Protein AF-0000000067001074 (afdb_homodimer)

pLDDT: mean 96.92, std 6.53, range [32.62, 99.0]

InterPro domains:
  IPR002328 Alcohol dehydrogenase, zinc-type, conserved site [PS00059] (65-79)
  IPR011032 GroES-like superfamily [SSF50129] (3-204)
  IPR013149 Alcohol dehydrogenase-like, C-terminal [PF00107] (209-328)
  IPR013154 Alcohol dehydrogenase-like, N-terminal [PF08240] (32-166)
  IPR020843 Enoylreductase domain [SM00829] (15-375)
  IPR036291 NAD(P)-binding domain superfamily [SSF51735] (172-342)

Radius of gyration: 30.46 Å; Cα contacts (8 Å, |Δi|>4): 2077; chains: 2; bounding box: 50×98×77 Å

Nearest PDB structures (foldseek):
  5tnx-assembly1_A  TM=9.698E-01  e=2.960E-50  Burkholderia ambifaria MC40-6
  1f8f-assembly1_A  TM=9.761E-01  e=1.238E-45  Acinetobacter calcoaceticus
  1e3i-assembly1_B  TM=9.180E-01  e=1.073E-34  Mus musculus
  1e3l-assembly1_B  TM=9.184E-01  e=9.460E-35  Mus musculus
  4oh1-assembly1_A  TM=8.362E-01  e=3.650E-26  [Clostridium] scindens ATCC 35704

Foldseek 3Di:
DPPQQFKFWFFWLADAPDGTDTDMKTFDGAAQQKWKWQWFKFWDDVVVVCPSNCLDDDDPRAQATFLTWGFTCDHHNNADPDGGGFTWTFAADFPCPDPCNVVLQRLVHPCRCCQQGVLDDPVPRHHRIWHADPDPVRIDGHSDCHSQWSSSISMTIGGNLGIATDDNVDPRQLQSNVRFQLLQLLLLCCPVQVDAAQFEEEEEDQFNSRLSVLLNCVVRHHNAYEYEEQDVVSQVLSVVRHHPYYDYNPDPQRLVVLCVRVVQAGQEYEYQACDQVVVQSNQSRHHQLHEYEYEHDGRPVDDHDDDPVVCVVSNYYYYYGGRSSHDSNPSSVVQVVCCVVVSGVSVSQEDEDESVCVVVQVVCCVVVVHRMYMYGDD/DPPFQFKFWFFWLADAPDGTDTDMKTFDGAAQQKWKWQWFKFWDDVVVVCPSNCLDDDDPRAQATFLTWGFTCQHHNNADPDGGGFTWTFAADFPCPDPCNVVLQRLVHPCRCCQQGVLDDPVPRHHRIWHADPDPVRIDGHSDSHSQWSSSISMTIGGNLGIATDDNPDPRQLQSNVRFQLLQLLLLCCPVQVDAAQFEEEEEDQFNSRLSVLLNCVVRHHNAYEYEEQDVVSQVLSVVRHHPYYDYNPDPQRLVVLCVRVVQAGQEYEYQACDQVVVQSNQSRHHQLHEYEYEHDGRPPDDHDDDPVVCVVSNYYYYYGGRSSHDSNPSSVVQVVCCVVVSGVSVSQEDEDESVVVVVQVVCCVVVVHRMYMYGDD

Organism: NCBI:txid86049

Solvent-accessible surface area (backbone atoms only — not comparable to full-atom values): 36445 Å² total; per-residue (Å²): 123,80,77,75,73,45,62,43,47,28,39,34,30,65,41,76,70,48,74,69,40,83,42,70,32,35,43,48,82,83,47,46,55,21,30,36,29,39,32,40,14,22,20,63,50,70,68,51,52,34,36,42,63,54,53,40,81,75,64,65,35,22,29,44,34,46,10,20,8,28,32,30,68,42,66,19,84,69,48,77,90,66,51,66,70,38,28,31,41,27,24,59,27,48,78,70,68,44,73,37,28,69,70,58,30,39,50,54,19,90,53,26,58,50,30,29,60,56,24,20,41,80,89,78,62,51,44,49,31,27,33,76,39,96,49,95,81,38,55,43,75,20,29,11,23,22,23,21,29,18,29,37,22,44,49,26,64,20,40,50,66,17,60,37,77,50,63,84,82,58,61,42,68,76,52,6,40,45,27,40,50,38,39,18,16,27,17,37,34,63,52,69,62,47,63,52,70,57,36,31,37,36,33,36,29,47,49,45,33,23,41,26,26,38,30,34,37,46,74,43,43,38,65,37,30,35,37,27,30,79,48,69,67,44,46,53,52,33,45,76,54,44,25,72,42,68,45,57,60,76,47,94,48,54,52,62,57,52,27,75,78,26,75,69,30,25,45,29,35,37,34,48,57,42,44,44,70,57,49,44,46,53,61,69,32,40,14,73,58,6,41,33,36,40,55,28,66,49,43,75,85,44,52,32,65,41,50,48,35,61,34,15,58,31,32,24,33,47,29,24,32,30,58,7,49,38,47,64,90,56,49,47,60,49,50,54,50,33,32,75,71,65,69,40,67,61,73,80,46,54,42,82,33,50,49,90,44,41,69,58,43,54,50,30,45,73,73,55,76,31,56,29,31,26,34,30,60,119,123,80,77,75,73,45,62,44,48,29,40,35,29,67,41,76,69,48,74,69,40,82,41,71,30,37,42,48,81,83,46,47,57,22,29,35,30,42,32,41,14,20,22,63,50,68,68,51,52,34,36,43,62,53,53,41,81,73,65,63,34,22,29,42,34,47,10,20,8,29,32,30,67,40,65,18,84,69,47,75,89,64,51,65,68,40,28,30,42,26,25,59,28,46,78,70,68,44,74,36,27,69,70,59,29,40,51,55,20,90,53,27,60,51,29,29,60,55,24,20,40,81,88,78,62,50,44,47,30,29,34,77,38,94,48,94,82,39,56,44,74,20,28,11,23,22,24,22,28,17,28,38,22,42,50,25,63,22,40,50,65,17,59,38,78,48,62,83,82,57,62,43,67,78,51,6,40,45,27,41,51,38,41,19,17,27,17,36,35,63,53,70,61,47,62,51,71,57,35,32,36,35,32,35,28,47,48,46,33,23,40,26,26,37,30,32,36,47,73,44,43,37,65,36,29,36,39,28,30,78,49,68,67,44,45,53,52,33,46,75,53,46,24,72,42,71,44,56,58,75,46,95,49,53,53,62,56,54,28,74,79,26,74,69,28,24,47,29,34,37,33,46,57,42,45,45,71,56,49,44,48,53,62,69,32,38,13,74,59,8,40,33,35,38,53,27,66,50,42,74,85,43,50,32,65,40,49,49,35,58,35,15,59,32,31,25,32,47,28,23,31,28,59,8,48,37,47,64,89,55,48,48,58,50,50,53,50,33,32,75,71,63,68,38,68,59,75,81,46,53,42,83,32,50,50,91,44,42,69,58,43,54,51,29,44,74,73,53,76,32,56,29,34,25,35,29,58,121

Secondary structure (DSSP, 8-state):
------EEEEEEB-STTSPPEEEEEEEPPPPTTEEEEEEEEEE--HHHHHHHTTSS---SSB-----EEEEEEEE-TT--S--TT-EEEE-----S-SHHHHTT-GGG-TTHHHHHHSSS-TTTS--SEEEE-SSTTSEEE-B--GGGT--SBSEEEEEGGGEEEE-TT--HHHHGGGGTHHHHHHHIIIIIS-PPTT-EEEEE--SHHHHHHHHHHHHTT-SEEEEEES-HHHHHHHHHHT-SEEEETT-TTHHHHHHHHSTT-EEEEEE-S--HHHHHHHHHHEEEEEEEEE-----TT-EEEEEHHHHHHTT-EEEE-SGGG--HHHHHHHHHHHHHTTSS-GGGTEEEEEGGGHHHHHHHHHHTS-SEEEEE--/------EEEEEEB-STTSPPEEEEEEEPPPPTTEEEEEEEEEE--HHHHHHHTTSS---SSB-----EEEEEEEE-TT--S--TT-EEEE-----S-SHHHHTT-GGG-TTHHHHHHSSS-TTTS--SEEEE-SSTTSEEE-B--GGGT--SBSEEEEEGGGEEEE-TT--HHHHGGGGTHHHHHHHIIIIIS-PPTT-EEEEE--SHHHHHHHHHHHHTT-SEEEEEES-HHHHHHHHHHT-SEEEETT-TTHHHHHHHHSTT-EEEEEE-S--HHHHHHHHHHEEEEEEEEE-----TT-EEEEEHHHHHHTT-EEEE-SGGG--HHHHHHHHHHHHHTTSS-GGGTEEEEEGGGHHHHHHHHHHTS-SEEEEE--

Structure (mmCIF, N/CA/C/O backbone):
data_AF-0000000067001074-model_v1
#
loop_
_entity.id
_entity.type
_entity.pdbx_description
1 polymer 'Aryl-alcohol dehydrogenase'
#
loop_
_atom_site.group_PDB
_atom_site.id
_atom_site.type_symbol
_atom_site.label_atom_id
_atom_site.label_alt_id
_atom_site.label_comp_id
_atom_site.label_asym_id
_atom_site.label_entity_id
_atom_site.label_seq_id
_atom_site.pdbx_PDB_ins_code
_atom_site.Cartn_x
_atom_site.Cartn_y
_atom_site.Cartn_z
_atom_site.occupancy
_atom_site.B_iso_or_equiv
_atom_site.auth_seq_id
_atom_site.auth_comp_id
_atom_site.auth_asym_id
_atom_site.auth_atom_id
_atom_site.pdbx_PDB_model_num
ATOM 1 N N . MET A 1 1 ? 17.703 -50.906 -16.422 1 32.62 1 MET A N 1
ATOM 2 C CA . MET A 1 1 ? 17.719 -49.531 -16.922 1 32.62 1 MET A CA 1
ATOM 3 C C . MET A 1 1 ? 16.297 -49.031 -17.125 1 32.62 1 MET A C 1
ATOM 5 O O . MET A 1 1 ? 15.523 -49.625 -17.891 1 32.62 1 MET A O 1
ATOM 9 N N . ALA A 1 2 ? 15.617 -48.688 -16.094 1 43.44 2 ALA A N 1
ATOM 10 C CA . ALA A 1 2 ? 14.18 -48.438 -16.188 1 43.44 2 ALA A CA 1
ATOM 11 C C . ALA A 1 2 ? 13.82 -47.75 -17.484 1 43.44 2 ALA A C 1
ATOM 13 O O . ALA A 1 2 ? 14.477 -46.781 -17.875 1 43.44 2 ALA A O 1
ATOM 14 N N . GLY A 1 3 ? 13.422 -48.281 -18.469 1 46.53 3 GLY A N 1
ATOM 15 C CA . GLY A 1 3 ? 13.102 -47.781 -19.781 1 46.53 3 GLY A CA 1
ATOM 16 C C . GLY A 1 3 ? 12.633 -46.344 -19.781 1 46.53 3 GLY A C 1
ATOM 17 O O . GLY A 1 3 ? 11.75 -45.969 -19 1 46.53 3 GLY A O 1
ATOM 18 N N . THR A 1 4 ? 13.617 -45.312 -20.125 1 62.75 4 THR A N 1
ATOM 19 C CA . THR A 1 4 ? 13.484 -43.844 -20.062 1 62.75 4 THR A CA 1
ATOM 20 C C . THR A 1 4 ? 12.234 -43.406 -20.797 1 62.75 4 THR A C 1
ATOM 22 O O . THR A 1 4 ? 12.062 -43.688 -21.984 1 62.75 4 THR A O 1
ATOM 25 N N . LEU A 1 5 ? 11.078 -43.312 -20.047 1 74.38 5 LEU A N 1
ATOM 26 C CA . LEU A 1 5 ? 9.859 -42.75 -20.641 1 74.38 5 LEU A CA 1
ATOM 27 C C . LEU A 1 5 ? 10.195 -41.594 -21.578 1 74.38 5 LEU A C 1
ATOM 29 O O . LEU A 1 5 ? 10.719 -40.594 -21.141 1 74.38 5 LEU A O 1
ATOM 33 N N . THR A 1 6 ? 10.008 -41.906 -22.922 1 86.19 6 THR A N 1
ATOM 34 C CA . THR A 1 6 ? 10.438 -40.906 -23.906 1 86.19 6 THR A CA 1
ATOM 35 C C . THR A 1 6 ? 9.227 -40.219 -24.531 1 86.19 6 THR A C 1
ATOM 37 O O . THR A 1 6 ? 9.359 -39.156 -25.156 1 86.19 6 THR A O 1
ATOM 40 N N . THR A 1 7 ? 8.125 -40.969 -24.391 1 94.88 7 THR A N 1
ATOM 41 C CA . THR A 1 7 ? 6.926 -40.344 -24.938 1 94.88 7 THR A CA 1
ATOM 42 C C . THR A 1 7 ? 5.773 -40.406 -23.938 1 94.88 7 THR A C 1
ATOM 44 O O . THR A 1 7 ? 5.789 -41.219 -23.016 1 94.88 7 THR A O 1
ATOM 47 N N . THR A 1 8 ? 4.848 -39.531 -24.078 1 96.62 8 THR A N 1
ATOM 48 C CA . THR A 1 8 ? 3.648 -39.5 -23.25 1 96.62 8 THR A CA 1
ATOM 49 C C . THR A 1 8 ? 2.537 -38.719 -23.953 1 96.62 8 THR A C 1
ATOM 51 O O . THR A 1 8 ? 2.688 -38.344 -25.109 1 96.62 8 THR A O 1
ATOM 54 N N . GLU A 1 9 ? 1.392 -38.656 -23.297 1 97.25 9 GLU A N 1
ATOM 55 C CA . GLU A 1 9 ? 0.279 -37.844 -23.781 1 97.25 9 GLU A CA 1
ATOM 56 C C . GLU A 1 9 ? 0.194 -36.5 -23.047 1 97.25 9 GLU A C 1
ATOM 58 O O . GLU A 1 9 ? 0.407 -36.469 -21.828 1 97.25 9 GLU A O 1
ATOM 63 N N . ALA A 1 10 ? -0.099 -35.438 -23.812 1 98.44 10 ALA A N 1
ATOM 64 C CA . ALA A 1 10 ? -0.236 -34.125 -23.219 1 98.44 10 ALA A CA 1
ATOM 65 C C . ALA A 1 10 ? -1.273 -33.281 -23.969 1 98.44 10 ALA A C 1
ATOM 67 O O . ALA A 1 10 ? -1.662 -33.625 -25.078 1 98.44 10 ALA A O 1
ATOM 68 N N . LEU A 1 11 ? -1.824 -32.344 -23.328 1 98.75 11 LEU A N 1
ATOM 69 C CA . LEU A 1 11 ? -2.646 -31.297 -23.953 1 98.75 11 LEU A CA 1
ATOM 70 C C . LEU A 1 11 ? -1.776 -30.203 -24.547 1 98.75 11 LEU A C 1
ATOM 72 O O . LEU A 1 11 ? -1.138 -29.438 -23.812 1 98.75 11 LEU A O 1
ATOM 76 N N . VAL A 1 12 ? -1.796 -30.047 -25.875 1 98.56 12 VAL A N 1
ATOM 77 C CA . VAL A 1 12 ? -0.893 -29.141 -26.562 1 98.56 12 VAL A CA 1
ATOM 78 C C . VAL A 1 12 ? -1.684 -27.969 -27.141 1 98.56 12 VAL A C 1
ATOM 80 O O . VAL A 1 12 ? -2.719 -28.156 -27.781 1 98.56 12 VAL A O 1
ATOM 83 N N . LEU A 1 13 ? -1.249 -26.734 -26.828 1 98.69 13 LEU A N 1
ATOM 84 C CA . LEU A 1 13 ? -1.723 -25.531 -27.484 1 98.69 13 LEU A CA 1
ATOM 85 C C . LEU A 1 13 ? -0.905 -25.234 -28.734 1 98.69 13 LEU A C 1
ATOM 87 O O . LEU A 1 13 ? 0.218 -24.734 -28.656 1 98.69 13 LEU A O 1
ATOM 91 N N . LEU A 1 14 ? -1.479 -25.453 -29.844 1 97.38 14 LEU A N 1
ATOM 92 C CA . LEU A 1 14 ? -0.727 -25.328 -31.094 1 97.38 14 LEU A CA 1
ATOM 93 C C . LEU A 1 14 ? -0.642 -23.875 -31.547 1 97.38 14 LEU A C 1
ATOM 95 O O . LEU A 1 14 ? 0.319 -23.484 -32.219 1 97.38 14 LEU A O 1
ATOM 99 N N . ALA A 1 15 ? -1.681 -23.109 -31.25 1 97.56 15 ALA A N 1
ATOM 100 C CA . ALA A 1 15 ? -1.75 -21.672 -31.516 1 97.56 15 ALA A CA 1
ATOM 101 C C . ALA A 1 15 ? -2.566 -20.953 -30.453 1 97.56 15 ALA A C 1
ATOM 103 O O . ALA A 1 15 ? -3.477 -21.531 -29.859 1 97.56 15 ALA A O 1
ATOM 104 N N . LEU A 1 16 ? -2.201 -19.703 -30.25 1 97.44 16 LEU A N 1
ATOM 105 C CA . LEU A 1 16 ? -2.977 -18.922 -29.281 1 97.44 16 LEU A CA 1
ATOM 106 C C . LEU A 1 16 ? -4.457 -18.922 -29.656 1 97.44 16 LEU A C 1
ATOM 108 O O . LEU A 1 16 ? -4.812 -18.875 -30.828 1 97.44 16 LEU A O 1
ATOM 112 N N . LYS A 1 17 ? -5.305 -19.031 -28.719 1 96.56 17 LYS A N 1
ATOM 113 C CA . LYS A 1 17 ? -6.758 -18.969 -28.844 1 96.56 17 LYS A CA 1
ATOM 114 C C . LYS A 1 17 ? -7.312 -20.234 -29.5 1 96.56 17 LYS A C 1
ATOM 116 O O . LYS A 1 17 ? -8.523 -20.375 -29.656 1 96.56 17 LYS A O 1
ATOM 121 N N . ALA A 1 18 ? -6.453 -21.203 -29.844 1 96.38 18 ALA A N 1
ATOM 122 C CA . ALA A 1 18 ? -6.906 -22.484 -30.375 1 96.38 18 ALA A CA 1
ATOM 123 C C . ALA A 1 18 ? -7.254 -23.453 -29.266 1 96.38 18 ALA A C 1
ATOM 125 O O . ALA A 1 18 ? -6.801 -23.297 -28.125 1 96.38 18 ALA A O 1
ATOM 126 N N . PRO A 1 19 ? -8.14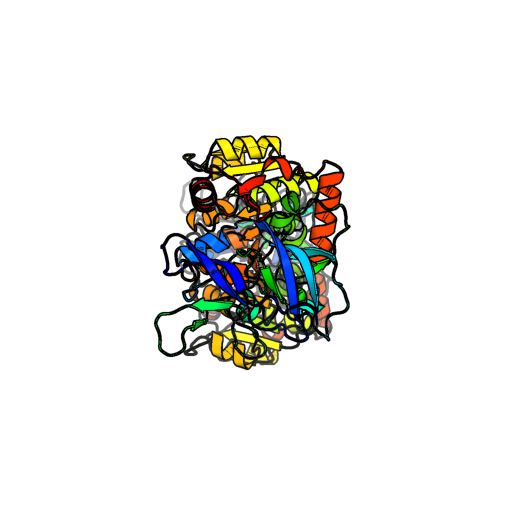8 -24.391 -29.547 1 95.44 19 PRO A N 1
ATOM 127 C CA . PRO A 1 19 ? -8.391 -25.422 -28.531 1 95.44 19 PRO A CA 1
ATOM 128 C C . PRO A 1 19 ? -7.156 -26.281 -28.266 1 95.44 19 PRO A C 1
ATOM 130 O O . PRO A 1 19 ? -6.312 -26.453 -29.156 1 95.44 19 PRO A O 1
ATOM 133 N N . LEU A 1 20 ? -7.109 -26.812 -27.109 1 98.12 20 LEU A N 1
ATOM 134 C CA . LEU A 1 20 ? -6.055 -27.781 -26.781 1 98.12 20 LEU A CA 1
ATOM 135 C C . LEU A 1 20 ? -6.27 -29.094 -27.516 1 98.12 20 LEU A C 1
ATOM 137 O O . LEU A 1 20 ? -7.41 -29.516 -27.719 1 98.12 20 LEU A O 1
ATOM 141 N N . GLN A 1 21 ? -5.18 -29.688 -27.844 1 97.56 21 GLN A N 1
ATOM 142 C CA . GLN A 1 21 ? -5.23 -31 -28.469 1 97.56 21 GLN A CA 1
ATOM 143 C C . GLN A 1 21 ? -4.508 -32.031 -27.609 1 97.56 21 GLN A C 1
ATOM 145 O O . GLN A 1 21 ? -3.354 -31.844 -27.219 1 97.56 21 GLN A O 1
ATOM 150 N N . LEU A 1 22 ? -5.246 -33.094 -27.297 1 97.75 22 LEU A N 1
ATOM 151 C CA . LEU A 1 22 ? -4.602 -34.25 -26.672 1 97.75 22 LEU A CA 1
ATOM 152 C C . LEU A 1 22 ? -3.789 -35.062 -27.672 1 97.75 22 LEU A C 1
ATOM 154 O O . LEU A 1 22 ? -4.352 -35.625 -28.609 1 97.75 22 LEU A O 1
ATOM 158 N N . GLN A 1 23 ? -2.43 -35.062 -27.516 1 95.81 23 GLN A N 1
ATOM 159 C CA . GLN A 1 23 ? -1.608 -35.781 -28.484 1 95.81 23 GLN A CA 1
ATOM 160 C C . GLN A 1 23 ? -0.343 -36.312 -27.844 1 95.81 23 GLN A C 1
ATOM 162 O O . GLN A 1 23 ? -0.047 -36.031 -26.688 1 95.81 23 GLN A O 1
ATOM 167 N N . ARG A 1 24 ? 0.269 -37.156 -28.594 1 96.81 24 ARG A N 1
ATOM 168 C CA . ARG A 1 24 ? 1.539 -37.719 -28.156 1 96.81 24 ARG A CA 1
ATOM 169 C C . ARG A 1 24 ? 2.666 -36.719 -28.266 1 96.81 24 ARG A C 1
ATOM 171 O O . ARG A 1 24 ? 2.76 -35.969 -29.25 1 96.81 24 ARG A O 1
ATOM 178 N N . ILE A 1 25 ? 3.488 -36.656 -27.234 1 97.44 25 ILE A N 1
ATOM 179 C CA . ILE A 1 25 ? 4.637 -35.75 -27.219 1 97.44 25 ILE A CA 1
ATOM 180 C C . ILE A 1 25 ? 5.879 -36.5 -26.766 1 97.44 25 ILE A C 1
ATOM 182 O O . ILE A 1 25 ? 5.781 -37.625 -26.266 1 97.44 25 ILE A O 1
ATOM 186 N N . HIS A 1 26 ? 7.016 -35.875 -27 1 96.62 26 HIS A N 1
ATOM 187 C CA . HIS A 1 26 ? 8.289 -36.406 -26.531 1 96.62 26 HIS A CA 1
ATOM 188 C C . HIS A 1 26 ? 8.75 -35.719 -25.266 1 96.62 26 HIS A C 1
ATOM 190 O O . HIS A 1 26 ? 8.617 -34.5 -25.141 1 96.62 26 HIS A O 1
ATOM 196 N N . LEU A 1 27 ? 9.273 -36.5 -24.328 1 97.56 27 LEU A N 1
ATOM 197 C CA . LEU A 1 27 ? 9.883 -35.938 -23.125 1 97.56 27 LEU A CA 1
ATOM 198 C C . LEU A 1 27 ? 11.406 -35.906 -23.266 1 97.56 27 LEU A C 1
ATOM 200 O O . LEU A 1 27 ? 12.008 -36.844 -23.781 1 97.56 27 LEU A O 1
ATOM 204 N N . SER A 1 28 ? 11.977 -34.844 -22.859 1 96.44 28 SER A N 1
ATOM 205 C CA . SER A 1 28 ? 13.43 -34.781 -22.797 1 96.44 28 SER A CA 1
ATOM 206 C C . SER A 1 28 ? 13.977 -35.625 -21.656 1 96.44 28 SER A C 1
ATOM 208 O O . SER A 1 28 ? 13.281 -35.875 -20.672 1 96.44 28 SER A O 1
ATOM 210 N N . PRO A 1 29 ? 15.234 -36 -21.812 1 95.81 29 PRO A N 1
ATOM 211 C CA . PRO A 1 29 ? 15.859 -36.75 -20.719 1 95.81 29 PRO A CA 1
ATOM 212 C C . PRO A 1 29 ? 15.914 -35.906 -19.422 1 95.81 29 PRO A C 1
ATOM 214 O O . PRO A 1 29 ? 16.109 -34.688 -19.469 1 95.81 29 PRO A O 1
ATOM 217 N N . LEU A 1 30 ? 15.852 -36.625 -18.391 1 96.88 30 LEU A N 1
ATOM 218 C CA . LEU A 1 30 ? 15.875 -36.062 -17.047 1 96.88 30 LEU A CA 1
ATOM 219 C C . LEU A 1 30 ? 17.234 -35.438 -16.75 1 96.88 30 LEU A C 1
ATOM 221 O O . LEU A 1 30 ? 18.266 -36.094 -16.969 1 96.88 30 LEU A O 1
ATOM 225 N N . GLN A 1 31 ? 17.25 -34.188 -16.25 1 97.56 31 GLN A N 1
ATOM 226 C CA . GLN A 1 31 ? 18.484 -33.562 -15.773 1 97.56 31 GLN A CA 1
ATOM 227 C C . GLN A 1 31 ? 18.688 -33.844 -14.289 1 97.56 31 GLN A C 1
ATOM 229 O O . GLN A 1 31 ? 17.828 -34.406 -13.625 1 97.56 31 GLN A O 1
ATOM 234 N N . GLU A 1 32 ? 19.875 -33.438 -13.742 1 98 32 GLU A N 1
ATOM 235 C CA . GLU A 1 32 ? 20.328 -33.812 -12.398 1 98 32 GLU A CA 1
ATOM 236 C C . GLU A 1 32 ? 19.422 -33.219 -11.328 1 98 32 GLU A C 1
ATOM 238 O O . GLU A 1 32 ? 19.266 -33.781 -10.242 1 98 32 GLU A O 1
ATOM 243 N N . ASP A 1 33 ? 18.734 -32.094 -11.602 1 98.19 33 ASP A N 1
ATOM 244 C CA . ASP A 1 33 ? 17.922 -31.422 -10.594 1 98.19 33 ASP A CA 1
ATOM 245 C C . ASP A 1 33 ? 16.438 -31.531 -10.922 1 98.19 33 ASP A C 1
ATOM 247 O O . ASP A 1 33 ? 15.641 -30.672 -10.531 1 98.19 33 ASP A O 1
ATOM 251 N N . GLU A 1 34 ? 16.062 -32.531 -11.625 1 98.56 34 GLU A N 1
ATOM 252 C CA . GLU A 1 34 ? 14.68 -32.688 -12.078 1 98.56 34 GLU A CA 1
ATOM 253 C C . GLU A 1 34 ? 14.086 -34 -11.578 1 98.56 34 GLU A C 1
ATOM 255 O O . GLU A 1 34 ? 14.812 -34.875 -11.125 1 98.56 34 GLU A O 1
ATOM 260 N N . VAL A 1 35 ? 12.773 -34.094 -11.648 1 98.75 35 VAL A N 1
ATOM 261 C CA . VAL A 1 35 ? 11.977 -35.219 -11.219 1 98.75 35 VAL A CA 1
ATOM 262 C C . VAL A 1 35 ? 10.977 -35.594 -12.312 1 98.75 35 VAL A C 1
ATOM 264 O O . VAL A 1 35 ? 10.312 -34.719 -12.875 1 98.75 35 VAL A O 1
ATOM 267 N N . LEU A 1 36 ? 10.969 -36.875 -12.672 1 98.56 36 LEU A N 1
ATOM 268 C CA . LEU A 1 36 ? 9.906 -37.344 -13.547 1 98.56 36 LEU A CA 1
ATOM 269 C C . LEU A 1 36 ? 8.68 -37.781 -12.734 1 98.56 36 LEU A C 1
ATOM 271 O O . LEU A 1 36 ? 8.781 -38.625 -11.844 1 98.56 36 LEU A O 1
ATOM 275 N N . VAL A 1 37 ? 7.59 -37.188 -13.023 1 98.69 37 VAL A N 1
ATOM 276 C CA . VAL A 1 37 ? 6.379 -37.406 -12.242 1 98.69 37 VAL A CA 1
ATOM 277 C C . VAL A 1 37 ? 5.289 -38 -13.148 1 98.69 37 VAL A C 1
ATOM 279 O O . VAL A 1 37 ? 5.059 -37.469 -14.25 1 98.69 37 VAL A O 1
ATOM 282 N N . GLU A 1 38 ? 4.707 -39.062 -12.742 1 98.62 38 GLU A N 1
ATOM 283 C CA . GLU A 1 38 ? 3.445 -39.5 -13.328 1 98.62 38 GLU A CA 1
ATOM 284 C C . GLU A 1 38 ? 2.273 -38.688 -12.789 1 98.62 38 GLU A C 1
ATOM 286 O O . GLU A 1 38 ? 1.89 -38.844 -11.625 1 98.62 38 GLU A O 1
ATOM 291 N N . ILE A 1 39 ? 1.721 -37.875 -13.641 1 98.81 39 ILE A N 1
ATOM 292 C CA . ILE A 1 39 ? 0.677 -36.969 -13.203 1 98.81 39 ILE A CA 1
ATOM 293 C C . ILE A 1 39 ? -0.648 -37.719 -13.07 1 98.81 39 ILE A C 1
ATOM 295 O O . ILE A 1 39 ? -1.089 -38.375 -14.008 1 98.81 39 ILE A O 1
ATOM 299 N N . HIS A 1 40 ? -1.234 -37.594 -11.922 1 98.75 40 HIS A N 1
ATOM 300 C CA . HIS A 1 40 ? -2.549 -38.188 -11.688 1 98.75 40 HIS A CA 1
ATOM 301 C C . HIS A 1 40 ? -3.652 -37.156 -11.852 1 98.75 40 HIS A C 1
ATOM 303 O O . HIS A 1 40 ? -4.75 -37.469 -12.312 1 98.75 40 HIS A O 1
ATOM 309 N N . ALA A 1 41 ? -3.369 -35.969 -11.469 1 98.81 41 ALA A N 1
ATOM 310 C CA . ALA A 1 41 ? -4.355 -34.875 -11.562 1 98.81 41 ALA A CA 1
ATOM 311 C C . ALA A 1 41 ? -3.674 -33.531 -11.711 1 98.81 41 ALA A C 1
ATOM 313 O O . ALA A 1 41 ? -2.537 -33.344 -11.266 1 98.81 41 ALA A O 1
ATOM 314 N N . THR A 1 42 ? -4.297 -32.562 -12.391 1 98.81 42 THR A N 1
ATOM 315 C CA . THR A 1 42 ? -3.834 -31.203 -12.539 1 98.81 42 THR A CA 1
ATOM 316 C C . THR A 1 42 ? -5.004 -30.219 -12.477 1 98.81 42 THR A C 1
ATOM 318 O O . THR A 1 42 ? -5.977 -30.359 -13.227 1 98.81 42 THR A O 1
ATOM 321 N N . GLY A 1 43 ? -4.914 -29.234 -11.562 1 98.81 43 GLY A N 1
ATOM 322 C CA . GLY A 1 43 ? -5.91 -28.172 -11.555 1 98.81 43 GLY A CA 1
ATOM 323 C C . GLY A 1 43 ? -5.781 -27.234 -12.734 1 98.81 43 GLY A C 1
ATOM 324 O O . GLY A 1 43 ? -4.676 -26.969 -13.211 1 98.81 43 GLY A O 1
ATOM 325 N N . ILE A 1 44 ? -6.914 -26.734 -13.219 1 98.62 44 ILE A N 1
ATOM 326 C CA . ILE A 1 44 ? -6.934 -25.688 -14.219 1 98.62 44 ILE A CA 1
ATOM 327 C C . ILE A 1 44 ? -6.984 -24.328 -13.531 1 98.62 44 ILE A C 1
ATOM 329 O O . ILE A 1 44 ? -7.828 -24.094 -12.664 1 98.62 44 ILE A O 1
ATOM 333 N N . CYS A 1 45 ? -6.105 -23.484 -13.852 1 97.88 45 CYS A N 1
ATOM 334 C CA . CYS A 1 45 ? -6.012 -22.141 -13.266 1 97.88 45 CYS A CA 1
ATOM 335 C C . CYS A 1 45 ? -6.273 -21.062 -14.312 1 97.88 45 CYS A C 1
ATOM 337 O O . CYS A 1 45 ? -5.992 -21.266 -15.492 1 97.88 45 CYS A O 1
ATOM 339 N N . HIS A 1 46 ? -6.762 -19.969 -13.883 1 95.75 46 HIS A N 1
ATOM 340 C CA . HIS A 1 46 ? -7.02 -18.859 -14.805 1 95.75 46 HIS A CA 1
ATOM 341 C C . HIS A 1 46 ? -5.734 -18.375 -15.469 1 95.75 46 HIS A C 1
ATOM 343 O O . HIS A 1 46 ? -5.762 -17.859 -16.578 1 95.75 46 HIS A O 1
ATOM 349 N N . THR A 1 47 ? -4.625 -18.547 -14.836 1 97 47 THR A N 1
ATOM 350 C CA . THR A 1 47 ? -3.34 -18.234 -15.453 1 97 47 THR A CA 1
ATOM 351 C C . THR A 1 47 ? -3.137 -19.062 -16.719 1 97 47 THR A C 1
ATOM 353 O O . THR A 1 47 ? -2.613 -18.547 -17.719 1 97 47 THR A O 1
ATOM 356 N N . ASP A 1 48 ? -3.516 -20.297 -16.734 1 97.94 48 ASP A N 1
ATOM 357 C CA . ASP A 1 48 ? -3.465 -21.109 -17.938 1 97.94 48 ASP A CA 1
ATOM 358 C C . ASP A 1 48 ? -4.305 -20.5 -19.062 1 97.94 48 ASP A C 1
ATOM 360 O O . ASP A 1 48 ? -3.838 -20.359 -20.188 1 97.94 48 ASP A O 1
ATOM 364 N N . LEU A 1 49 ? -5.516 -20.125 -18.672 1 97.31 49 LEU A N 1
ATOM 365 C CA . LEU A 1 49 ? -6.449 -19.562 -19.641 1 97.31 49 LEU A CA 1
ATOM 366 C C . LEU A 1 49 ? -5.926 -18.234 -20.188 1 97.31 49 LEU A C 1
ATOM 368 O O . LEU A 1 49 ? -6.031 -17.969 -21.391 1 97.31 49 LEU A O 1
ATOM 372 N N . SER A 1 50 ? -5.363 -17.406 -19.312 1 96.88 50 SER A N 1
ATOM 373 C CA . SER A 1 50 ? -4.824 -16.109 -19.719 1 96.88 50 SER A CA 1
ATOM 374 C C . SER A 1 50 ? -3.691 -16.281 -20.734 1 96.88 50 SER A C 1
ATOM 376 O O . SER A 1 50 ? -3.564 -15.484 -21.672 1 96.88 50 SER A O 1
ATOM 378 N N . CYS A 1 51 ? -2.898 -17.297 -20.531 1 97.5 51 CYS A N 1
ATOM 379 C CA . CYS A 1 51 ? -1.83 -17.594 -21.484 1 97.5 51 CYS A CA 1
ATOM 380 C C . CYS A 1 51 ? -2.398 -18.125 -22.797 1 97.5 51 CYS A C 1
ATOM 382 O O . CYS A 1 51 ? -2.004 -17.672 -23.875 1 97.5 51 CYS A O 1
ATOM 384 N N . MET A 1 52 ? -3.348 -18.969 -22.688 1 98.06 52 MET A N 1
ATOM 385 C CA . MET A 1 52 ? -3.955 -19.578 -23.875 1 98.06 52 MET A CA 1
ATOM 386 C C . MET A 1 52 ? -4.605 -18.5 -24.75 1 98.06 52 MET A C 1
ATOM 388 O O . MET A 1 52 ? -4.578 -18.609 -25.969 1 98.06 52 MET A O 1
ATOM 392 N N . ASP A 1 53 ? -5.109 -17.469 -24.062 1 96.81 53 ASP A N 1
ATOM 393 C CA . ASP A 1 53 ? -5.867 -16.438 -24.75 1 96.81 53 ASP A CA 1
ATOM 394 C C . ASP A 1 53 ? -4.953 -15.297 -25.203 1 96.81 53 ASP A C 1
ATOM 396 O O . ASP A 1 53 ? -5.398 -14.375 -25.891 1 96.81 53 ASP A O 1
ATOM 400 N N . GLY A 1 54 ? -3.709 -15.32 -24.812 1 95.94 54 GLY A N 1
ATOM 401 C CA . GLY A 1 54 ? -2.742 -14.328 -25.266 1 95.94 54 GLY A CA 1
ATOM 402 C C . GLY A 1 54 ? -2.668 -13.117 -24.344 1 95.94 54 GLY A C 1
ATOM 403 O O . GLY A 1 54 ? -1.964 -12.148 -24.641 1 95.94 54 GLY A O 1
ATOM 404 N N . MET A 1 55 ? -3.408 -13.117 -23.281 1 94.5 55 MET A N 1
ATOM 405 C CA . MET A 1 55 ? -3.32 -12.008 -22.328 1 94.5 55 MET A CA 1
ATOM 406 C C . MET A 1 55 ? -1.943 -11.961 -21.672 1 94.5 55 MET A C 1
ATOM 408 O O . MET A 1 55 ? -1.368 -10.883 -21.516 1 94.5 55 MET A O 1
ATOM 412 N N . LEU A 1 56 ? -1.422 -13.109 -21.25 1 94.81 56 LEU A N 1
ATOM 413 C CA . LEU A 1 56 ? -0.039 -13.273 -20.812 1 94.81 56 LEU A CA 1
ATOM 414 C C . LEU A 1 56 ? 0.808 -13.906 -21.906 1 94.81 56 LEU A C 1
ATOM 416 O O . LEU A 1 56 ? 0.397 -14.898 -22.516 1 94.81 56 LEU A O 1
ATOM 420 N N . PRO A 1 57 ? 1.911 -13.391 -22.156 1 93.44 57 PRO A N 1
ATOM 421 C CA . PRO A 1 57 ? 2.678 -13.812 -23.344 1 93.44 57 PRO A CA 1
ATOM 422 C C . PRO A 1 57 ? 3.32 -15.188 -23.156 1 93.44 57 PRO A C 1
ATOM 424 O O . PRO A 1 57 ? 3.992 -15.43 -22.156 1 93.44 57 PRO A O 1
ATOM 427 N N . ILE A 1 58 ? 3.127 -16.031 -24.156 1 96.94 58 ILE A N 1
ATOM 428 C CA . ILE A 1 58 ? 3.809 -17.312 -24.281 1 96.94 58 ILE A CA 1
ATOM 429 C C . ILE A 1 58 ? 4.062 -17.625 -25.75 1 96.94 58 ILE A C 1
ATOM 431 O O . ILE A 1 58 ? 3.518 -16.953 -26.641 1 96.94 58 ILE A O 1
ATOM 435 N N . SER A 1 59 ? 4.957 -18.578 -25.984 1 97.44 59 SER A N 1
ATOM 436 C CA . SER A 1 59 ? 5.145 -19.094 -27.344 1 97.44 59 SER A CA 1
ATOM 437 C C . SER A 1 59 ? 4.387 -20.391 -27.547 1 97.44 59 SER A C 1
ATOM 439 O O . SER A 1 59 ? 4.023 -21.078 -26.594 1 97.44 59 SER A O 1
ATOM 441 N N . THR A 1 60 ? 4.051 -20.734 -28.75 1 97.62 60 THR A N 1
ATOM 442 C CA . THR A 1 60 ? 3.42 -21.984 -29.156 1 97.62 60 THR A CA 1
ATOM 443 C C . THR A 1 60 ? 4.27 -22.719 -30.188 1 97.62 60 THR A C 1
ATOM 445 O O . THR A 1 60 ? 5.051 -22.094 -30.906 1 97.62 60 THR A O 1
ATOM 448 N N . PRO A 1 61 ? 4.18 -24.062 -30.297 1 97.88 61 PRO A N 1
ATOM 449 C CA . PRO A 1 61 ? 3.318 -24.938 -29.484 1 97.88 61 PRO A CA 1
ATOM 450 C C . PRO A 1 61 ? 3.715 -24.953 -28 1 97.88 61 PRO A C 1
ATOM 452 O O . PRO A 1 61 ? 4.898 -24.812 -27.688 1 97.88 61 PRO A O 1
ATOM 455 N N . ALA A 1 62 ? 2.686 -25.094 -27.156 1 98.75 62 ALA A N 1
ATOM 456 C CA . ALA A 1 62 ? 2.934 -25.016 -25.719 1 98.75 62 ALA A CA 1
ATOM 457 C C . ALA A 1 62 ? 2.199 -26.125 -24.969 1 98.75 62 ALA A C 1
ATOM 459 O O . ALA A 1 62 ? 1.121 -26.547 -25.391 1 98.75 62 ALA A O 1
ATOM 460 N N . VAL A 1 63 ? 2.773 -26.625 -23.906 1 98.75 63 VAL A N 1
ATOM 461 C CA . VAL A 1 63 ? 2.102 -27.422 -22.891 1 98.75 63 VAL A CA 1
ATOM 462 C C . VAL A 1 63 ? 2.082 -26.656 -21.562 1 98.75 63 VAL A C 1
ATOM 464 O O . VAL A 1 63 ? 3.137 -26.328 -21.016 1 98.75 63 VAL A O 1
ATOM 467 N N . LEU A 1 64 ? 0.887 -26.344 -21.094 1 98.75 64 LEU A N 1
ATOM 468 C CA . LEU A 1 64 ? 0.723 -25.547 -19.875 1 98.75 64 LEU A CA 1
ATOM 469 C C . LEU A 1 64 ? 0.376 -26.438 -18.688 1 98.75 64 LEU A C 1
ATOM 471 O O . LEU A 1 64 ? 0.909 -27.547 -18.547 1 98.75 64 LEU A O 1
ATOM 475 N N . GLY A 1 65 ? -0.304 -25.953 -17.766 1 98.69 65 GLY A N 1
ATOM 476 C CA . GLY A 1 65 ? -0.603 -26.641 -16.516 1 98.69 65 GLY A CA 1
ATOM 477 C C . GLY A 1 65 ? 0.45 -26.422 -15.445 1 98.69 65 GLY A C 1
ATOM 478 O O . GLY A 1 65 ? 1.647 -26.547 -15.703 1 98.69 65 GLY A O 1
ATOM 479 N N . HIS A 1 66 ? -0.031 -26.062 -14.219 1 98.75 66 HIS A N 1
ATOM 480 C CA . HIS A 1 66 ? 0.965 -25.766 -13.195 1 98.75 66 HIS A CA 1
ATOM 481 C C . HIS A 1 66 ? 0.435 -26.094 -11.797 1 98.75 66 HIS A C 1
ATOM 483 O O . HIS A 1 66 ? 0.948 -25.578 -10.805 1 98.75 66 HIS A O 1
ATOM 489 N N . GLU A 1 67 ? -0.619 -26.875 -11.727 1 98.75 67 GLU A N 1
ATOM 490 C CA . GLU A 1 67 ? -1.163 -27.391 -10.477 1 98.75 67 GLU A CA 1
ATOM 491 C C . GLU A 1 67 ? -1.189 -28.922 -10.477 1 98.75 67 GLU A C 1
ATOM 493 O O . GLU A 1 67 ? -2.234 -29.531 -10.234 1 98.75 67 GLU A O 1
ATOM 498 N N . GLY A 1 68 ? -0.062 -29.531 -10.594 1 98.81 68 GLY A N 1
ATOM 499 C CA . GLY A 1 68 ? 0.023 -30.969 -10.758 1 98.81 68 GLY A CA 1
ATOM 500 C C . GLY A 1 68 ? 0.153 -31.719 -9.445 1 98.81 68 GLY A C 1
ATOM 501 O O . GLY A 1 68 ? 0.625 -31.156 -8.453 1 98.81 68 GLY A O 1
ATOM 502 N N . ALA A 1 69 ? -0.285 -32.938 -9.453 1 98.94 69 ALA A N 1
ATOM 503 C CA . ALA A 1 69 ? -0.108 -33.938 -8.391 1 98.94 69 ALA A CA 1
ATOM 504 C C . ALA A 1 69 ? 0.094 -35.344 -8.961 1 98.94 69 ALA A C 1
ATOM 506 O O . ALA A 1 69 ? -0.554 -35.688 -9.945 1 98.94 69 ALA A O 1
ATOM 507 N N . GLY A 1 70 ? 0.986 -36.062 -8.359 1 98.75 70 GLY A N 1
ATOM 508 C CA . GLY A 1 70 ? 1.243 -37.375 -8.922 1 98.75 70 GLY A CA 1
ATOM 509 C C . GLY A 1 70 ? 2.234 -38.188 -8.109 1 98.75 70 GLY A C 1
ATOM 510 O O . GLY A 1 70 ? 2.326 -38.031 -6.895 1 98.75 70 GLY A O 1
ATOM 511 N N . VAL A 1 71 ? 2.832 -39.125 -8.867 1 98.75 71 VAL A N 1
ATOM 512 C CA . VAL A 1 71 ? 3.771 -40.031 -8.242 1 98.75 71 VAL A CA 1
ATOM 513 C C . VAL A 1 71 ? 5.129 -39.938 -8.938 1 98.75 71 VAL A C 1
ATOM 515 O O . VAL A 1 71 ? 5.207 -39.906 -10.164 1 98.75 71 VAL A O 1
ATOM 518 N N . VAL A 1 72 ? 6.172 -39.938 -8.125 1 98.75 72 VAL A N 1
ATOM 519 C CA . VAL A 1 72 ? 7.531 -39.844 -8.648 1 98.75 72 VAL A CA 1
ATOM 520 C C . VAL A 1 72 ? 7.902 -41.156 -9.336 1 98.75 72 VAL A C 1
ATOM 522 O O . VAL A 1 72 ? 7.75 -42.25 -8.758 1 98.75 72 VAL A O 1
ATOM 525 N N . LEU A 1 73 ? 8.406 -41.062 -10.523 1 98.44 73 LEU A N 1
ATOM 526 C CA . LEU A 1 73 ? 8.859 -42.219 -11.258 1 98.44 73 LEU A CA 1
ATOM 527 C C . LEU A 1 73 ? 10.383 -42.312 -11.258 1 98.44 73 LEU A C 1
ATOM 529 O O . LEU A 1 73 ? 10.938 -43.406 -11.273 1 98.44 73 LEU A O 1
ATOM 533 N N . ALA A 1 74 ? 11.055 -41.219 -11.312 1 98.25 74 ALA A N 1
ATOM 534 C CA . ALA A 1 74 ? 12.508 -41.125 -11.328 1 98.25 74 ALA A CA 1
ATOM 535 C C . ALA A 1 74 ? 12.984 -39.75 -10.836 1 98.25 74 ALA A C 1
ATOM 537 O O . ALA A 1 74 ? 12.234 -38.781 -10.875 1 98.25 74 ALA A O 1
ATOM 538 N N . VAL A 1 75 ? 14.211 -39.781 -10.32 1 98.38 75 VAL A N 1
ATOM 539 C CA . VAL A 1 75 ? 14.781 -38.531 -9.828 1 98.38 75 VAL A CA 1
ATOM 540 C C . VAL A 1 75 ? 16.188 -38.344 -10.406 1 98.38 75 VAL A C 1
ATOM 542 O O . VAL A 1 75 ? 16.906 -39.312 -10.625 1 98.38 75 VAL A O 1
ATOM 545 N N . GLY A 1 76 ? 16.484 -37.062 -10.695 1 98.06 76 GLY A N 1
ATOM 546 C CA . GLY A 1 76 ? 17.859 -36.75 -11.055 1 98.06 76 GLY A CA 1
ATOM 547 C C . GLY A 1 76 ? 18.844 -36.969 -9.914 1 98.06 76 GLY A C 1
ATOM 548 O O . GLY A 1 76 ? 18.438 -37.125 -8.758 1 98.06 76 GLY A O 1
ATOM 549 N N . THR A 1 77 ? 20.156 -36.875 -10.242 1 97.94 77 THR A N 1
ATOM 550 C CA . THR A 1 77 ? 21.219 -37.25 -9.312 1 97.94 77 THR A CA 1
ATOM 551 C C . THR A 1 77 ? 21.312 -36.25 -8.172 1 97.94 77 THR A C 1
ATOM 553 O O . THR A 1 77 ? 21.812 -36.594 -7.086 1 97.94 77 THR A O 1
ATOM 556 N N . ASP A 1 78 ? 20.828 -35.062 -8.344 1 97.94 78 ASP A N 1
ATOM 557 C CA . ASP A 1 78 ? 20.984 -34 -7.332 1 97.94 78 ASP A CA 1
ATOM 558 C C . ASP A 1 78 ? 19.734 -33.875 -6.477 1 97.94 78 ASP A C 1
ATOM 560 O O . ASP A 1 78 ? 19.656 -33.031 -5.59 1 97.94 78 ASP A O 1
ATOM 564 N N . VAL A 1 79 ? 18.75 -34.719 -6.75 1 98.44 79 VAL A N 1
ATOM 565 C CA . VAL A 1 79 ? 17.484 -34.656 -6.012 1 98.44 79 VAL A CA 1
ATOM 566 C C . VAL A 1 79 ? 17.531 -35.656 -4.84 1 98.44 79 VAL A C 1
ATOM 568 O O . VAL A 1 79 ? 17.812 -36.844 -5.023 1 98.44 79 VAL A O 1
ATOM 571 N N . SER A 1 80 ? 17.281 -35.125 -3.598 1 98.12 80 SER A N 1
ATOM 572 C CA . SER A 1 80 ? 17.406 -36 -2.441 1 98.12 80 SER A CA 1
ATOM 573 C C . SER A 1 80 ? 16.156 -36 -1.582 1 98.12 80 SER A C 1
ATOM 575 O O . SER A 1 80 ? 15.969 -36.844 -0.721 1 98.12 80 SER A O 1
ATOM 577 N N . HIS A 1 81 ? 15.25 -35.031 -1.775 1 98.19 81 HIS A N 1
ATOM 578 C CA . HIS A 1 81 ? 14.148 -34.844 -0.838 1 98.19 81 HIS A CA 1
ATOM 579 C C . HIS A 1 81 ? 12.945 -35.688 -1.223 1 98.19 81 HIS A C 1
ATOM 581 O O . HIS A 1 81 ? 11.984 -35.781 -0.462 1 98.19 81 HIS A O 1
ATOM 587 N N . VAL A 1 82 ? 12.969 -36.375 -2.434 1 98.69 82 VAL A N 1
ATOM 588 C CA . VAL A 1 82 ? 11.938 -37.312 -2.854 1 98.69 82 VAL A CA 1
ATOM 589 C C . VAL A 1 82 ? 12.586 -38.531 -3.521 1 98.69 82 VAL A C 1
ATOM 591 O O . VAL A 1 82 ? 13.742 -38.469 -3.932 1 98.69 82 VAL A O 1
ATOM 594 N N . SER A 1 83 ? 11.766 -39.625 -3.662 1 98.38 83 SER A N 1
ATOM 595 C CA . SER A 1 83 ? 12.195 -40.844 -4.301 1 98.38 83 SER A CA 1
ATOM 596 C C . SER A 1 83 ? 11.055 -41.5 -5.094 1 98.38 83 SER A C 1
ATOM 598 O O . SER A 1 83 ? 9.898 -41.094 -4.938 1 98.38 83 SER A O 1
ATOM 600 N N . LYS A 1 84 ? 11.5 -42.469 -5.906 1 98.31 84 LYS A N 1
ATOM 601 C CA . LYS A 1 84 ? 10.516 -43.219 -6.684 1 98.31 84 LYS A CA 1
ATOM 602 C C . LYS A 1 84 ? 9.398 -43.75 -5.789 1 98.31 84 LYS A C 1
ATOM 604 O O . LYS A 1 84 ? 9.664 -44.312 -4.73 1 98.31 84 LYS A O 1
ATOM 609 N N . GLY A 1 85 ? 8.164 -43.469 -6.207 1 98.5 85 GLY A N 1
ATOM 610 C CA . GLY A 1 85 ? 7.02 -43.969 -5.473 1 98.5 85 GLY A CA 1
ATOM 611 C C . GLY A 1 85 ? 6.383 -42.938 -4.566 1 98.5 85 GLY A C 1
ATOM 612 O O . GLY A 1 85 ? 5.238 -43.094 -4.133 1 98.5 85 GLY A O 1
ATOM 613 N N . ASP A 1 86 ? 7.105 -41.906 -4.262 1 98.81 86 ASP A N 1
ATOM 614 C CA . ASP A 1 86 ? 6.559 -40.844 -3.414 1 98.81 86 ASP A CA 1
ATOM 615 C C . ASP A 1 86 ? 5.406 -40.125 -4.109 1 98.81 86 ASP A C 1
ATOM 617 O O . ASP A 1 86 ? 5.477 -39.844 -5.305 1 98.81 86 ASP A O 1
ATOM 621 N N . LYS A 1 87 ? 4.273 -39.812 -3.373 1 98.88 87 LYS A N 1
ATOM 622 C CA . LYS A 1 87 ? 3.246 -38.906 -3.844 1 98.88 87 LYS A CA 1
ATOM 623 C C . LYS A 1 87 ? 3.684 -37.438 -3.645 1 98.88 87 LYS A C 1
ATOM 625 O O . LYS A 1 87 ? 4.301 -37.125 -2.631 1 98.88 87 LYS A O 1
ATOM 630 N N . VAL A 1 88 ? 3.379 -36.625 -4.625 1 98.94 88 VAL A N 1
ATOM 631 C CA . VAL A 1 88 ? 3.852 -35.25 -4.566 1 98.94 88 VAL A CA 1
ATOM 632 C C . VAL A 1 88 ? 2.76 -34.312 -5.07 1 98.94 88 VAL A C 1
ATOM 634 O O . VAL A 1 88 ? 1.931 -34.688 -5.898 1 98.94 88 VAL A O 1
ATOM 637 N N . LEU A 1 89 ? 2.646 -33.156 -4.488 1 98.94 89 LEU A N 1
ATOM 638 C CA . LEU A 1 89 ? 1.986 -31.984 -5.055 1 98.94 89 LEU A CA 1
ATOM 639 C C . LEU A 1 89 ? 3.006 -31.031 -5.672 1 98.94 89 LEU A C 1
ATOM 641 O O . LEU A 1 89 ? 4.105 -30.875 -5.141 1 98.94 89 LEU A O 1
ATOM 645 N N . LEU A 1 90 ? 2.674 -30.453 -6.809 1 98.88 90 LEU A N 1
ATOM 646 C CA . LEU A 1 90 ? 3.578 -29.562 -7.516 1 98.88 90 LEU A CA 1
ATOM 647 C C . LEU A 1 90 ? 3.131 -28.109 -7.355 1 98.88 90 LEU A C 1
ATOM 649 O O . LEU A 1 90 ? 1.932 -27.812 -7.352 1 98.88 90 LEU A O 1
ATOM 653 N N . SER A 1 91 ? 4.078 -27.219 -7.164 1 98.62 91 SER A N 1
ATOM 654 C CA . SER A 1 91 ? 3.812 -25.781 -7.004 1 98.62 91 SER A CA 1
ATOM 655 C C . SER A 1 91 ? 4.812 -24.938 -7.789 1 98.62 91 SER A C 1
ATOM 657 O O . SER A 1 91 ? 5.273 -25.359 -8.852 1 98.62 91 SER A O 1
ATOM 659 N N . ILE A 1 92 ? 5.117 -23.75 -7.43 1 98.5 92 ILE A N 1
ATOM 660 C CA . ILE A 1 92 ? 5.863 -22.766 -8.219 1 98.5 92 ILE A CA 1
ATOM 661 C C . ILE A 1 92 ? 7.336 -23.172 -8.266 1 98.5 92 ILE A C 1
ATOM 663 O O . ILE A 1 92 ? 7.816 -23.906 -7.41 1 98.5 92 ILE A O 1
ATOM 667 N N . ASN A 1 93 ? 7.984 -22.688 -9.312 1 98.62 93 ASN A N 1
ATOM 668 C CA . ASN A 1 93 ? 9.406 -22.891 -9.531 1 98.62 93 ASN A CA 1
ATOM 669 C C . ASN A 1 93 ? 10.234 -21.734 -8.984 1 98.62 93 ASN A C 1
ATOM 671 O O . ASN A 1 93 ? 10.031 -20.578 -9.359 1 98.62 93 ASN A O 1
ATOM 675 N N . VAL A 1 94 ? 11.172 -22.031 -8.055 1 98.44 94 VAL A N 1
ATOM 676 C CA . VAL A 1 94 ? 11.945 -20.984 -7.398 1 98.44 94 VAL A CA 1
ATOM 677 C C . VAL A 1 94 ? 13.414 -21.375 -7.348 1 98.44 94 VAL A C 1
ATOM 679 O O . VAL A 1 94 ? 13.742 -22.562 -7.395 1 98.44 94 VAL A O 1
ATOM 682 N N . CYS A 1 95 ? 14.352 -20.469 -7.195 1 97.88 95 CYS A N 1
ATOM 683 C CA . CYS A 1 95 ? 15.781 -20.75 -7.234 1 97.88 95 CYS A CA 1
ATOM 684 C C . CYS A 1 95 ? 16.281 -21.234 -5.879 1 97.88 95 CYS A C 1
ATOM 686 O O . CYS A 1 95 ? 17.328 -21.875 -5.789 1 97.88 95 CYS A O 1
ATOM 688 N N . GLN A 1 96 ? 15.617 -20.812 -4.777 1 96.94 96 GLN A N 1
ATOM 689 C CA . GLN A 1 96 ? 15.859 -21.219 -3.398 1 96.94 96 GLN A CA 1
ATOM 690 C C . GLN A 1 96 ? 17.156 -20.625 -2.869 1 96.94 96 GLN A C 1
ATOM 692 O O . GLN A 1 96 ? 17.594 -20.953 -1.77 1 96.94 96 GLN A O 1
ATOM 697 N N . LYS A 1 97 ? 17.766 -19.719 -3.611 1 97.44 97 LYS A N 1
ATOM 698 C CA . LYS A 1 97 ? 19.062 -19.219 -3.174 1 97.44 97 LYS A CA 1
ATOM 699 C C . LYS A 1 97 ? 19.109 -17.703 -3.176 1 97.44 97 LYS A C 1
ATOM 701 O O . LYS A 1 97 ? 20.016 -17.094 -2.602 1 97.44 97 LYS A O 1
ATOM 706 N N . CYS A 1 98 ? 18.234 -17.062 -3.881 1 97.5 98 CYS A N 1
ATOM 707 C CA . CYS A 1 98 ? 18.25 -15.594 -3.922 1 97.5 98 CYS A CA 1
ATOM 708 C C . CYS A 1 98 ? 17.797 -15.008 -2.59 1 97.5 98 CYS A C 1
ATOM 710 O O . CYS A 1 98 ? 17.25 -15.727 -1.747 1 97.5 98 CYS A O 1
ATOM 712 N N . PRO A 1 99 ? 17.953 -13.672 -2.381 1 96.25 99 PRO A N 1
ATOM 713 C CA . PRO A 1 99 ? 17.594 -13.055 -1.105 1 96.25 99 PRO A CA 1
ATOM 714 C C . PRO A 1 99 ? 16.109 -13.219 -0.771 1 96.25 99 PRO A C 1
ATOM 716 O O . PRO A 1 99 ? 15.758 -13.453 0.387 1 96.25 99 PRO A O 1
ATOM 719 N N . ASN A 1 100 ? 15.242 -13.188 -1.7 1 97.81 100 ASN A N 1
ATOM 720 C CA . ASN A 1 100 ? 13.812 -13.336 -1.452 1 97.81 100 ASN A CA 1
ATOM 721 C C . ASN A 1 100 ? 13.461 -14.758 -1.032 1 97.81 100 ASN A C 1
ATOM 723 O O . ASN A 1 100 ? 12.695 -14.961 -0.089 1 97.81 100 ASN A O 1
ATOM 727 N N . CYS A 1 101 ? 13.992 -15.758 -1.744 1 98.06 101 CYS A N 1
ATOM 728 C CA . CYS A 1 101 ? 13.758 -17.141 -1.37 1 98.06 101 CYS A CA 1
ATOM 729 C C . CYS A 1 101 ? 14.258 -17.422 0.045 1 98.06 101 CYS A C 1
ATOM 731 O O . CYS A 1 101 ? 13.547 -18.031 0.846 1 98.06 101 CYS A O 1
ATOM 733 N N . LEU A 1 102 ? 15.406 -16.891 0.338 1 97.62 102 LEU A N 1
ATOM 734 C CA . LEU A 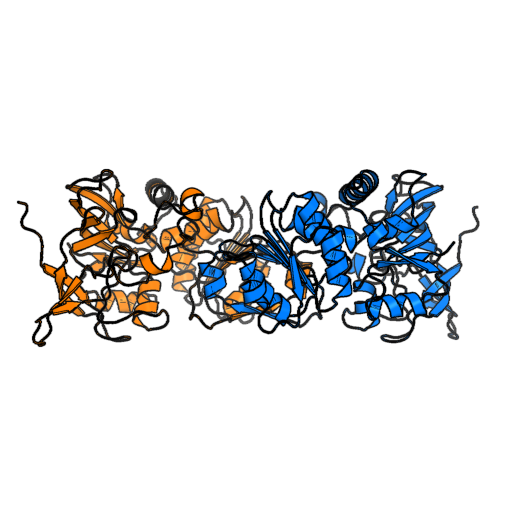1 102 ? 16.031 -17.156 1.633 1 97.62 102 LEU A CA 1
ATOM 735 C C . LEU A 1 102 ? 15.281 -16.438 2.748 1 97.62 102 LEU A C 1
ATOM 737 O O . LEU A 1 102 ? 15.289 -16.875 3.898 1 97.62 102 LEU A O 1
ATOM 741 N N . ALA A 1 103 ? 14.594 -15.312 2.369 1 96.62 103 ALA A N 1
ATOM 742 C CA . ALA A 1 103 ? 13.867 -14.523 3.355 1 96.62 103 ALA A CA 1
ATOM 743 C C . ALA A 1 103 ? 12.438 -15.031 3.512 1 96.62 103 ALA A C 1
ATOM 745 O O . ALA A 1 103 ? 11.625 -14.422 4.215 1 96.62 103 ALA A O 1
ATOM 746 N N . GLY A 1 104 ? 12.062 -16.109 2.84 1 97.94 104 GLY A N 1
ATOM 747 C CA . GLY A 1 104 ? 10.75 -16.703 2.996 1 97.94 104 GLY A CA 1
ATOM 748 C C . GLY A 1 104 ? 9.711 -16.109 2.068 1 97.94 104 GLY A C 1
ATOM 749 O O . GLY A 1 104 ? 8.516 -16.125 2.371 1 97.94 104 GLY A O 1
ATOM 750 N N . HIS A 1 105 ? 10.164 -15.484 0.978 1 98.56 105 HIS A N 1
ATOM 751 C CA . HIS A 1 105 ? 9.266 -14.914 -0.018 1 98.56 105 HIS A CA 1
ATOM 752 C C . HIS A 1 105 ? 9.539 -15.492 -1.404 1 98.56 105 HIS A C 1
ATOM 754 O O . HIS A 1 105 ? 9.836 -14.742 -2.34 1 98.56 105 HIS A O 1
ATOM 760 N N . PRO A 1 106 ? 9.328 -16.781 -1.584 1 98.44 106 PRO A N 1
ATOM 761 C CA . PRO A 1 106 ? 9.719 -17.438 -2.836 1 98.44 106 PRO A CA 1
ATOM 762 C C . PRO A 1 106 ? 8.883 -16.969 -4.027 1 98.44 106 PRO A C 1
ATOM 764 O O . PRO A 1 106 ? 9.32 -17.078 -5.176 1 98.44 106 PRO A O 1
ATOM 767 N N . ASN A 1 107 ? 7.664 -16.469 -3.801 1 98.56 107 ASN A N 1
ATOM 768 C CA . ASN A 1 107 ? 6.832 -15.977 -4.895 1 98.56 107 ASN A CA 1
ATOM 769 C C . ASN A 1 107 ? 7.426 -14.727 -5.539 1 98.56 107 ASN A C 1
ATOM 771 O O . ASN A 1 107 ? 6.996 -14.312 -6.613 1 98.56 107 ASN A O 1
ATOM 775 N N . TYR A 1 108 ? 8.453 -14.188 -4.887 1 98.62 108 TYR A N 1
ATOM 776 C CA . TYR A 1 108 ? 9.156 -13.016 -5.402 1 98.62 108 TYR A CA 1
ATOM 777 C C . TYR A 1 108 ? 10.602 -13.359 -5.754 1 98.62 108 TYR A C 1
ATOM 779 O O . TYR A 1 108 ? 11.484 -12.5 -5.684 1 98.62 108 TYR A O 1
ATOM 787 N N . CYS A 1 109 ? 10.883 -14.594 -6.121 1 98.38 109 CYS A N 1
ATOM 788 C CA . CYS A 1 109 ? 12.188 -15.102 -6.527 1 98.38 109 CYS A CA 1
ATOM 789 C C . CYS A 1 109 ? 12.773 -14.258 -7.648 1 98.38 109 CYS A C 1
ATOM 791 O O . CYS A 1 109 ? 12.078 -13.922 -8.609 1 98.38 109 CYS A O 1
ATOM 793 N N . ASP A 1 110 ? 14.07 -13.961 -7.586 1 97.25 110 ASP A N 1
ATOM 794 C CA . ASP A 1 110 ? 14.766 -13.156 -8.586 1 97.25 110 ASP A CA 1
ATOM 795 C C . ASP A 1 110 ? 14.703 -13.82 -9.961 1 97.25 110 ASP A C 1
ATOM 797 O O . ASP A 1 110 ? 14.75 -13.141 -10.992 1 97.25 110 ASP A O 1
ATOM 801 N N . GLN A 1 111 ? 14.469 -15.109 -9.953 1 97.38 111 GLN A N 1
ATOM 802 C CA . GLN A 1 111 ? 14.398 -15.867 -11.195 1 97.38 111 GLN A CA 1
ATOM 803 C C . GLN A 1 111 ? 12.969 -16.328 -11.469 1 97.38 111 GLN A C 1
ATOM 805 O O . GLN A 1 111 ? 12.75 -17.266 -12.242 1 97.38 111 GLN A O 1
ATOM 810 N N . GLY A 1 112 ? 12.047 -15.742 -10.773 1 97.25 112 GLY A N 1
ATOM 811 C CA . GLY A 1 112 ? 10.672 -16.203 -10.867 1 97.25 112 GLY A CA 1
ATOM 812 C C . GLY A 1 112 ? 10.125 -16.172 -12.281 1 97.25 112 GLY A C 1
ATOM 813 O O . GLY A 1 112 ? 9.523 -17.141 -12.734 1 97.25 112 GLY A O 1
ATOM 814 N N . MET A 1 113 ? 10.406 -15.109 -13.016 1 95.56 113 MET A N 1
ATOM 815 C CA . MET A 1 113 ? 9.812 -14.938 -14.336 1 95.56 113 MET A CA 1
ATOM 816 C C . MET A 1 113 ? 10.406 -15.938 -15.328 1 95.56 113 MET A C 1
ATOM 818 O O . MET A 1 113 ? 9.672 -16.703 -15.953 1 95.56 113 MET A O 1
ATOM 822 N N . PRO A 1 114 ? 11.703 -16.047 -15.469 1 97 114 PRO A N 1
ATOM 823 C CA . PRO A 1 114 ? 12.227 -17.047 -16.406 1 97 114 PRO A CA 1
ATOM 824 C C . PRO A 1 114 ? 11.891 -18.469 -16.016 1 97 114 PRO A C 1
ATOM 826 O O . PRO A 1 114 ? 11.688 -19.328 -16.875 1 97 114 PRO A O 1
ATOM 829 N N . ARG A 1 115 ? 11.758 -18.75 -14.742 1 97.94 115 ARG A N 1
ATOM 830 C CA . ARG A 1 115 ? 11.523 -20.109 -14.273 1 97.94 115 ARG A CA 1
ATOM 831 C C . ARG A 1 115 ? 10.062 -20.516 -14.484 1 97.94 115 ARG A C 1
ATOM 833 O O . ARG A 1 115 ? 9.773 -21.672 -14.789 1 97.94 115 ARG A O 1
ATOM 840 N N . ASN A 1 116 ? 9.172 -19.547 -14.305 1 98.19 116 ASN A N 1
ATOM 841 C CA . ASN A 1 116 ? 7.758 -19.906 -14.297 1 98.19 116 ASN A CA 1
ATOM 842 C C . ASN A 1 116 ? 7.09 -19.594 -15.633 1 98.19 116 ASN A C 1
ATOM 844 O O . ASN A 1 116 ? 6.117 -20.25 -16.016 1 98.19 116 ASN A O 1
ATOM 848 N N . PHE A 1 117 ? 7.684 -18.641 -16.406 1 97.06 117 PHE A N 1
ATOM 849 C CA . PHE A 1 117 ? 7.004 -18.188 -17.609 1 97.06 117 PHE A CA 1
ATOM 850 C C . PHE A 1 117 ? 7.93 -18.281 -18.828 1 97.06 117 PHE A C 1
ATOM 852 O O . PHE A 1 117 ? 7.523 -17.969 -19.953 1 97.06 117 PHE A O 1
ATOM 859 N N . GLY A 1 118 ? 9.117 -18.75 -18.672 1 97.12 118 GLY A N 1
ATOM 860 C CA . GLY A 1 118 ? 10.109 -18.734 -19.719 1 97.12 118 GLY A CA 1
ATOM 861 C C . GLY A 1 118 ? 9.867 -19.797 -20.781 1 97.12 118 GLY A C 1
ATOM 862 O O . GLY A 1 118 ? 10.297 -19.641 -21.922 1 97.12 118 GLY A O 1
ATOM 863 N N . GLY A 1 119 ? 9.281 -20.938 -20.359 1 97.88 119 GLY A N 1
ATOM 864 C CA . GLY A 1 119 ? 8.914 -21.969 -21.312 1 97.88 119 GLY A CA 1
ATOM 865 C C . GLY A 1 119 ? 10.055 -22.922 -21.641 1 97.88 119 GLY A C 1
ATOM 866 O O . GLY A 1 119 ? 10.008 -23.641 -22.625 1 97.88 119 GLY A O 1
ATOM 867 N N . CYS A 1 120 ? 11.117 -22.812 -20.891 1 97.94 120 CYS A N 1
ATOM 868 C CA . CYS A 1 120 ? 12.297 -23.641 -21.078 1 97.94 120 CYS A CA 1
ATOM 869 C C . CYS A 1 120 ? 13.086 -23.766 -19.781 1 97.94 120 CYS A C 1
ATOM 871 O O . CYS A 1 120 ? 12.781 -23.094 -18.781 1 97.94 120 CYS A O 1
ATOM 873 N N . ARG A 1 121 ? 14.047 -24.719 -19.781 1 97.62 121 ARG A N 1
ATOM 874 C CA . ARG A 1 121 ? 14.977 -24.844 -18.672 1 97.62 121 ARG A CA 1
ATOM 875 C C . ARG A 1 121 ? 15.852 -23.609 -18.531 1 97.62 121 ARG A C 1
ATOM 877 O O . ARG A 1 121 ? 16.406 -23.125 -19.516 1 97.62 121 ARG A O 1
ATOM 884 N N . VAL A 1 122 ? 15.93 -23.094 -17.297 1 96.25 122 VAL A N 1
ATOM 885 C CA . VAL A 1 122 ? 16.766 -21.922 -17.078 1 96.25 122 VAL A CA 1
ATOM 886 C C . VAL A 1 122 ? 18.234 -22.312 -17.172 1 96.25 122 VAL A C 1
ATOM 888 O O . VAL A 1 122 ? 19.094 -21.469 -17.484 1 96.25 122 VAL A O 1
ATOM 891 N N . SER A 1 123 ? 18.562 -23.578 -16.938 1 95.31 123 SER A N 1
ATOM 892 C CA . SER A 1 123 ? 19.938 -24.062 -16.891 1 95.31 123 SER A CA 1
ATOM 893 C C . SER A 1 123 ? 20.609 -23.984 -18.266 1 95.31 123 SER A C 1
ATOM 895 O O . SER A 1 123 ? 21.766 -23.594 -18.359 1 95.31 123 SER A O 1
ATOM 897 N N . ASP A 1 124 ? 19.844 -24.312 -19.422 1 96.94 124 ASP A N 1
ATOM 898 C CA . ASP A 1 124 ? 20.516 -24.391 -20.703 1 96.94 124 ASP A CA 1
ATOM 899 C C . ASP A 1 124 ? 19.594 -23.969 -21.844 1 96.94 124 ASP A C 1
ATOM 901 O O . ASP A 1 124 ? 19.969 -24.031 -23.016 1 96.94 124 ASP A O 1
ATOM 905 N N . GLY A 1 125 ? 18.406 -23.578 -21.516 1 97.31 125 GLY A N 1
ATOM 906 C CA . GLY A 1 125 ? 17.484 -23.062 -22.531 1 97.31 125 GLY A CA 1
ATOM 907 C C . GLY A 1 125 ? 16.766 -24.156 -23.297 1 97.31 125 GLY A C 1
ATOM 908 O O . GLY A 1 125 ? 15.938 -23.859 -24.156 1 97.31 125 GLY A O 1
ATOM 909 N N . SER A 1 126 ? 17.031 -25.438 -22.984 1 97.5 126 SER A N 1
ATOM 910 C CA . SER A 1 126 ? 16.328 -26.531 -23.641 1 97.5 126 SER A CA 1
ATOM 911 C C . SER A 1 126 ? 14.914 -26.703 -23.094 1 97.5 126 SER A C 1
ATOM 913 O O . SER A 1 126 ? 14.609 -26.219 -22 1 97.5 126 SER A O 1
ATOM 915 N N . THR A 1 127 ? 14.047 -27.266 -23.906 1 98 127 THR A N 1
ATOM 916 C CA . THR A 1 127 ? 12.688 -27.547 -23.453 1 98 127 THR A CA 1
ATOM 917 C C . THR A 1 127 ? 12.562 -28.984 -22.969 1 98 127 THR A C 1
ATOM 919 O O . THR A 1 127 ? 13.336 -29.859 -23.375 1 98 127 THR A O 1
ATOM 922 N N . THR A 1 128 ? 11.594 -29.219 -22.109 1 98.25 128 THR A N 1
ATOM 923 C CA . THR A 1 128 ? 11.406 -30.562 -21.547 1 98.25 128 THR A CA 1
ATOM 924 C C . THR A 1 128 ? 10.516 -31.406 -22.469 1 98.25 128 THR A C 1
ATOM 926 O O . THR A 1 128 ? 10.438 -32.625 -22.312 1 98.25 128 THR A O 1
ATOM 929 N N . MET A 1 129 ? 9.82 -30.719 -23.453 1 98.12 129 MET A N 1
ATOM 930 C CA . MET A 1 129 ? 8.859 -31.406 -24.297 1 98.12 129 MET A CA 1
ATOM 931 C C . MET A 1 129 ? 9.016 -30.984 -25.75 1 98.12 129 MET A C 1
ATOM 933 O O . MET A 1 129 ? 9.406 -29.844 -26.031 1 98.12 129 MET A O 1
ATOM 937 N N . SER A 1 130 ? 8.688 -31.859 -26.703 1 97.19 130 SER A N 1
ATOM 938 C CA . SER A 1 130 ? 8.641 -31.578 -28.125 1 97.19 130 SER A CA 1
ATOM 939 C C . SER A 1 130 ? 7.531 -32.375 -28.812 1 97.19 130 SER A C 1
ATOM 941 O O . SER A 1 130 ? 7.023 -33.344 -28.25 1 97.19 130 SER A O 1
ATOM 943 N N . ILE A 1 131 ? 7.137 -31.891 -29.906 1 96.12 131 ILE A N 1
ATOM 944 C CA . ILE A 1 131 ? 6.113 -32.594 -30.672 1 96.12 131 ILE A CA 1
ATOM 945 C C . ILE A 1 131 ? 6.664 -32.938 -32.062 1 96.12 131 ILE A C 1
ATOM 947 O O . ILE A 1 131 ? 7.625 -32.344 -32.531 1 96.12 131 ILE A O 1
ATOM 951 N N . ASP A 1 132 ? 5.992 -33.969 -32.594 1 92.25 132 ASP A N 1
ATOM 952 C CA . ASP A 1 132 ? 6.375 -34.375 -33.938 1 92.25 132 ASP A CA 1
ATOM 953 C C . ASP A 1 132 ? 5.961 -33.312 -34.969 1 92.25 132 ASP A C 1
ATOM 955 O O . ASP A 1 132 ? 4.918 -32.688 -34.844 1 92.25 132 ASP A O 1
ATOM 959 N N . THR A 1 133 ? 6.883 -33.125 -35.812 1 85.06 133 THR A N 1
ATOM 960 C CA . THR A 1 133 ? 6.57 -32.281 -36.969 1 85.06 133 THR A CA 1
ATOM 961 C C . THR A 1 133 ? 6.988 -32.938 -38.281 1 85.06 133 THR A C 1
ATOM 963 O O . THR A 1 133 ? 7.727 -33.938 -38.25 1 85.06 133 THR A O 1
ATOM 966 N N . ASP A 1 134 ? 6.297 -32.562 -39.375 1 78 134 ASP A N 1
ATOM 967 C CA . ASP A 1 134 ? 6.656 -33.094 -40.688 1 78 134 ASP A CA 1
ATOM 968 C C . ASP A 1 134 ? 7.98 -32.5 -41.156 1 78 134 ASP A C 1
ATOM 970 O O . ASP A 1 134 ? 8.406 -32.719 -42.281 1 78 134 ASP A O 1
ATOM 974 N N . THR A 1 135 ? 8.562 -31.875 -40.281 1 65.81 135 THR A N 1
ATOM 975 C CA . THR A 1 135 ? 9.812 -31.234 -40.688 1 65.81 135 THR A CA 1
ATOM 976 C C . THR A 1 135 ? 10.953 -32.25 -40.688 1 65.81 135 THR A C 1
ATOM 978 O O . THR A 1 135 ? 10.797 -33.375 -40.188 1 65.81 135 THR A O 1
ATOM 981 N N . GLU A 1 136 ? 12.086 -31.922 -41.406 1 63.75 136 GLU A N 1
ATOM 982 C CA . GLU A 1 136 ? 13.273 -32.75 -41.594 1 63.75 136 GLU A CA 1
ATOM 983 C C . GLU A 1 136 ? 13.758 -33.344 -40.281 1 63.75 136 GLU A C 1
ATOM 985 O O . GLU A 1 136 ? 14.156 -34.5 -40.188 1 63.75 136 GLU A O 1
ATOM 990 N N . ASP A 1 137 ? 13.68 -32.5 -39.219 1 69 137 ASP A N 1
ATOM 991 C CA . ASP A 1 137 ? 14.195 -32.938 -37.938 1 69 137 ASP A CA 1
ATOM 992 C C . ASP A 1 137 ? 13.195 -33.844 -37.219 1 69 137 ASP A C 1
ATOM 994 O O . ASP A 1 137 ? 13.531 -34.469 -36.219 1 69 137 ASP A O 1
ATOM 998 N N . GLY A 1 138 ? 12.031 -33.781 -37.625 1 85.75 138 GLY A N 1
ATOM 999 C CA . GLY A 1 138 ? 10.961 -34.688 -37.219 1 85.75 138 GLY A CA 1
ATOM 1000 C C . GLY A 1 138 ? 10.25 -34.25 -35.969 1 85.75 138 GLY A C 1
ATOM 1001 O O . GLY A 1 138 ? 9.188 -34.75 -35.625 1 85.75 138 GLY A O 1
ATOM 1002 N N . THR A 1 139 ? 11.016 -33.219 -35.125 1 90.81 139 THR A N 1
ATOM 1003 C CA . THR A 1 139 ? 10.344 -32.75 -33.938 1 90.81 139 THR A CA 1
ATOM 1004 C C . THR A 1 139 ? 10.57 -31.234 -33.75 1 90.81 139 THR A C 1
ATOM 1006 O O . THR A 1 139 ? 11.523 -30.688 -34.281 1 90.81 139 THR A O 1
ATOM 1009 N N . VAL A 1 140 ? 9.695 -30.562 -33.125 1 94 140 VAL A N 1
ATOM 1010 C CA . VAL A 1 140 ? 9.82 -29.156 -32.75 1 94 140 VAL A CA 1
ATOM 1011 C C . VAL A 1 140 ? 9.633 -28.984 -31.25 1 94 140 VAL A C 1
ATOM 1013 O O . VAL A 1 140 ? 8.758 -29.625 -30.656 1 94 140 VAL A O 1
ATOM 1016 N N . PRO A 1 141 ? 10.539 -28.219 -30.641 1 95.88 141 PRO A N 1
ATOM 1017 C CA . PRO A 1 141 ? 10.391 -27.984 -29.203 1 95.88 141 PRO A CA 1
ATOM 1018 C C . PRO A 1 141 ? 9.086 -27.266 -28.859 1 95.88 141 PRO A C 1
ATOM 1020 O O . PRO A 1 141 ? 8.641 -26.391 -29.609 1 95.88 141 PRO A O 1
ATOM 1023 N N . CYS A 1 142 ? 8.492 -27.594 -27.719 1 97.06 142 CYS A N 1
ATOM 1024 C CA . CYS A 1 142 ? 7.312 -26.922 -27.172 1 97.06 142 CYS A CA 1
ATOM 1025 C C . CYS A 1 142 ? 7.691 -25.984 -26.031 1 97.06 142 CYS A C 1
ATOM 1027 O O . CYS A 1 142 ? 8.594 -26.297 -25.25 1 97.06 142 CYS A O 1
ATOM 1029 N N . PHE A 1 143 ? 7 -24.766 -26.062 1 98.38 143 PHE A N 1
ATOM 1030 C CA . PHE A 1 143 ? 6.965 -24.062 -24.797 1 98.38 143 PHE A CA 1
ATOM 1031 C C . PHE A 1 143 ? 6.527 -24.984 -23.672 1 98.38 143 PHE A C 1
ATOM 1033 O O . PHE A 1 143 ? 5.398 -25.484 -23.672 1 98.38 143 PHE A O 1
ATOM 1040 N N . SER A 1 144 ? 7.441 -25.328 -22.797 1 97.69 144 SER A N 1
ATOM 1041 C CA . SER A 1 144 ? 7.223 -26.281 -21.688 1 97.69 144 SER A CA 1
ATOM 1042 C C . SER A 1 144 ? 7.957 -25.828 -20.438 1 97.69 144 SER A C 1
ATOM 1044 O O . SER A 1 144 ? 8.477 -24.719 -20.359 1 97.69 144 SER A O 1
ATOM 1046 N N . SER A 1 145 ? 7.926 -26.594 -19.391 1 97.31 145 SER A N 1
ATOM 1047 C CA . SER A 1 145 ? 8.422 -26.188 -18.078 1 97.31 145 SER A CA 1
ATOM 1048 C C . SER A 1 145 ? 7.695 -24.938 -17.578 1 97.31 145 SER A C 1
ATOM 1050 O O . SER A 1 145 ? 8.305 -24.062 -16.969 1 97.31 145 SER A O 1
ATOM 1052 N N . PHE A 1 146 ? 6.418 -24.828 -18.016 1 98.5 146 PHE A N 1
ATOM 1053 C CA . PHE A 1 146 ? 5.555 -23.797 -17.438 1 98.5 146 PHE A CA 1
ATOM 1054 C C . PHE A 1 146 ? 5.414 -23.984 -15.93 1 98.5 146 PHE A C 1
ATOM 1056 O O . PHE A 1 146 ? 4.992 -25.047 -15.469 1 98.5 146 PHE A O 1
ATOM 1063 N N . PHE A 1 147 ? 5.871 -23 -15.141 1 98.44 147 PHE A N 1
ATOM 1064 C CA . PHE A 1 147 ? 5.98 -23.094 -13.695 1 98.44 147 PHE A CA 1
ATOM 1065 C C . PHE A 1 147 ? 6.852 -24.281 -13.289 1 98.44 147 PHE A C 1
ATOM 1067 O O . PHE A 1 147 ? 6.617 -24.906 -12.258 1 98.44 147 PHE A O 1
ATOM 1074 N N . GLY A 1 148 ? 7.727 -24.688 -14.188 1 98.44 148 GLY A N 1
ATOM 1075 C CA . GLY A 1 148 ? 8.672 -25.75 -13.906 1 98.44 148 GLY A CA 1
ATOM 1076 C C . GLY A 1 148 ? 8.047 -27.141 -13.984 1 98.44 148 GLY A C 1
ATOM 1077 O O . GLY A 1 148 ? 8.633 -28.109 -13.508 1 98.44 148 GLY A O 1
ATOM 1078 N N . GLN A 1 149 ? 6.875 -27.25 -14.547 1 97.81 149 GLN A N 1
ATOM 1079 C CA . GLN A 1 149 ? 6.242 -28.562 -14.445 1 97.81 149 GLN A CA 1
ATOM 1080 C C . GLN A 1 149 ? 5.445 -28.891 -15.703 1 97.81 149 GLN A C 1
ATOM 1082 O O . GLN A 1 149 ? 5.449 -30.031 -16.172 1 97.81 149 GLN A O 1
ATOM 1087 N N . SER A 1 150 ? 4.648 -27.938 -16.359 1 98.56 150 SER A N 1
ATOM 1088 C CA . SER A 1 150 ? 3.789 -28.234 -17.5 1 98.56 150 SER A CA 1
ATOM 1089 C C . SER A 1 150 ? 3.02 -29.531 -17.281 1 98.56 150 SER A C 1
ATOM 1091 O O . SER A 1 150 ? 3.166 -30.484 -18.047 1 98.56 150 SER A O 1
ATOM 1093 N N . SER A 1 151 ? 2.045 -29.453 -16.359 1 98.69 151 SER A N 1
ATOM 1094 C CA . SER A 1 151 ? 1.406 -30.672 -15.859 1 98.69 151 SER A CA 1
ATOM 1095 C C . SER A 1 151 ? 0.137 -30.984 -16.641 1 98.69 151 SER A C 1
ATOM 1097 O O . SER A 1 151 ? -0.611 -31.891 -16.281 1 98.69 151 SER A O 1
ATOM 1099 N N . PHE A 1 152 ? -0.189 -30.234 -17.719 1 98.81 152 PHE A N 1
ATOM 1100 C CA . PHE A 1 152 ? -1.206 -30.703 -18.656 1 98.81 152 PHE A CA 1
ATOM 1101 C C . PHE A 1 152 ? -0.676 -31.844 -19.5 1 98.81 152 PHE A C 1
ATOM 1103 O O . PHE A 1 152 ? -0.717 -31.781 -20.734 1 98.81 152 PHE A O 1
ATOM 1110 N N . SER A 1 153 ? -0.197 -32.875 -18.797 1 98.38 153 SER A N 1
ATOM 1111 C CA . SER A 1 153 ? 0.457 -34.031 -19.391 1 98.38 153 SER A CA 1
ATOM 1112 C C . SER A 1 153 ? 0.382 -35.25 -18.453 1 98.38 153 SER A C 1
ATOM 1114 O O . SER A 1 153 ? 0.347 -35.094 -17.219 1 98.38 153 SER A O 1
ATOM 1116 N N . ARG A 1 154 ? 0.373 -36.469 -19.031 1 98.12 154 ARG A N 1
ATOM 1117 C CA . ARG A 1 154 ? 0.318 -37.688 -18.234 1 98.12 154 ARG A CA 1
ATOM 1118 C C . ARG A 1 154 ? 1.61 -37.875 -17.438 1 98.12 154 ARG A C 1
ATOM 1120 O O . ARG A 1 154 ? 1.6 -38.469 -16.359 1 98.12 154 ARG A O 1
ATOM 1127 N N . HIS A 1 155 ? 2.689 -37.438 -18.031 1 98.19 155 HIS A N 1
ATOM 1128 C CA . HIS A 1 155 ? 4 -37.406 -17.391 1 98.19 155 HIS A CA 1
ATOM 1129 C C . HIS A 1 155 ? 4.672 -36.031 -17.562 1 98.19 155 HIS A C 1
ATOM 1131 O O . HIS A 1 155 ? 4.555 -35.406 -18.625 1 98.19 155 HIS A O 1
ATOM 1137 N N . ALA A 1 156 ? 5.406 -35.656 -16.562 1 97.94 156 ALA A N 1
ATOM 1138 C CA . ALA A 1 156 ? 6.059 -34.344 -16.656 1 97.94 156 ALA A CA 1
ATOM 1139 C C . ALA A 1 156 ? 7.465 -34.406 -16.062 1 97.94 156 ALA A C 1
ATOM 1141 O O . ALA A 1 156 ? 7.688 -35.062 -15.039 1 97.94 156 ALA A O 1
ATOM 1142 N N . VAL A 1 157 ? 8.391 -33.781 -16.734 1 98.44 157 VAL A N 1
ATOM 1143 C CA . VAL A 1 157 ? 9.703 -33.469 -16.172 1 98.44 157 VAL A CA 1
ATOM 1144 C C . VAL A 1 157 ? 9.648 -32.188 -15.383 1 98.44 157 VAL A C 1
ATOM 1146 O O . VAL A 1 157 ? 9.43 -31.094 -15.945 1 98.44 157 VAL A O 1
ATOM 1149 N N . VAL A 1 158 ? 9.891 -32.281 -14.055 1 98.75 158 VAL A N 1
ATOM 1150 C CA . VAL A 1 158 ? 9.586 -31.203 -13.141 1 98.75 158 VAL A CA 1
ATOM 1151 C C . VAL A 1 158 ? 10.852 -30.766 -12.406 1 98.75 158 VAL A C 1
ATOM 1153 O O . VAL A 1 158 ? 11.625 -31.609 -11.938 1 98.75 158 VAL A O 1
ATOM 1156 N N . ASP A 1 159 ? 11.07 -29.438 -12.359 1 98.69 159 ASP A N 1
ATOM 1157 C CA . ASP A 1 159 ? 12.164 -28.938 -11.531 1 98.69 159 ASP A CA 1
ATOM 1158 C C . ASP A 1 159 ? 11.984 -29.359 -10.078 1 98.69 159 ASP A C 1
ATOM 1160 O O . ASP A 1 159 ? 10.883 -29.297 -9.539 1 98.69 159 ASP A O 1
ATOM 1164 N N . GLN A 1 160 ? 13.031 -29.703 -9.391 1 98.38 160 GLN A N 1
ATOM 1165 C CA . GLN A 1 160 ? 12.953 -30.25 -8.039 1 98.38 160 GLN A CA 1
ATOM 1166 C C . GLN A 1 160 ? 12.312 -29.266 -7.074 1 98.38 160 GLN A C 1
ATOM 1168 O O . GLN A 1 160 ? 11.648 -29.656 -6.117 1 98.38 160 GLN A O 1
ATOM 1173 N N . SER A 1 161 ? 12.461 -27.922 -7.309 1 98.38 161 SER A N 1
ATOM 1174 C CA . SER A 1 161 ? 11.945 -26.922 -6.387 1 98.38 161 SER A CA 1
ATOM 1175 C C . SER A 1 161 ? 10.422 -26.891 -6.379 1 98.38 161 SER A C 1
ATOM 1177 O O . SER A 1 161 ? 9.805 -26.344 -5.473 1 98.38 161 SER A O 1
ATOM 1179 N N . CYS A 1 162 ? 9.797 -27.516 -7.363 1 98.62 162 CYS A N 1
ATOM 1180 C CA . CYS A 1 162 ? 8.344 -27.531 -7.496 1 98.62 162 CYS A CA 1
ATOM 1181 C C . CYS A 1 162 ? 7.734 -28.688 -6.727 1 98.62 162 CYS A C 1
ATOM 1183 O O . CYS A 1 162 ? 6.512 -28.766 -6.566 1 98.62 162 CYS A O 1
ATOM 1185 N N . VAL A 1 163 ? 8.523 -29.625 -6.258 1 98.88 163 VAL A N 1
ATOM 1186 C CA . VAL A 1 163 ? 8.039 -30.938 -5.852 1 98.88 163 VAL A CA 1
ATOM 1187 C C . VAL A 1 163 ? 7.926 -31 -4.332 1 98.88 163 VAL A C 1
ATOM 1189 O O . VAL A 1 163 ? 8.93 -30.891 -3.621 1 98.88 163 VAL A O 1
ATOM 1192 N N . LEU A 1 164 ? 6.715 -31.203 -3.84 1 98.88 164 LEU A N 1
ATOM 1193 C CA . LEU A 1 164 ? 6.457 -31.328 -2.41 1 98.88 164 LEU A CA 1
ATOM 1194 C C . LEU A 1 164 ? 5.953 -32.719 -2.076 1 98.88 164 LEU A C 1
ATOM 1196 O O . LEU A 1 164 ? 4.875 -33.125 -2.523 1 98.88 164 LEU A O 1
ATOM 1200 N N . LYS A 1 165 ? 6.707 -33.438 -1.316 1 98.81 165 LYS A N 1
ATOM 1201 C CA . LYS A 1 165 ? 6.289 -34.781 -0.884 1 98.81 165 LYS A CA 1
ATOM 1202 C C . LYS A 1 165 ? 5.094 -34.688 0.059 1 98.81 165 LYS A C 1
ATOM 1204 O O . LYS A 1 165 ? 5.043 -33.844 0.939 1 98.81 165 LYS A O 1
ATOM 1209 N N . VAL A 1 166 ? 4.141 -35.594 -0.124 1 98.75 166 VAL A N 1
ATOM 1210 C CA . VAL A 1 166 ? 2.967 -35.656 0.739 1 98.75 166 VAL A CA 1
ATOM 1211 C C . VAL A 1 166 ? 2.762 -37.062 1.231 1 98.75 166 VAL A C 1
ATOM 1213 O O . VAL A 1 166 ? 3.381 -38 0.718 1 98.75 166 VAL A O 1
ATOM 1216 N N . PRO A 1 167 ? 1.943 -37.281 2.225 1 98.25 167 PRO A N 1
ATOM 1217 C CA . PRO A 1 167 ? 1.691 -38.625 2.73 1 98.25 167 PRO A CA 1
ATOM 1218 C C . PRO A 1 167 ? 1.143 -39.562 1.658 1 98.25 167 PRO A C 1
ATOM 1220 O O . PRO A 1 167 ? 0.438 -39.125 0.747 1 98.25 167 PRO A O 1
ATOM 1223 N N . HIS A 1 168 ? 1.37 -40.812 1.802 1 97.25 168 HIS A N 1
ATOM 1224 C CA . HIS A 1 168 ? 1.051 -41.812 0.807 1 97.25 168 HIS A CA 1
ATOM 1225 C C . HIS A 1 168 ? -0.456 -41.938 0.606 1 97.25 168 HIS A C 1
ATOM 1227 O O . HIS A 1 168 ? -0.913 -42.375 -0.456 1 97.25 168 HIS A O 1
ATOM 1233 N N . ASP A 1 169 ? -1.197 -41.562 1.601 1 97.44 169 ASP A N 1
ATOM 1234 C CA . ASP A 1 169 ? -2.646 -41.719 1.506 1 97.44 169 ASP A CA 1
ATOM 1235 C C . ASP A 1 169 ? -3.303 -40.438 1.003 1 97.44 169 ASP A C 1
ATOM 1237 O O . ASP A 1 169 ? -4.531 -40.312 0.994 1 97.44 169 ASP A O 1
ATOM 1241 N N . THR A 1 170 ? -2.539 -39.5 0.531 1 98.19 170 THR A N 1
ATOM 1242 C CA . THR A 1 170 ? -3.045 -38.219 0.072 1 98.19 170 THR A CA 1
ATOM 1243 C C . THR A 1 170 ? -3.939 -38.375 -1.151 1 98.19 170 THR A C 1
ATOM 1245 O O . THR A 1 170 ? -3.586 -39.094 -2.088 1 98.19 170 THR A O 1
ATOM 1248 N N . ASP A 1 171 ? -5.188 -37.812 -1.104 1 98.5 171 ASP A N 1
ATOM 1249 C CA . ASP A 1 171 ? -6.043 -37.688 -2.281 1 98.5 171 ASP A CA 1
ATOM 1250 C C . ASP A 1 171 ? -5.477 -36.688 -3.277 1 98.5 171 ASP A C 1
ATOM 1252 O O . ASP A 1 171 ? -5.766 -35.5 -3.191 1 98.5 171 ASP A O 1
ATOM 1256 N N . LEU A 1 172 ? -4.742 -37.156 -4.23 1 98.62 172 LEU A N 1
ATOM 1257 C CA . LEU A 1 172 ? -4.02 -36.312 -5.176 1 98.62 172 LEU A CA 1
ATOM 1258 C C . LEU A 1 172 ? -4.988 -35.5 -6.016 1 98.62 172 LEU A C 1
ATOM 1260 O O . LEU A 1 172 ? -4.695 -34.344 -6.359 1 98.62 172 LEU A O 1
ATOM 1264 N N . LYS A 1 173 ? -6.164 -36.031 -6.371 1 98.5 173 LYS A N 1
ATOM 1265 C CA . LYS A 1 173 ? -7.145 -35.312 -7.168 1 98.5 173 LYS A CA 1
ATOM 1266 C C . LYS A 1 173 ? -7.664 -34.094 -6.414 1 98.5 173 LYS A C 1
ATOM 1268 O O . LYS A 1 173 ? -7.754 -33 -6.977 1 98.5 173 LYS A O 1
ATOM 1273 N N . LEU A 1 174 ? -7.898 -34.281 -5.168 1 98.75 174 LEU A N 1
ATOM 1274 C CA . LEU A 1 174 ? -8.477 -33.219 -4.359 1 98.75 174 LEU A CA 1
ATOM 1275 C C . LEU A 1 174 ? -7.465 -32.094 -4.129 1 98.75 174 LEU A C 1
ATOM 1277 O O . LEU A 1 174 ? -7.82 -30.922 -4.141 1 98.75 174 LEU A O 1
ATOM 1281 N N . PHE A 1 175 ? -6.203 -32.469 -3.98 1 98.88 175 PHE A N 1
ATOM 1282 C CA . PHE A 1 175 ? -5.254 -31.484 -3.449 1 98.88 175 PHE A CA 1
ATOM 1283 C C . PHE A 1 175 ? -4.387 -30.906 -4.562 1 98.88 175 PHE A C 1
ATOM 1285 O O . PHE A 1 175 ? -3.633 -29.953 -4.344 1 98.88 175 PHE A O 1
ATOM 1292 N N . ALA A 1 176 ? -4.512 -31.391 -5.805 1 98.69 176 ALA A N 1
ATOM 1293 C CA . ALA A 1 176 ? -3.75 -30.875 -6.938 1 98.69 176 ALA A CA 1
ATOM 1294 C C . ALA A 1 176 ? -3.902 -29.359 -7.055 1 98.69 176 ALA A C 1
ATOM 1296 O O . ALA A 1 176 ? -2.912 -28.641 -7.203 1 98.69 176 ALA A O 1
ATOM 1297 N N . PRO A 1 177 ? -5.102 -28.797 -6.812 1 98.38 177 PRO A N 1
ATOM 1298 C CA . PRO A 1 177 ? -5.301 -27.359 -7.027 1 98.38 177 PRO A CA 1
ATOM 1299 C C . PRO A 1 177 ? -4.582 -26.516 -5.988 1 98.38 177 PRO A C 1
ATOM 1301 O O . PRO A 1 177 ? -4.512 -25.281 -6.133 1 98.38 177 PRO A O 1
ATOM 1304 N N . LEU A 1 178 ? -3.996 -27.078 -4.941 1 98.75 178 LEU A N 1
ATOM 1305 C CA . LEU A 1 178 ? -3.342 -26.297 -3.893 1 98.75 178 LEU A CA 1
ATOM 1306 C C . LEU A 1 178 ? -2.072 -25.641 -4.414 1 98.75 178 LEU A C 1
ATOM 1308 O O . LEU A 1 178 ? -1.535 -24.719 -3.781 1 98.75 178 LEU A O 1
ATOM 1312 N N . GLY A 1 179 ? -1.633 -26 -5.562 1 98.12 179 GLY A N 1
ATOM 1313 C CA . GLY A 1 179 ? -0.309 -25.641 -6.047 1 98.12 179 GLY A CA 1
ATOM 1314 C C . GLY A 1 179 ? -0.2 -24.188 -6.469 1 98.12 179 GLY A C 1
ATOM 1315 O O . GLY A 1 179 ? 0.903 -23.672 -6.668 1 98.12 179 GLY A O 1
ATOM 1316 N N . CYS A 1 180 ? -1.349 -23.453 -6.633 1 97.75 180 CYS A N 1
ATOM 1317 C CA . CYS A 1 180 ? -1.264 -22.062 -7.074 1 97.75 180 CYS A CA 1
ATOM 1318 C C . CYS A 1 180 ? -2.475 -21.266 -6.605 1 97.75 180 CYS A C 1
ATOM 1320 O O . CYS A 1 180 ? -2.439 -20.641 -5.543 1 97.75 180 CYS A O 1
ATOM 1322 N N . GLY A 1 181 ? -3.633 -21.438 -7.234 1 97.62 181 GLY A N 1
ATOM 1323 C CA . GLY A 1 181 ? -4.781 -20.562 -7.031 1 97.62 181 GLY A CA 1
ATOM 1324 C C . GLY A 1 181 ? -5.316 -20.609 -5.613 1 97.62 181 GLY A C 1
ATOM 1325 O O . GLY A 1 181 ? -5.578 -19.562 -5.012 1 97.62 181 GLY A O 1
ATOM 1326 N N . ILE A 1 182 ? -5.5 -21.828 -5.09 1 98.81 182 ILE A N 1
ATOM 1327 C CA . ILE A 1 182 ? -6.066 -22 -3.756 1 98.81 182 ILE A CA 1
ATOM 1328 C C . ILE A 1 182 ? -5.133 -21.375 -2.717 1 98.81 182 ILE A C 1
ATOM 1330 O O . ILE A 1 182 ? -5.562 -20.562 -1.894 1 98.81 182 ILE A O 1
ATOM 1334 N N . SER A 1 183 ? -3.854 -21.719 -2.812 1 98.81 183 SER A N 1
ATOM 1335 C CA . SER A 1 183 ? -2.893 -21.172 -1.862 1 98.81 183 SER A CA 1
ATOM 1336 C C . SER A 1 183 ? -2.76 -19.656 -2.02 1 98.81 183 SER A C 1
ATOM 1338 O O . SER A 1 183 ? -2.549 -18.938 -1.037 1 98.81 183 SER A O 1
ATOM 1340 N N . THR A 1 184 ? -2.904 -19.156 -3.238 1 98.81 184 THR A N 1
ATOM 1341 C CA . THR A 1 184 ? -2.844 -17.719 -3.5 1 98.81 184 THR A CA 1
ATOM 1342 C C . THR A 1 184 ? -3.953 -17 -2.752 1 98.81 184 THR A C 1
ATOM 1344 O O . THR A 1 184 ? -3.697 -16 -2.068 1 98.81 184 THR A O 1
ATOM 1347 N N . GLY A 1 185 ? -5.188 -17.484 -2.865 1 98.88 185 GLY A N 1
ATOM 1348 C CA . GLY A 1 185 ? -6.305 -16.859 -2.176 1 98.88 185 GLY A CA 1
ATOM 1349 C C . GLY A 1 185 ? -6.145 -16.844 -0.667 1 98.88 185 GLY A C 1
ATOM 1350 O O . GLY A 1 185 ? -6.359 -15.812 -0.025 1 98.88 185 GLY A O 1
ATOM 1351 N N . VAL A 1 186 ? -5.719 -17.969 -0.139 1 98.94 186 VAL A N 1
ATOM 1352 C CA . VAL A 1 186 ? -5.539 -18.078 1.305 1 98.94 186 VAL A CA 1
ATOM 1353 C C . VAL A 1 186 ? -4.395 -17.172 1.751 1 98.94 186 VAL A C 1
ATOM 1355 O O . VAL A 1 186 ? -4.539 -16.406 2.705 1 98.94 186 VAL A O 1
ATOM 1358 N N . GLY A 1 187 ? -3.285 -17.25 1.049 1 98.94 187 GLY A N 1
ATOM 1359 C CA . GLY A 1 187 ? -2.107 -16.469 1.403 1 98.94 187 GLY A CA 1
ATOM 1360 C C . GLY A 1 187 ? -2.328 -14.977 1.31 1 98.94 187 GLY A C 1
ATOM 1361 O O . GLY A 1 187 ? -1.734 -14.211 2.068 1 98.94 187 GLY A O 1
ATOM 1362 N N . SER A 1 188 ? -3.193 -14.5 0.354 1 98.94 188 SER A N 1
ATOM 1363 C CA . SER A 1 188 ? -3.473 -13.07 0.244 1 98.94 188 SER A CA 1
ATOM 1364 C C . SER A 1 188 ? -4.074 -12.523 1.535 1 98.94 188 SER A C 1
ATOM 1366 O O . SER A 1 188 ? -3.789 -11.391 1.927 1 98.94 188 SER A O 1
ATOM 1368 N N . VAL A 1 189 ? -4.812 -13.344 2.26 1 98.94 189 VAL A N 1
ATOM 1369 C CA . VAL A 1 189 ? -5.5 -12.922 3.475 1 98.94 189 VAL A CA 1
ATOM 1370 C C . VAL A 1 189 ? -4.59 -13.141 4.684 1 98.94 189 VAL A C 1
ATOM 1372 O O . VAL A 1 189 ? -4.426 -12.242 5.512 1 98.94 189 VAL A O 1
ATOM 1375 N N . VAL A 1 190 ? -3.889 -14.305 4.727 1 98.75 190 VAL A N 1
ATOM 1376 C CA . VAL A 1 190 ? -3.207 -14.695 5.957 1 98.75 190 VAL A CA 1
ATOM 1377 C C . VAL A 1 190 ? -1.796 -14.109 5.969 1 98.75 190 VAL A C 1
ATOM 1379 O O . VAL A 1 190 ? -1.26 -13.781 7.031 1 98.75 190 VAL A O 1
ATOM 1382 N N . ASN A 1 191 ? -1.188 -14.008 4.762 1 98.75 191 ASN A N 1
ATOM 1383 C CA . ASN A 1 191 ? 0.192 -13.539 4.695 1 98.75 191 ASN A CA 1
ATOM 1384 C C . ASN A 1 191 ? 0.271 -12.078 4.254 1 98.75 191 ASN A C 1
ATOM 1386 O O . ASN A 1 191 ? 0.729 -11.227 5.016 1 98.75 191 ASN A O 1
ATOM 1390 N N . THR A 1 192 ? -0.265 -11.742 3.072 1 98.81 192 THR A N 1
ATOM 1391 C CA . THR A 1 192 ? -0.105 -10.406 2.506 1 98.81 192 THR A CA 1
ATOM 1392 C C . THR A 1 192 ? -0.893 -9.375 3.312 1 98.81 192 THR A C 1
ATOM 1394 O O . THR A 1 192 ? -0.345 -8.352 3.729 1 98.81 192 THR A O 1
ATOM 1397 N N . LEU A 1 193 ? -2.16 -9.672 3.561 1 98.88 193 LEU A N 1
ATOM 1398 C CA . LEU A 1 193 ? -2.98 -8.734 4.316 1 98.88 193 LEU A CA 1
ATOM 1399 C C . LEU A 1 193 ? -2.748 -8.891 5.816 1 98.88 193 LEU A C 1
ATOM 1401 O O . LEU A 1 193 ? -2.893 -7.938 6.578 1 98.88 193 LEU A O 1
ATOM 1405 N N . ASP A 1 194 ? -2.408 -10.133 6.227 1 98.75 194 ASP A N 1
ATOM 1406 C CA . ASP A 1 194 ? -2.25 -10.461 7.641 1 98.75 194 ASP A CA 1
ATOM 1407 C C . ASP A 1 194 ? -3.475 -10.023 8.445 1 98.75 194 ASP A C 1
ATOM 1409 O O . ASP A 1 194 ? -3.35 -9.281 9.422 1 98.75 194 ASP A O 1
ATOM 1413 N N . LEU A 1 195 ? -4.656 -10.5 7.953 1 98.81 195 LEU A N 1
ATOM 1414 C CA . LEU A 1 195 ? -5.949 -10.125 8.516 1 98.81 195 LEU A CA 1
ATOM 1415 C C . LEU A 1 195 ? -5.984 -10.391 10.016 1 98.81 195 LEU A C 1
ATOM 1417 O O . LEU A 1 195 ? -5.52 -11.438 10.477 1 98.81 195 LEU A O 1
ATOM 1421 N N . LYS A 1 196 ? -6.523 -9.461 10.773 1 98.5 196 LYS A N 1
ATOM 1422 C CA . LYS A 1 196 ? -6.637 -9.57 12.219 1 98.5 196 LYS A CA 1
ATOM 1423 C C . LYS A 1 196 ? -8.023 -10.062 12.633 1 98.5 196 LYS A C 1
ATOM 1425 O O . LYS A 1 196 ? -9.008 -9.781 11.953 1 98.5 196 LYS A O 1
ATOM 1430 N N . ASP A 1 197 ? -8.023 -10.719 13.719 1 98.44 197 ASP A N 1
ATOM 1431 C CA . ASP A 1 197 ? -9.242 -11.273 14.297 1 98.44 197 ASP A CA 1
ATOM 1432 C C . ASP A 1 197 ? -10.32 -10.203 14.445 1 98.44 197 ASP A C 1
ATOM 1434 O O . ASP A 1 197 ? -10.031 -9.078 14.859 1 98.44 197 ASP A O 1
ATOM 1438 N N . GLY A 1 198 ? -11.516 -10.539 14.008 1 98.5 198 GLY A N 1
ATOM 1439 C CA . GLY A 1 198 ? -12.672 -9.68 14.219 1 98.5 198 GLY A CA 1
ATOM 1440 C C . GLY A 1 198 ? -12.82 -8.609 13.164 1 98.5 198 GLY A C 1
ATOM 1441 O O . GLY A 1 198 ? -13.82 -7.887 13.133 1 98.5 198 GLY A O 1
ATOM 1442 N N . SER A 1 199 ? -11.922 -8.461 12.203 1 98.56 199 SER A N 1
ATOM 1443 C CA . SER A 1 199 ? -11.93 -7.398 11.203 1 98.56 199 SER A CA 1
ATOM 1444 C C . SER A 1 199 ? -12.898 -7.711 10.07 1 98.56 199 SER A C 1
ATOM 1446 O O . SER A 1 199 ? -13.539 -8.766 10.062 1 98.56 199 SER A O 1
ATOM 1448 N N . SER A 1 200 ? -13.078 -6.77 9.188 1 98.88 200 SER A N 1
ATOM 1449 C CA . SER A 1 200 ? -13.922 -6.938 8.008 1 98.88 200 SER A CA 1
ATOM 1450 C C . SER A 1 200 ? -13.078 -7.164 6.754 1 98.88 200 SER A C 1
ATOM 1452 O O . SER A 1 200 ? -11.984 -6.609 6.629 1 98.88 200 SER A O 1
ATOM 1454 N N . LEU A 1 201 ? -13.586 -8.039 5.883 1 98.94 201 LEU A N 1
ATOM 1455 C CA . LEU A 1 201 ? -12.922 -8.406 4.637 1 98.94 201 LEU A CA 1
ATOM 1456 C C . LEU A 1 201 ? -13.898 -8.344 3.465 1 98.94 201 LEU A C 1
ATOM 1458 O O . LEU A 1 201 ? -15 -8.891 3.539 1 98.94 201 LEU A O 1
ATOM 1462 N N . ALA A 1 202 ? -13.555 -7.617 2.432 1 99 202 ALA A N 1
ATOM 1463 C CA . ALA A 1 202 ? -14.289 -7.68 1.166 1 99 202 ALA A CA 1
ATOM 1464 C C . ALA A 1 202 ? -13.477 -8.422 0.104 1 99 202 ALA A C 1
ATOM 1466 O O . ALA A 1 202 ? -12.289 -8.148 -0.085 1 99 202 ALA A O 1
ATOM 1467 N N . VAL A 1 203 ? -14.086 -9.367 -0.532 1 99 203 VAL A N 1
ATOM 1468 C CA . VAL A 1 203 ? -13.445 -10.133 -1.591 1 99 203 VAL A CA 1
ATOM 1469 C C . VAL A 1 203 ? -14.148 -9.867 -2.922 1 99 203 VAL A C 1
ATOM 1471 O O . VAL A 1 203 ? -15.32 -10.211 -3.09 1 99 203 VAL A O 1
ATOM 1474 N N . PHE A 1 204 ? -13.406 -9.289 -3.82 1 98.94 204 PHE A N 1
ATOM 1475 C CA . PHE A 1 204 ? -13.938 -8.969 -5.141 1 98.94 204 PHE A CA 1
ATOM 1476 C C . PHE A 1 204 ? -13.57 -10.047 -6.148 1 98.94 204 PHE A C 1
ATOM 1478 O O . PHE A 1 204 ? -12.391 -10.219 -6.48 1 98.94 204 PHE A O 1
ATOM 1485 N N . GLY A 1 205 ? -14.523 -10.719 -6.727 1 98.69 205 GLY A N 1
ATOM 1486 C CA . GLY A 1 205 ? -14.32 -11.914 -7.527 1 98.69 205 GLY A CA 1
ATOM 1487 C C . GLY A 1 205 ? -14.172 -13.172 -6.695 1 98.69 205 GLY A C 1
ATOM 1488 O O . GLY A 1 205 ? -13.148 -13.383 -6.047 1 98.69 205 GLY A O 1
ATOM 1489 N N . VAL A 1 206 ? -15.25 -14 -6.785 1 98.5 206 VAL A N 1
ATOM 1490 C CA . VAL A 1 206 ? -15.188 -15.195 -5.941 1 98.5 206 VAL A CA 1
ATOM 1491 C C . VAL A 1 206 ? -15.203 -16.438 -6.816 1 98.5 206 VAL A C 1
ATOM 1493 O O . VAL A 1 206 ? -16.031 -17.344 -6.613 1 98.5 206 VAL A O 1
ATOM 1496 N N . GLY A 1 207 ? -14.211 -16.484 -7.715 1 97.88 207 GLY A N 1
ATOM 1497 C CA . GLY A 1 207 ? -13.797 -17.766 -8.281 1 97.88 207 GLY A CA 1
ATOM 1498 C C . GLY A 1 207 ? -13.008 -18.625 -7.305 1 97.88 207 GLY A C 1
ATOM 1499 O O . GLY A 1 207 ? -13.219 -18.531 -6.09 1 97.88 207 GLY A O 1
ATOM 1500 N N . SER A 1 208 ? -12.133 -19.469 -7.832 1 97.69 208 SER A N 1
ATOM 1501 C CA . SER A 1 208 ? -11.383 -20.344 -6.949 1 97.69 208 SER A CA 1
ATOM 1502 C C . SER A 1 208 ? -10.484 -19.562 -6.004 1 97.69 208 SER A C 1
ATOM 1504 O O . SER A 1 208 ? -10.438 -19.844 -4.805 1 97.69 208 SER A O 1
ATOM 1506 N N . VAL A 1 209 ? -9.781 -18.531 -6.52 1 98.69 209 VAL A N 1
ATOM 1507 C CA . VAL A 1 209 ? -8.891 -17.719 -5.699 1 98.69 209 VAL A CA 1
ATOM 1508 C C . VAL A 1 209 ? -9.711 -16.938 -4.668 1 98.69 209 VAL A C 1
ATOM 1510 O O . VAL A 1 209 ? -9.398 -16.969 -3.477 1 98.69 209 VAL A O 1
ATOM 1513 N N . GLY A 1 210 ? -10.781 -16.344 -5.074 1 98.88 210 GLY A N 1
ATOM 1514 C CA . GLY A 1 210 ? -11.609 -15.531 -4.191 1 98.88 210 GLY A CA 1
ATOM 1515 C C . GLY A 1 210 ? -12.305 -16.344 -3.117 1 98.88 210 GLY A C 1
ATOM 1516 O O . GLY A 1 210 ? -12.383 -15.914 -1.962 1 98.88 210 GLY A O 1
ATOM 1517 N N . LEU A 1 211 ? -12.867 -17.484 -3.494 1 98.94 211 LEU A N 1
ATOM 1518 C CA . LEU A 1 211 ? -13.508 -18.344 -2.5 1 98.94 211 LEU A CA 1
ATOM 1519 C C . LEU A 1 211 ? -12.492 -18.859 -1.487 1 98.94 211 LEU A C 1
ATOM 1521 O O . LEU A 1 211 ? -12.812 -19.031 -0.311 1 98.94 211 LEU A O 1
ATOM 1525 N N . SER A 1 212 ? -11.258 -19.062 -1.97 1 98.94 212 SER A N 1
ATOM 1526 C CA . SER A 1 212 ? -10.195 -19.406 -1.036 1 98.94 212 SER A CA 1
ATOM 1527 C C . SER A 1 212 ? -9.914 -18.266 -0.059 1 98.94 212 SER A C 1
ATOM 1529 O O . SER A 1 212 ? -9.68 -18.5 1.126 1 98.94 212 SER A O 1
ATOM 1531 N N . ALA A 1 213 ? -9.961 -17.047 -0.511 1 98.94 213 ALA A N 1
ATOM 1532 C CA . ALA A 1 213 ? -9.812 -15.883 0.354 1 98.94 213 ALA A CA 1
ATOM 1533 C C . ALA A 1 213 ? -10.953 -15.797 1.356 1 98.94 213 ALA A C 1
ATOM 1535 O O . ALA A 1 213 ? -10.742 -15.461 2.523 1 98.94 213 ALA A O 1
ATOM 1536 N N . VAL A 1 214 ? -12.18 -16.094 0.9 1 98.94 214 VAL A N 1
ATOM 1537 C CA . VAL A 1 214 ? -13.336 -16.109 1.785 1 98.94 214 VAL A CA 1
ATOM 1538 C C . VAL A 1 214 ? -13.117 -17.125 2.91 1 98.94 214 VAL A C 1
ATOM 1540 O O . VAL A 1 214 ? -13.266 -16.797 4.09 1 98.94 214 VAL A O 1
ATOM 1543 N N . MET A 1 215 ? -12.688 -18.312 2.541 1 98.94 215 MET A N 1
ATOM 1544 C CA . MET A 1 215 ? -12.453 -19.359 3.543 1 98.94 215 MET A CA 1
ATOM 1545 C C . MET A 1 215 ? -11.32 -18.953 4.48 1 98.94 215 MET A C 1
ATOM 1547 O O . MET A 1 215 ? -11.359 -19.266 5.676 1 98.94 215 MET A O 1
ATOM 1551 N N . ALA A 1 216 ? -10.328 -18.297 3.934 1 98.94 216 ALA A N 1
ATOM 1552 C CA . ALA A 1 216 ? -9.219 -17.812 4.758 1 98.94 216 ALA A CA 1
ATOM 1553 C C . ALA A 1 216 ? -9.695 -16.766 5.766 1 98.94 216 ALA A C 1
ATOM 1555 O O . ALA A 1 216 ? -9.227 -16.75 6.906 1 98.94 216 ALA A O 1
ATOM 1556 N N . GLY A 1 217 ? -10.617 -15.852 5.312 1 98.94 217 GLY A N 1
ATOM 1557 C CA . GLY A 1 217 ? -11.219 -14.922 6.25 1 98.94 217 GLY A CA 1
ATOM 1558 C C . GLY A 1 217 ? -11.883 -15.602 7.434 1 98.94 217 GLY A C 1
ATOM 1559 O O . GLY A 1 217 ? -11.711 -15.172 8.578 1 98.94 217 GLY A O 1
ATOM 1560 N N . LYS A 1 218 ? -12.594 -16.656 7.125 1 98.88 218 LYS A N 1
ATOM 1561 C CA . LYS A 1 218 ? -13.234 -17.438 8.188 1 98.88 218 LYS A CA 1
ATOM 1562 C C . LYS A 1 218 ? -12.195 -18.094 9.094 1 98.88 218 LYS A C 1
ATOM 1564 O O . LYS A 1 218 ? -12.328 -18.047 10.32 1 98.88 218 LYS A O 1
ATOM 1569 N N . LEU A 1 219 ? -11.148 -18.625 8.508 1 98.62 219 LEU A N 1
ATOM 1570 C CA . LEU A 1 219 ? -10.078 -19.266 9.258 1 98.62 219 LEU A CA 1
ATOM 1571 C C . LEU A 1 219 ? -9.422 -18.281 10.219 1 98.62 219 LEU A C 1
ATOM 1573 O O . LEU A 1 219 ? -8.984 -18.672 11.305 1 98.62 219 LEU A O 1
ATOM 1577 N N . ARG A 1 220 ? -9.375 -17.016 9.828 1 98.56 220 ARG A N 1
ATOM 1578 C CA . ARG A 1 220 ? -8.719 -15.984 10.633 1 98.56 220 ARG A CA 1
ATOM 1579 C C . ARG A 1 220 ? -9.734 -15.234 11.492 1 98.56 220 ARG A C 1
ATOM 1581 O O . ARG A 1 220 ? -9.414 -14.203 12.078 1 98.56 220 ARG A O 1
ATOM 1588 N N . ASN A 1 221 ? -10.953 -15.711 11.547 1 98.62 221 ASN A N 1
ATOM 1589 C CA . ASN A 1 221 ? -12.016 -15.211 12.414 1 98.62 221 ASN A CA 1
ATOM 1590 C C . ASN A 1 221 ? -12.406 -13.781 12.055 1 98.62 221 ASN A C 1
ATOM 1592 O O . ASN A 1 221 ? -12.602 -12.945 12.938 1 98.62 221 ASN A O 1
ATOM 1596 N N . ALA A 1 222 ? -12.461 -13.461 10.781 1 98.81 222 ALA A N 1
ATOM 1597 C CA . ALA A 1 222 ? -13.047 -12.188 10.367 1 98.81 222 ALA A CA 1
ATOM 1598 C C . ALA A 1 222 ? -14.492 -12.062 10.852 1 98.81 222 ALA A C 1
ATOM 1600 O O . ALA A 1 222 ? -15.266 -13.016 10.758 1 98.81 222 ALA A O 1
ATOM 1601 N N . GLY A 1 223 ? -14.836 -10.906 11.383 1 98.69 223 GLY A N 1
ATOM 1602 C CA . GLY A 1 223 ? -16.188 -10.688 11.859 1 98.69 223 GLY A CA 1
ATOM 1603 C C . GLY A 1 223 ? -17.188 -10.461 10.742 1 98.69 223 GLY A C 1
ATOM 1604 O O . GLY A 1 223 ? -18.359 -10.82 10.867 1 98.69 223 GLY A O 1
ATOM 1605 N N . THR A 1 224 ? -16.75 -9.82 9.688 1 98.88 224 THR A N 1
ATOM 1606 C CA . THR A 1 224 ? -17.531 -9.555 8.492 1 98.88 224 THR A CA 1
ATOM 1607 C C . THR A 1 224 ? -16.766 -9.938 7.234 1 98.88 224 THR A C 1
ATOM 1609 O O . THR A 1 224 ? -15.617 -9.523 7.055 1 98.88 224 THR A O 1
ATOM 1612 N N . ILE A 1 225 ? -17.328 -10.797 6.438 1 99 225 ILE A N 1
ATOM 1613 C CA . ILE A 1 225 ? -16.766 -11.18 5.145 1 99 225 ILE A CA 1
ATOM 1614 C C . ILE A 1 225 ? -17.797 -10.914 4.043 1 99 225 ILE A C 1
ATOM 1616 O O . ILE A 1 225 ? -18.859 -11.531 4.012 1 99 225 ILE A O 1
ATOM 1620 N N . ILE A 1 226 ? -17.484 -9.992 3.141 1 99 226 ILE A N 1
ATOM 1621 C CA . ILE A 1 226 ? -18.375 -9.602 2.064 1 99 226 ILE A CA 1
ATOM 1622 C C . ILE A 1 226 ? -17.844 -10.109 0.729 1 99 226 ILE A C 1
ATOM 1624 O O . ILE A 1 226 ? -16.75 -9.727 0.306 1 99 226 ILE A O 1
ATOM 1628 N N . ALA A 1 227 ? -18.578 -10.984 0.073 1 98.94 227 ALA A N 1
ATOM 1629 C CA . ALA A 1 227 ? -18.203 -11.477 -1.25 1 98.94 227 ALA A CA 1
ATOM 1630 C C . ALA A 1 227 ? -18.922 -10.703 -2.348 1 98.94 227 ALA A C 1
ATOM 1632 O O . ALA A 1 227 ? -20.141 -10.5 -2.281 1 98.94 227 ALA A O 1
ATOM 1633 N N . ILE A 1 228 ? -18.203 -10.25 -3.309 1 98.94 228 ILE A N 1
ATOM 1634 C CA . ILE A 1 228 ? -18.766 -9.516 -4.438 1 98.94 228 ILE A CA 1
ATOM 1635 C C . ILE A 1 228 ? -18.469 -10.258 -5.734 1 98.94 228 ILE A C 1
ATOM 1637 O O . ILE A 1 228 ? -17.328 -10.617 -6.016 1 98.94 228 ILE A O 1
ATOM 1641 N N . ASP A 1 229 ? -19.438 -10.531 -6.512 1 98.69 229 ASP A N 1
ATOM 1642 C CA . ASP A 1 229 ? -19.297 -11.227 -7.789 1 98.69 229 ASP A CA 1
ATOM 1643 C C . ASP A 1 229 ? -20.484 -10.953 -8.695 1 98.69 229 ASP A C 1
ATOM 1645 O O . ASP A 1 229 ? -21.547 -10.539 -8.227 1 98.69 229 ASP A O 1
ATOM 1649 N N . LEU A 1 230 ? -20.297 -11.156 -9.969 1 97.44 230 LEU A N 1
ATOM 1650 C CA . LEU A 1 230 ? -21.375 -11 -10.938 1 97.44 230 LEU A CA 1
ATOM 1651 C C . LEU A 1 230 ? -22.25 -12.242 -10.992 1 97.44 230 LEU A C 1
ATOM 1653 O O . LEU A 1 230 ? -23.391 -12.188 -11.461 1 97.44 230 LEU A O 1
ATOM 1657 N N . ASN A 1 231 ? -21.688 -13.414 -10.586 1 97 231 ASN A N 1
ATOM 1658 C CA . ASN A 1 231 ? -22.359 -14.703 -10.695 1 97 231 ASN A CA 1
ATOM 1659 C C . ASN A 1 231 ? -23.094 -15.062 -9.406 1 97 231 ASN A C 1
ATOM 1661 O O . ASN A 1 231 ? -22.469 -15.367 -8.398 1 97 231 ASN A O 1
ATOM 1665 N N . PRO A 1 232 ? -24.453 -15.164 -9.461 1 96.38 232 PRO A N 1
ATOM 1666 C CA . PRO A 1 232 ? -25.219 -15.445 -8.242 1 96.38 232 PRO A CA 1
ATOM 1667 C C . PRO A 1 232 ? -24.891 -16.812 -7.648 1 96.38 232 PRO A C 1
ATOM 1669 O O . PRO A 1 232 ? -24.938 -16.984 -6.426 1 96.38 232 PRO A O 1
ATOM 1672 N N . HIS A 1 233 ? -24.578 -17.719 -8.492 1 96.19 233 HIS A N 1
ATOM 1673 C CA . HIS A 1 233 ? -24.234 -19.047 -7.988 1 96.19 233 HIS A CA 1
ATOM 1674 C C . HIS A 1 233 ? -22.953 -19 -7.156 1 96.19 233 HIS A C 1
ATOM 1676 O O . HIS A 1 233 ? -22.891 -19.625 -6.098 1 96.19 233 HIS A O 1
ATOM 1682 N N . ARG A 1 234 ? -21.984 -18.266 -7.598 1 97.44 234 ARG A N 1
ATOM 1683 C CA . ARG A 1 234 ? -20.75 -18.125 -6.844 1 97.44 234 ARG A CA 1
ATOM 1684 C C . ARG A 1 234 ? -20.984 -17.438 -5.508 1 97.44 234 ARG A C 1
ATOM 1686 O O . ARG A 1 234 ? -20.359 -17.766 -4.508 1 97.44 234 ARG A O 1
ATOM 1693 N N . LEU A 1 235 ? -21.906 -16.484 -5.52 1 98.44 235 LEU A N 1
ATOM 1694 C CA . LEU A 1 235 ? -22.25 -15.781 -4.285 1 98.44 235 LEU A CA 1
ATOM 1695 C C . LEU A 1 235 ? -22.891 -16.734 -3.281 1 98.44 235 LEU A C 1
ATOM 1697 O O . LEU A 1 235 ? -22.609 -16.656 -2.084 1 98.44 235 LEU A O 1
ATOM 1701 N N . GLU A 1 236 ? -23.703 -17.641 -3.785 1 98.19 236 GLU A N 1
ATOM 1702 C CA . GLU A 1 236 ? -24.312 -18.625 -2.908 1 98.19 236 GLU A CA 1
ATOM 1703 C C . GLU A 1 236 ? -23.266 -19.562 -2.322 1 98.19 236 GLU A C 1
ATOM 1705 O O . GLU A 1 236 ? -23.312 -19.891 -1.134 1 98.19 236 GLU A O 1
ATOM 1710 N N . VAL A 1 237 ? -22.344 -19.953 -3.182 1 98.5 237 VAL A N 1
ATOM 1711 C CA . VAL A 1 237 ? -21.266 -20.812 -2.707 1 98.5 237 VAL A CA 1
ATOM 1712 C C . VAL A 1 237 ? -20.438 -20.062 -1.667 1 98.5 237 VAL A C 1
ATOM 1714 O O . VAL A 1 237 ? -20.031 -20.641 -0.658 1 98.5 237 VAL A O 1
ATOM 1717 N N . ALA A 1 238 ? -20.203 -18.766 -1.866 1 98.88 238 ALA A N 1
ATOM 1718 C CA . ALA A 1 238 ? -19.438 -17.953 -0.919 1 98.88 238 ALA A CA 1
ATOM 1719 C C . ALA A 1 238 ? -20.109 -17.938 0.45 1 98.88 238 ALA A C 1
ATOM 1721 O O . ALA A 1 238 ? -19.438 -18.062 1.479 1 98.88 238 ALA A O 1
ATOM 1722 N N . ARG A 1 239 ? -21.422 -17.812 0.507 1 98.69 239 ARG A N 1
ATOM 1723 C CA . ARG A 1 239 ? -22.156 -17.859 1.764 1 98.69 239 ARG A CA 1
ATOM 1724 C C . ARG A 1 239 ? -21.938 -19.172 2.496 1 98.69 239 ARG A C 1
ATOM 1726 O O . ARG A 1 239 ? -21.703 -19.188 3.705 1 98.69 239 ARG A O 1
ATOM 1733 N N . LYS A 1 240 ? -21.953 -20.188 1.699 1 98.5 240 LYS A N 1
ATOM 1734 C CA . LYS A 1 240 ? -21.766 -21.516 2.273 1 98.5 240 LYS A CA 1
ATOM 1735 C C . LYS A 1 240 ? -20.375 -21.688 2.863 1 98.5 240 LYS A C 1
ATOM 1737 O O . LYS A 1 240 ? -20.188 -22.375 3.865 1 98.5 240 LYS A O 1
ATOM 1742 N N . LEU A 1 241 ? -19.469 -20.969 2.291 1 98.81 241 LEU A N 1
ATOM 1743 C CA . LEU A 1 241 ? -18.062 -21.234 2.625 1 98.81 241 LEU A CA 1
ATOM 1744 C C . LEU A 1 241 ? -17.547 -20.219 3.645 1 98.81 241 LEU A C 1
ATOM 1746 O O . LEU A 1 241 ? -16.406 -20.328 4.109 1 98.81 241 LEU A O 1
ATOM 1750 N N . GLY A 1 242 ? -18.359 -19.203 3.969 1 98.75 242 GLY A N 1
ATOM 1751 C CA . GLY A 1 242 ? -17.891 -18.375 5.066 1 98.75 242 GLY A CA 1
ATOM 1752 C C . GLY A 1 242 ? -18.266 -16.922 4.906 1 98.75 242 GLY A C 1
ATOM 1753 O O . GLY A 1 242 ? -18.172 -16.141 5.859 1 98.75 242 GLY A O 1
ATOM 1754 N N . ALA A 1 243 ? -18.734 -16.484 3.764 1 98.94 243 ALA A N 1
ATOM 1755 C CA . ALA A 1 243 ? -19.156 -15.086 3.598 1 98.94 243 ALA A CA 1
ATOM 1756 C C . ALA A 1 243 ? -20.359 -14.766 4.484 1 98.94 243 ALA A C 1
ATOM 1758 O O . ALA A 1 243 ? -21.359 -15.484 4.477 1 98.94 243 ALA A O 1
ATOM 1759 N N . THR A 1 244 ? -20.234 -13.688 5.23 1 98.88 244 THR A N 1
ATOM 1760 C CA . THR A 1 244 ? -21.344 -13.25 6.062 1 98.88 244 THR A CA 1
ATOM 1761 C C . THR A 1 244 ? -22.375 -12.477 5.234 1 98.88 244 THR A C 1
ATOM 1763 O O . THR A 1 244 ? -23.547 -12.461 5.566 1 98.88 244 THR A O 1
ATOM 1766 N N . HIS A 1 245 ? -21.906 -11.82 4.191 1 98.88 245 HIS A N 1
ATOM 1767 C CA . HIS A 1 245 ? -22.734 -11.031 3.283 1 98.88 245 HIS A CA 1
ATOM 1768 C C . HIS A 1 245 ? -22.266 -11.18 1.84 1 98.88 245 HIS A C 1
ATOM 1770 O O . HIS A 1 245 ? -21.109 -11.562 1.592 1 98.88 245 HIS A O 1
ATOM 1776 N N . VAL A 1 246 ? -23.203 -10.945 0.905 1 98.69 246 VAL A N 1
ATOM 1777 C CA . VAL A 1 246 ? -22.859 -10.953 -0.512 1 98.69 246 VAL A CA 1
ATOM 1778 C C . VAL A 1 246 ? -23.422 -9.711 -1.19 1 98.69 246 VAL A C 1
ATOM 1780 O O . VAL A 1 246 ? -24.453 -9.195 -0.788 1 98.69 246 VAL A O 1
ATOM 1783 N N . VAL A 1 247 ? -22.703 -9.188 -2.131 1 98.69 247 VAL A N 1
ATOM 1784 C CA . VAL A 1 247 ? -23.125 -8.07 -2.969 1 98.69 247 VAL A CA 1
ATOM 1785 C C . VAL A 1 247 ? -22.969 -8.445 -4.441 1 98.69 247 VAL A C 1
ATOM 1787 O O . VAL A 1 247 ? -21.922 -8.93 -4.863 1 98.69 247 VAL A O 1
ATOM 1790 N N . HIS A 1 248 ? -24.062 -8.273 -5.176 1 98 248 HIS A N 1
ATOM 1791 C CA . HIS A 1 248 ? -23.969 -8.531 -6.609 1 98 248 HIS A CA 1
ATOM 1792 C C . HIS A 1 248 ? -23.172 -7.434 -7.316 1 98 248 HIS A C 1
ATOM 1794 O O . HIS A 1 248 ? -23.422 -6.246 -7.098 1 98 248 HIS A O 1
ATOM 1800 N N . GLY A 1 249 ? -22.25 -7.852 -8.172 1 96.81 249 GLY A N 1
ATOM 1801 C CA . GLY A 1 249 ? -21.328 -6.93 -8.812 1 96.81 249 GLY A CA 1
ATOM 1802 C C . GLY A 1 249 ? -22 -5.98 -9.781 1 96.81 249 GLY A C 1
ATOM 1803 O O . GLY A 1 249 ? -21.438 -4.961 -10.164 1 96.81 249 GLY A O 1
ATOM 1804 N N . ASN A 1 250 ? -23.188 -6.238 -10.148 1 93.56 250 ASN A N 1
ATOM 1805 C CA . ASN A 1 250 ? -23.938 -5.375 -11.055 1 93.56 250 ASN A CA 1
ATOM 1806 C C . ASN A 1 250 ? -24.812 -4.387 -10.289 1 93.56 250 ASN A C 1
ATOM 1808 O O . ASN A 1 250 ? -25.625 -3.672 -10.891 1 93.56 250 ASN A O 1
ATOM 1812 N N . SER A 1 251 ? -24.688 -4.383 -9.047 1 92.38 251 SER A N 1
ATOM 1813 C CA . SER A 1 251 ? -25.406 -3.377 -8.266 1 92.38 251 SER A CA 1
ATOM 1814 C C . SER A 1 251 ? -25.094 -1.971 -8.766 1 92.38 251 SER A C 1
ATOM 1816 O O . SER A 1 251 ? -24 -1.707 -9.266 1 92.38 251 SER A O 1
ATOM 1818 N N . ALA A 1 252 ? -26.094 -1.058 -8.641 1 92.94 252 ALA A N 1
ATOM 1819 C CA . ALA A 1 252 ? -25.938 0.324 -9.094 1 92.94 252 ALA A CA 1
ATOM 1820 C C . ALA A 1 252 ? -24.812 1.031 -8.336 1 92.94 252 ALA A C 1
ATOM 1822 O O . ALA A 1 252 ? -24.141 1.897 -8.891 1 92.94 252 ALA A O 1
ATOM 1823 N N . ASP A 1 253 ? -24.656 0.656 -7.078 1 97.25 253 ASP A N 1
ATOM 1824 C CA . ASP A 1 253 ? -23.625 1.25 -6.246 1 97.25 253 ASP A CA 1
ATOM 1825 C C . ASP A 1 253 ? -23.031 0.219 -5.289 1 97.25 253 ASP A C 1
ATOM 1827 O O . ASP A 1 253 ? -23.453 0.107 -4.141 1 97.25 253 ASP A O 1
ATOM 1831 N N . VAL A 1 254 ? -22.031 -0.476 -5.781 1 98.44 254 VAL A N 1
ATOM 1832 C CA . VAL A 1 254 ? -21.391 -1.549 -5.023 1 98.44 254 VAL A CA 1
ATOM 1833 C C . VAL A 1 254 ? -20.781 -0.986 -3.74 1 98.44 254 VAL A C 1
ATOM 1835 O O . VAL A 1 254 ? -20.859 -1.615 -2.684 1 98.44 254 VAL A O 1
ATOM 1838 N N . VAL A 1 255 ? -20.203 0.21 -3.791 1 98.56 255 VAL A N 1
ATOM 1839 C CA . VAL A 1 255 ? -19.578 0.837 -2.627 1 98.56 255 VAL A CA 1
ATOM 1840 C C . VAL A 1 255 ? -20.625 1.055 -1.538 1 98.56 255 VAL A C 1
ATOM 1842 O O . VAL A 1 255 ? -20.406 0.708 -0.376 1 98.56 255 VAL A O 1
ATOM 1845 N N . ALA A 1 256 ? -21.766 1.636 -1.912 1 98.25 256 ALA A N 1
ATOM 1846 C CA . ALA A 1 256 ? -22.844 1.876 -0.951 1 98.25 256 ALA A CA 1
ATOM 1847 C C . ALA A 1 256 ? -23.328 0.566 -0.338 1 98.25 256 ALA A C 1
ATOM 1849 O O . ALA A 1 256 ? -23.609 0.5 0.862 1 98.25 256 ALA A O 1
ATOM 1850 N N . GLU A 1 257 ? -23.453 -0.474 -1.153 1 98.38 257 GLU A N 1
ATOM 1851 C CA . GLU A 1 257 ? -23.906 -1.771 -0.658 1 98.38 257 GLU A CA 1
ATOM 1852 C C . GLU A 1 257 ? -22.906 -2.359 0.336 1 98.38 257 GLU A C 1
ATOM 1854 O O . GLU A 1 257 ? -23.312 -2.877 1.384 1 98.38 257 GLU A O 1
ATOM 1859 N N . VAL A 1 258 ? -21.641 -2.324 0.001 1 98.69 258 VAL A N 1
ATOM 1860 C CA . VAL A 1 258 ? -20.609 -2.809 0.912 1 98.69 258 VAL A CA 1
ATOM 1861 C C . VAL A 1 258 ? -20.688 -2.053 2.234 1 98.69 258 VAL A C 1
ATOM 1863 O O . VAL A 1 258 ? -20.625 -2.656 3.309 1 98.69 258 VAL A O 1
ATOM 1866 N N . LYS A 1 259 ? -20.906 -0.756 2.197 1 97.94 259 LYS A N 1
ATOM 1867 C CA . LYS A 1 259 ? -20.891 0.099 3.381 1 97.94 259 LYS A CA 1
ATOM 1868 C C . LYS A 1 259 ? -22.125 -0.117 4.242 1 97.94 259 LYS A C 1
ATOM 1870 O O . LYS A 1 259 ? -22.156 0.283 5.406 1 97.94 259 LYS A O 1
ATOM 1875 N N . THR A 1 260 ? -23.219 -0.715 3.695 1 97.81 260 THR A N 1
ATOM 1876 C CA . THR A 1 260 ? -24.359 -1.126 4.52 1 97.81 260 THR A CA 1
ATOM 1877 C C . THR A 1 260 ? -23.922 -2.152 5.562 1 97.81 260 THR A C 1
ATOM 1879 O O . THR A 1 260 ? -24.469 -2.197 6.664 1 97.81 260 THR A O 1
ATOM 1882 N N . HIS A 1 261 ? -22.875 -2.916 5.219 1 97.69 261 HIS A N 1
ATOM 1883 C CA . HIS A 1 261 ? -22.422 -3.99 6.098 1 97.69 261 HIS A CA 1
ATOM 1884 C C . HIS A 1 261 ? -21.141 -3.604 6.824 1 97.69 261 HIS A C 1
ATOM 1886 O O . HIS A 1 261 ? -20.781 -4.23 7.824 1 97.69 261 HIS A O 1
ATOM 1892 N N . ALA A 1 262 ? -20.469 -2.674 6.344 1 98 262 ALA A N 1
ATOM 1893 C CA . ALA A 1 262 ? -19.281 -2.059 6.93 1 98 262 ALA A CA 1
ATOM 1894 C C . ALA A 1 262 ? -19.312 -0.54 6.785 1 98 262 ALA A C 1
ATOM 1896 O O . ALA A 1 262 ? -18.609 0.026 5.941 1 98 262 ALA A O 1
ATOM 1897 N N . PRO A 1 263 ? -20.047 0.172 7.562 1 97.06 263 PRO A N 1
ATOM 1898 C CA . PRO A 1 263 ? -20.344 1.593 7.371 1 97.06 263 PRO A CA 1
ATOM 1899 C C . PRO A 1 263 ? -19.078 2.455 7.297 1 97.06 263 PRO A C 1
ATOM 1901 O O . PRO A 1 263 ? -19.062 3.459 6.582 1 97.06 263 PRO A O 1
ATOM 1904 N N . SER A 1 264 ? -18.031 2.131 7.965 1 96.25 264 SER A N 1
ATOM 1905 C CA . SER A 1 264 ? -16.797 2.906 7.949 1 96.25 264 SER A CA 1
ATOM 1906 C C . SER A 1 264 ? -15.844 2.414 6.863 1 96.25 264 SER A C 1
ATOM 1908 O O . SER A 1 264 ? -14.711 2.881 6.766 1 96.25 264 SER A O 1
ATOM 1910 N N . GLY A 1 265 ? -16.312 1.421 6.012 1 98.31 265 GLY A N 1
ATOM 1911 C CA . GLY A 1 265 ? -15.453 0.721 5.078 1 98.31 265 GLY A CA 1
ATOM 1912 C C . GLY A 1 265 ? -14.875 -0.562 5.645 1 98.31 265 GLY A C 1
ATOM 1913 O O . GLY A 1 265 ? -15 -0.829 6.844 1 98.31 265 GLY A O 1
ATOM 1914 N N . VAL A 1 266 ? -14.312 -1.328 4.777 1 98.94 266 VAL A N 1
ATOM 1915 C CA . VAL A 1 266 ? -13.75 -2.6 5.223 1 98.94 266 VAL A CA 1
ATOM 1916 C C . VAL A 1 266 ? -12.281 -2.412 5.602 1 98.94 266 VAL A C 1
ATOM 1918 O O . VAL A 1 266 ? -11.562 -1.629 4.969 1 98.94 266 VAL A O 1
ATOM 1921 N N . ASN A 1 267 ? -11.812 -3.17 6.609 1 98.81 267 ASN A N 1
ATOM 1922 C CA . ASN A 1 267 ? -10.414 -3.133 7.035 1 98.81 267 ASN A CA 1
ATOM 1923 C C . ASN A 1 267 ? -9.492 -3.723 5.977 1 98.81 267 ASN A C 1
ATOM 1925 O O . ASN A 1 267 ? -8.383 -3.225 5.77 1 98.81 267 ASN A O 1
ATOM 1929 N N . TYR A 1 268 ? -9.969 -4.809 5.363 1 98.94 268 TYR A N 1
ATOM 1930 C CA . TYR A 1 268 ? -9.172 -5.523 4.367 1 98.94 268 TYR A CA 1
ATOM 1931 C C . TYR A 1 268 ? -9.992 -5.801 3.111 1 98.94 268 TYR A C 1
ATOM 1933 O O . TYR A 1 268 ? -11.219 -5.957 3.182 1 98.94 268 TYR A O 1
ATOM 1941 N N . ALA A 1 269 ? -9.352 -5.844 1.997 1 99 269 ALA A N 1
ATOM 1942 C CA . ALA A 1 269 ? -10.008 -6.203 0.741 1 99 269 ALA A CA 1
ATOM 1943 C C . ALA A 1 269 ? -9.047 -6.941 -0.187 1 99 269 ALA A C 1
ATOM 1945 O O . ALA A 1 269 ? -7.828 -6.773 -0.089 1 99 269 ALA A O 1
ATOM 1946 N N . VAL A 1 270 ? -9.57 -7.781 -1.058 1 98.94 270 VAL A N 1
ATOM 1947 C CA . VAL A 1 270 ? -8.805 -8.523 -2.049 1 98.94 270 VAL A CA 1
ATOM 1948 C C . VAL A 1 270 ? -9.477 -8.414 -3.416 1 98.94 270 VAL A C 1
ATOM 1950 O O . VAL A 1 270 ? -10.688 -8.633 -3.541 1 98.94 270 VAL A O 1
ATOM 1953 N N . ASP A 1 271 ? -8.742 -8.07 -4.402 1 98.94 271 ASP A N 1
ATOM 1954 C CA . ASP A 1 271 ? -9.234 -8.156 -5.773 1 98.94 271 ASP A CA 1
ATOM 1955 C C . ASP A 1 271 ? -8.719 -9.422 -6.457 1 98.94 271 ASP A C 1
ATOM 1957 O O . ASP A 1 271 ? -7.512 -9.617 -6.598 1 98.94 271 ASP A O 1
ATOM 1961 N N . CYS A 1 272 ? -9.586 -10.219 -6.867 1 98.75 272 CYS A N 1
ATOM 1962 C CA . CYS A 1 272 ? -9.234 -11.438 -7.582 1 98.75 272 CYS A CA 1
ATOM 1963 C C . CYS A 1 272 ? -9.672 -11.359 -9.039 1 98.75 272 CYS A C 1
ATOM 1965 O O . CYS A 1 272 ? -9.75 -12.383 -9.727 1 98.75 272 CYS A O 1
ATOM 1967 N N . THR A 1 273 ? -9.977 -10.156 -9.57 1 97.94 273 THR A N 1
ATOM 1968 C CA . THR A 1 273 ? -10.523 -10.031 -10.914 1 97.94 273 THR A CA 1
ATOM 1969 C C . THR A 1 273 ? -9.477 -9.477 -11.875 1 97.94 273 THR A C 1
ATOM 1971 O O . THR A 1 273 ? -9.453 -9.844 -13.055 1 97.94 273 THR A O 1
ATOM 1974 N N . GLY A 1 274 ? -8.719 -8.516 -11.375 1 97.94 274 GLY A N 1
ATOM 1975 C CA . GLY A 1 274 ? -7.766 -7.816 -12.227 1 97.94 274 GLY A CA 1
ATOM 1976 C C . GLY A 1 274 ? -8.406 -6.719 -13.055 1 97.94 274 GLY A C 1
ATOM 1977 O O . GLY A 1 274 ? -7.73 -6.059 -13.852 1 97.94 274 GLY A O 1
ATOM 1978 N N . ALA A 1 275 ? -9.719 -6.492 -12.891 1 98 275 ALA A N 1
ATOM 1979 C CA . ALA A 1 275 ? -10.406 -5.445 -13.633 1 98 275 ALA A CA 1
ATOM 1980 C C . ALA A 1 275 ? -10.219 -4.082 -12.969 1 98 275 ALA A C 1
ATOM 1982 O O . ALA A 1 275 ? -10.547 -3.91 -11.797 1 98 275 ALA A O 1
ATOM 1983 N N . ALA A 1 276 ? -9.781 -3.105 -13.781 1 98.25 276 ALA A N 1
ATOM 1984 C CA . ALA A 1 276 ? -9.438 -1.789 -13.25 1 98.25 276 ALA A CA 1
ATOM 1985 C C . ALA A 1 276 ? -10.617 -1.172 -12.508 1 98.25 276 ALA A C 1
ATOM 1987 O O . ALA A 1 276 ? -10.453 -0.633 -11.414 1 98.25 276 ALA A O 1
ATOM 1988 N N . ARG A 1 277 ? -11.797 -1.268 -13.062 1 97.75 277 ARG A N 1
ATOM 1989 C CA . ARG A 1 277 ? -12.977 -0.671 -12.445 1 97.75 277 ARG A CA 1
ATOM 1990 C C . ARG A 1 277 ? -13.281 -1.316 -11.102 1 97.75 277 ARG A C 1
ATOM 1992 O O . ARG A 1 277 ? -13.703 -0.637 -10.156 1 97.75 277 ARG A O 1
ATOM 1999 N N . VAL A 1 278 ? -13.094 -2.604 -10.984 1 98.69 278 VAL A N 1
ATOM 2000 C CA . VAL A 1 278 ? -13.336 -3.328 -9.742 1 98.69 278 VAL A CA 1
ATOM 2001 C C . VAL A 1 278 ? -12.297 -2.926 -8.695 1 98.69 278 VAL A C 1
ATOM 2003 O O . VAL A 1 278 ? -12.625 -2.723 -7.527 1 98.69 278 VAL A O 1
ATOM 2006 N N . ILE A 1 279 ? -11.062 -2.795 -9.156 1 98.88 279 ILE A N 1
ATOM 2007 C CA . ILE A 1 279 ? -9.984 -2.393 -8.258 1 98.88 279 ILE A CA 1
ATOM 2008 C C . ILE A 1 279 ? -10.258 -0.992 -7.715 1 98.88 279 ILE A C 1
ATOM 2010 O O . ILE A 1 279 ? -10.078 -0.732 -6.523 1 98.88 279 ILE A O 1
ATOM 2014 N N . GLU A 1 280 ? -10.695 -0.082 -8.562 1 98.5 280 GLU A N 1
ATOM 2015 C CA . GLU A 1 280 ? -11.086 1.253 -8.117 1 98.5 280 GLU A CA 1
ATOM 2016 C C . GLU A 1 280 ? -12.172 1.184 -7.051 1 98.5 280 GLU A C 1
ATOM 2018 O O . GLU A 1 280 ? -12.094 1.877 -6.031 1 98.5 280 GLU A O 1
ATOM 2023 N N . THR A 1 281 ? -13.172 0.374 -7.324 1 98.69 281 THR A N 1
ATOM 2024 C CA . THR A 1 281 ? -14.266 0.183 -6.379 1 98.69 281 THR A CA 1
ATOM 2025 C C . THR A 1 281 ? -13.75 -0.387 -5.059 1 98.69 281 THR A C 1
ATOM 2027 O O . THR A 1 281 ? -14.164 0.044 -3.984 1 98.69 281 THR A O 1
ATOM 2030 N N . MET A 1 282 ? -12.836 -1.361 -5.145 1 98.88 282 MET A N 1
ATOM 2031 C CA . MET A 1 282 ? -12.219 -1.954 -3.961 1 98.88 282 MET A CA 1
ATOM 2032 C C . MET A 1 282 ? -11.562 -0.884 -3.098 1 98.88 282 MET A C 1
ATOM 2034 O O . MET A 1 282 ? -11.773 -0.843 -1.884 1 98.88 282 MET A O 1
ATOM 2038 N N . MET A 1 283 ? -10.852 0.02 -3.709 1 98.88 283 MET A N 1
ATOM 2039 C CA . MET A 1 283 ? -10.164 1.078 -2.979 1 98.88 283 MET A CA 1
ATOM 2040 C C . MET A 1 283 ? -11.156 2.004 -2.291 1 98.88 283 MET A C 1
ATOM 2042 O O . MET A 1 283 ? -10.93 2.441 -1.161 1 98.88 283 MET A O 1
ATOM 2046 N N . GLU A 1 284 ? -12.266 2.268 -2.914 1 98.5 284 GLU A N 1
ATOM 2047 C CA . GLU A 1 284 ? -13.297 3.146 -2.365 1 98.5 284 GLU A CA 1
ATOM 2048 C C . GLU A 1 284 ? -13.992 2.498 -1.174 1 98.5 284 GLU A C 1
ATOM 2050 O O . GLU A 1 284 ? -14.555 3.193 -0.323 1 98.5 284 GLU A O 1
ATOM 2055 N N . CYS A 1 285 ? -13.93 1.199 -1.08 1 98.88 285 CYS A N 1
ATOM 2056 C CA . CYS A 1 285 ? -14.617 0.456 -0.032 1 98.88 285 CYS A CA 1
ATOM 2057 C C . CYS A 1 285 ? -13.773 0.383 1.233 1 98.88 285 CYS A C 1
ATOM 2059 O O . CYS A 1 285 ? -14.266 -0.009 2.293 1 98.88 285 CYS A O 1
ATOM 2061 N N . LEU A 1 286 ? -12.531 0.781 1.163 1 98.88 286 LEU A N 1
ATOM 2062 C CA . LEU A 1 286 ? -11.625 0.623 2.295 1 98.88 286 LEU A CA 1
ATOM 2063 C C . LEU A 1 286 ? -11.953 1.623 3.398 1 98.88 286 LEU A C 1
ATOM 2065 O O . LEU A 1 286 ? -12.312 2.768 3.117 1 98.88 286 LEU A O 1
ATOM 2069 N N . ALA A 1 287 ? -11.797 1.168 4.609 1 98.5 287 ALA A N 1
ATOM 2070 C CA . ALA A 1 287 ? -11.812 2.041 5.777 1 98.5 287 ALA A CA 1
ATOM 2071 C C . ALA A 1 287 ? -10.539 2.875 5.863 1 98.5 287 ALA A C 1
ATOM 2073 O O . ALA A 1 287 ? -9.578 2.625 5.133 1 98.5 287 ALA A O 1
ATOM 2074 N N . VAL A 1 288 ? -10.602 3.922 6.684 1 98.44 288 VAL A N 1
ATOM 2075 C CA . VAL A 1 288 ? -9.375 4.598 7.082 1 98.44 288 VAL A CA 1
ATOM 2076 C C . VAL A 1 288 ? -8.359 3.572 7.586 1 98.44 288 VAL A C 1
ATOM 2078 O O . VAL A 1 288 ? -8.703 2.678 8.359 1 98.44 288 VAL A O 1
ATOM 2081 N N . ARG A 1 289 ? -7.133 3.674 7.004 1 98.56 289 ARG A N 1
ATOM 2082 C CA . ARG A 1 289 ? -6.031 2.773 7.32 1 98.56 289 ARG A CA 1
ATOM 2083 C C . ARG A 1 289 ? -6.332 1.354 6.852 1 98.56 289 ARG A C 1
ATOM 2085 O O . ARG A 1 289 ? -5.758 0.39 7.359 1 98.56 289 ARG A O 1
ATOM 2092 N N . GLY A 1 290 ? -7.352 1.204 5.922 1 98.81 290 GLY A N 1
ATOM 2093 C CA . GLY A 1 290 ? -7.625 -0.092 5.32 1 98.81 290 GLY A CA 1
ATOM 2094 C C . GLY A 1 290 ? -6.523 -0.562 4.391 1 98.81 290 GLY A C 1
ATOM 2095 O O . GLY A 1 290 ? -5.742 0.248 3.887 1 98.81 290 GLY A O 1
ATOM 2096 N N . ARG A 1 291 ? -6.461 -1.87 4.164 1 98.88 291 ARG A N 1
ATOM 2097 C CA . ARG A 1 291 ? -5.406 -2.504 3.377 1 98.88 291 ARG A CA 1
ATOM 2098 C C . ARG A 1 291 ? -6 -3.424 2.314 1 98.88 291 ARG A C 1
ATOM 2100 O O . ARG A 1 291 ? -6.844 -4.27 2.619 1 98.88 291 ARG A O 1
ATOM 2107 N N . ALA A 1 292 ? -5.598 -3.229 1.032 1 98.94 292 ALA A N 1
ATOM 2108 C CA . ALA A 1 292 ? -6.148 -4 -0.078 1 98.94 292 ALA A CA 1
ATOM 2109 C C . ALA A 1 292 ? -5.051 -4.75 -0.825 1 98.94 292 ALA A C 1
ATOM 2111 O O . ALA A 1 292 ? -3.982 -4.195 -1.096 1 98.94 292 ALA A O 1
ATOM 2112 N N . ALA A 1 293 ? -5.281 -5.996 -1.163 1 98.94 293 ALA A N 1
ATOM 2113 C CA . ALA A 1 293 ? -4.344 -6.824 -1.915 1 98.94 293 ALA A CA 1
ATOM 2114 C C . ALA A 1 293 ? -4.801 -7 -3.359 1 98.94 293 ALA A C 1
ATOM 2116 O O . ALA A 1 293 ? -5.953 -7.359 -3.613 1 98.94 293 ALA A O 1
ATOM 2117 N N . GLN A 1 294 ? -3.932 -6.715 -4.266 1 98.94 294 GLN A N 1
ATOM 2118 C CA . GLN A 1 294 ? -4.152 -6.973 -5.684 1 98.94 294 GLN A CA 1
ATOM 2119 C C . GLN A 1 294 ? -3.668 -8.367 -6.07 1 98.94 294 GLN A C 1
ATOM 2121 O O . GLN A 1 294 ? -2.465 -8.633 -6.07 1 98.94 294 GLN A O 1
ATOM 2126 N N . VAL A 1 295 ? -4.609 -9.234 -6.453 1 98.81 295 VAL A N 1
ATOM 2127 C CA . VAL A 1 295 ? -4.266 -10.625 -6.73 1 98.81 295 VAL A CA 1
ATOM 2128 C C . VAL A 1 295 ? -4.605 -10.961 -8.18 1 98.81 295 VAL A C 1
ATOM 2130 O O . VAL A 1 295 ? -3.861 -11.688 -8.844 1 98.81 295 VAL A O 1
ATOM 2133 N N . GLY A 1 296 ? -5.672 -10.422 -8.664 1 98.38 296 GLY A N 1
ATOM 2134 C CA . GLY A 1 296 ? -6.16 -10.766 -9.992 1 98.38 296 GLY A CA 1
ATOM 2135 C C . GLY A 1 296 ? -5.219 -10.328 -11.102 1 98.38 296 GLY A C 1
ATOM 2136 O O . GLY A 1 296 ? -4.75 -9.188 -11.117 1 98.38 296 GLY A O 1
ATOM 2137 N N . LEU A 1 297 ? -4.984 -11.172 -12.055 1 96.62 297 LEU A N 1
ATOM 2138 C CA . LEU A 1 297 ? -4.105 -10.906 -13.188 1 96.62 297 LEU A CA 1
ATOM 2139 C C . LEU A 1 297 ? -4.816 -10.062 -14.234 1 96.62 297 LEU A C 1
ATOM 2141 O O . LEU A 1 297 ? -6.043 -10.109 -14.352 1 96.62 297 LEU A O 1
ATOM 2145 N N . THR A 1 298 ? -4.039 -9.289 -14.891 1 96.31 298 THR A N 1
ATOM 2146 C CA . THR A 1 298 ? -4.527 -8.508 -16.016 1 96.31 298 THR A CA 1
ATOM 2147 C C . THR A 1 298 ? -3.467 -8.414 -17.109 1 96.31 298 THR A C 1
ATOM 2149 O O . THR A 1 298 ? -2.377 -8.969 -16.969 1 96.31 298 THR A O 1
ATOM 2152 N N . ALA A 1 299 ? -3.83 -7.832 -18.188 1 94.06 299 ALA A N 1
ATOM 2153 C CA . ALA A 1 299 ? -2.861 -7.59 -19.25 1 94.06 299 ALA A CA 1
ATOM 2154 C C . ALA A 1 299 ? -1.753 -6.652 -18.781 1 94.06 299 ALA A C 1
ATOM 2156 O O . ALA A 1 299 ? -1.973 -5.805 -17.922 1 94.06 299 ALA A O 1
ATOM 2157 N N . PRO A 1 300 ? -0.571 -6.777 -19.375 1 92.88 300 PRO A N 1
ATOM 2158 C CA . PRO A 1 300 ? 0.612 -6.062 -18.891 1 92.88 300 PRO A CA 1
ATOM 2159 C C . PRO A 1 300 ? 0.449 -4.543 -18.953 1 92.88 300 PRO A C 1
ATOM 2161 O O . PRO A 1 300 ? 1.056 -3.82 -18.156 1 92.88 300 PRO A O 1
ATOM 2164 N N . ASP A 1 301 ? -0.343 -3.963 -19.766 1 93.75 301 ASP A N 1
ATOM 2165 C CA . ASP A 1 301 ? -0.368 -2.521 -19.984 1 93.75 301 ASP A CA 1
ATOM 2166 C C . ASP A 1 301 ? -1.523 -1.865 -19.234 1 93.75 301 ASP A C 1
ATOM 2168 O O . ASP A 1 301 ? -1.68 -0.643 -19.281 1 93.75 301 ASP A O 1
ATOM 2172 N N . ARG A 1 302 ? -2.279 -2.656 -18.469 1 97.5 302 ARG A N 1
ATOM 2173 C CA . ARG A 1 302 ? -3.443 -2.104 -17.781 1 97.5 302 ARG A CA 1
ATOM 2174 C C . ARG A 1 302 ? -3.033 -1.369 -16.516 1 97.5 302 ARG A C 1
ATOM 2176 O O . ARG A 1 302 ? -2.121 -1.804 -15.805 1 97.5 302 ARG A O 1
ATOM 2183 N N . THR A 1 303 ? -3.684 -0.232 -16.25 1 98.62 303 THR A N 1
ATOM 2184 C CA . THR A 1 303 ? -3.451 0.562 -15.055 1 98.62 303 THR A CA 1
ATOM 2185 C C . THR A 1 303 ? -4.762 0.812 -14.312 1 98.62 303 THR A C 1
ATOM 2187 O O . THR A 1 303 ? -5.844 0.613 -14.867 1 98.62 303 THR A O 1
ATOM 2190 N N . VAL A 1 304 ? -4.684 1.137 -13.086 1 98.75 304 VAL A N 1
ATOM 2191 C CA . VAL A 1 304 ? -5.824 1.568 -12.289 1 98.75 304 VAL A CA 1
ATOM 2192 C C . VAL A 1 304 ? -5.566 2.967 -11.727 1 98.75 304 VAL A C 1
ATOM 2194 O O . VAL A 1 304 ? -4.488 3.242 -11.203 1 98.75 304 VAL A O 1
ATOM 2197 N N . PRO A 1 305 ? -6.492 3.891 -11.922 1 98.62 305 PRO A N 1
ATOM 2198 C CA . PRO A 1 305 ? -6.348 5.203 -11.281 1 98.62 305 PRO A CA 1
ATOM 2199 C C . PRO A 1 305 ? -6.629 5.164 -9.781 1 98.62 305 PRO A C 1
ATOM 2201 O O . PRO A 1 305 ? -7.66 4.637 -9.359 1 98.62 305 PRO A O 1
ATOM 2204 N N . ILE A 1 306 ? -5.719 5.652 -8.969 1 98.81 306 ILE A N 1
ATOM 2205 C CA . ILE A 1 306 ? -5.91 5.793 -7.531 1 98.81 306 ILE A CA 1
ATOM 2206 C C . ILE A 1 306 ? -6.039 7.27 -7.168 1 98.81 306 ILE A C 1
ATOM 2208 O O . ILE A 1 306 ? -5.223 8.094 -7.594 1 98.81 306 ILE A O 1
ATOM 2212 N N . LYS A 1 307 ? -7.09 7.652 -6.449 1 98.62 307 LYS A N 1
ATOM 2213 C CA . LYS A 1 307 ? -7.27 9.023 -5.98 1 98.62 307 LYS A CA 1
ATOM 2214 C C . LYS A 1 307 ? -6.191 9.398 -4.965 1 98.62 307 LYS A C 1
ATOM 2216 O O . LYS A 1 307 ? -6.211 8.93 -3.826 1 98.62 307 LYS A O 1
ATOM 2221 N N . ILE A 1 308 ? -5.336 10.312 -5.312 1 98.62 308 ILE A N 1
ATOM 2222 C CA . ILE A 1 308 ? -4.105 10.578 -4.578 1 98.62 308 ILE A CA 1
ATOM 2223 C C . ILE A 1 308 ? -4.441 11.125 -3.191 1 98.62 308 ILE A C 1
ATOM 2225 O O . ILE A 1 308 ? -3.988 10.586 -2.18 1 98.62 308 ILE A O 1
ATOM 2229 N N . LEU A 1 309 ? -5.309 12.117 -3.145 1 97.88 309 LEU A N 1
ATOM 2230 C CA . LEU A 1 309 ? -5.574 12.797 -1.881 1 97.88 309 LEU A CA 1
ATOM 2231 C C . LEU A 1 309 ? -6.324 11.891 -0.917 1 97.88 309 LEU A C 1
ATOM 2233 O O . LEU A 1 309 ? -5.996 11.82 0.269 1 97.88 309 LEU A O 1
ATOM 2237 N N . GLN A 1 310 ? -7.305 11.195 -1.396 1 97.12 310 GLN A N 1
ATOM 2238 C CA . GLN A 1 310 ? -8.055 10.273 -0.552 1 97.12 310 GLN A CA 1
ATOM 2239 C C . GLN A 1 310 ? -7.141 9.188 0.016 1 97.12 310 GLN A C 1
ATOM 2241 O O . GLN A 1 310 ? -7.215 8.867 1.204 1 97.12 310 GLN A O 1
ATOM 2246 N N . HIS A 1 311 ? -6.293 8.586 -0.881 1 98.62 311 HIS A N 1
ATOM 2247 C CA . HIS A 1 311 ? -5.352 7.547 -0.489 1 98.62 311 HIS A CA 1
ATOM 2248 C C . HIS A 1 311 ? -4.438 8.023 0.634 1 98.62 311 HIS A C 1
ATOM 2250 O O . HIS A 1 311 ? -4.25 7.324 1.63 1 98.62 311 HIS A O 1
ATOM 2256 N N . LEU A 1 312 ? -3.994 9.234 0.501 1 98.06 312 LEU A N 1
ATOM 2257 C CA . LEU A 1 312 ? -3.084 9.859 1.452 1 98.06 312 LEU A CA 1
ATOM 2258 C C . LEU A 1 312 ? -3.787 10.133 2.779 1 98.06 312 LEU A C 1
ATOM 2260 O O . LEU A 1 312 ? -3.316 9.703 3.834 1 98.06 312 LEU A O 1
ATOM 2264 N N . LEU A 1 313 ? -4.945 10.781 2.77 1 97.31 313 LEU A N 1
ATOM 2265 C CA . LEU A 1 313 ? -5.625 11.266 3.965 1 97.31 313 LEU A CA 1
ATOM 2266 C C . LEU A 1 313 ? -6.195 10.109 4.777 1 97.31 313 LEU A C 1
ATOM 2268 O O . LEU A 1 313 ? -6.324 10.211 6 1 97.31 313 LEU A O 1
ATOM 2272 N N . ARG A 1 314 ? -6.453 9 4.078 1 98.06 314 ARG A N 1
ATOM 2273 C CA . ARG A 1 314 ? -7.066 7.867 4.758 1 98.06 314 ARG A CA 1
ATOM 2274 C C . ARG A 1 314 ? -6.02 6.828 5.145 1 98.06 314 ARG A C 1
ATOM 2276 O O . ARG A 1 314 ? -6.344 5.812 5.758 1 98.06 314 ARG A O 1
ATOM 2283 N N . GLY A 1 315 ? -4.773 7.062 4.797 1 98.75 315 GLY A N 1
ATOM 2284 C CA . GLY A 1 315 ? -3.74 6.098 5.145 1 98.75 315 GLY A CA 1
ATOM 2285 C C . GLY A 1 315 ? -4.008 4.711 4.582 1 98.75 315 GLY A C 1
ATOM 2286 O O . GLY A 1 315 ? -3.766 3.707 5.254 1 98.75 315 GLY A O 1
ATOM 2287 N N . GLN A 1 316 ? -4.59 4.637 3.395 1 98.88 316 GLN A N 1
ATOM 2288 C CA . GLN A 1 316 ? -4.902 3.35 2.785 1 98.88 316 GLN A CA 1
ATOM 2289 C C . GLN A 1 316 ? -3.65 2.686 2.225 1 98.88 316 GLN A C 1
ATOM 2291 O O . GLN A 1 316 ? -2.67 3.363 1.909 1 98.88 316 GLN A O 1
ATOM 2296 N N . GLU A 1 317 ? -3.664 1.398 2.162 1 98.94 317 GLU A N 1
ATOM 2297 C CA . GLU A 1 317 ? -2.557 0.635 1.599 1 98.94 317 GLU A CA 1
ATOM 2298 C C . GLU A 1 317 ? -3.02 -0.227 0.428 1 98.94 317 GLU A C 1
ATOM 2300 O O . GLU A 1 317 ? -3.992 -0.974 0.546 1 98.94 317 GLU A O 1
ATOM 2305 N N . TYR A 1 318 ? -2.447 0.006 -0.68 1 98.94 318 TYR A N 1
ATOM 2306 C CA . TYR A 1 318 ? -2.617 -0.816 -1.873 1 98.94 318 TYR A CA 1
ATOM 2307 C C . TYR A 1 318 ? -1.392 -1.688 -2.115 1 98.94 318 TYR A C 1
ATOM 2309 O O . TYR A 1 318 ? -0.32 -1.184 -2.457 1 98.94 318 TYR A O 1
ATOM 2317 N N . VAL A 1 319 ? -1.548 -3.082 -1.99 1 98.94 319 VAL A N 1
ATOM 2318 C CA . VAL A 1 319 ? -0.387 -3.965 -1.947 1 98.94 319 VAL A CA 1
ATOM 2319 C C . VAL A 1 319 ? -0.509 -5.031 -3.035 1 98.94 319 VAL A C 1
ATOM 2321 O O . VAL A 1 319 ? -1.585 -5.594 -3.242 1 98.94 319 VAL A O 1
ATOM 2324 N N . GLY A 1 320 ? 0.556 -5.195 -3.746 1 98.88 320 GLY A N 1
ATOM 2325 C CA . GLY A 1 320 ? 0.613 -6.309 -4.68 1 98.88 320 GLY A CA 1
ATOM 2326 C C . GLY A 1 320 ? 0.79 -7.652 -3.994 1 98.88 320 GLY A C 1
ATOM 2327 O O . GLY A 1 320 ? 1.507 -7.754 -2.996 1 98.88 320 GLY A O 1
ATOM 2328 N N . CYS A 1 321 ? 0.177 -8.68 -4.602 1 98.88 321 CYS A N 1
ATOM 2329 C CA . CYS A 1 321 ? 0.254 -10.008 -4 1 98.88 321 CYS A CA 1
ATOM 2330 C C . CYS A 1 321 ? 0.467 -11.078 -5.062 1 98.88 321 CYS A C 1
ATOM 2332 O O . CYS A 1 321 ? -0.459 -11.414 -5.805 1 98.88 321 CYS A O 1
ATOM 2334 N N . ALA A 1 322 ? 1.639 -11.625 -5.086 1 98.31 322 ALA A N 1
ATOM 2335 C CA . ALA A 1 322 ? 1.947 -12.758 -5.961 1 98.31 322 ALA A CA 1
ATOM 2336 C C . ALA A 1 322 ? 1.898 -14.07 -5.191 1 98.31 322 ALA A C 1
ATOM 2338 O O . ALA A 1 322 ? 2.574 -14.227 -4.172 1 98.31 322 ALA A O 1
ATOM 2339 N N . GLY A 1 323 ? 1.103 -14.984 -5.652 1 98.06 323 GLY A N 1
ATOM 2340 C CA . GLY A 1 323 ? 1.054 -16.328 -5.094 1 98.06 323 GLY A CA 1
ATOM 2341 C C . GLY A 1 323 ? 0.712 -16.344 -3.615 1 98.06 323 GLY A C 1
ATOM 2342 O O . GLY A 1 323 ? 1.145 -17.234 -2.885 1 98.06 323 GLY A O 1
ATOM 2343 N N . GLY A 1 324 ? 0.076 -15.266 -3.096 1 98.69 324 GLY A N 1
ATOM 2344 C CA . GLY A 1 324 ? -0.299 -15.188 -1.693 1 98.69 324 GLY A CA 1
ATOM 2345 C C . GLY A 1 324 ? 0.891 -15.031 -0.766 1 98.69 324 GLY A C 1
ATOM 2346 O O . GLY A 1 324 ? 0.757 -15.156 0.453 1 98.69 324 GLY A O 1
ATOM 2347 N N . ASP A 1 325 ? 2.062 -14.859 -1.419 1 98.69 325 ASP A N 1
ATOM 2348 C CA . ASP A 1 325 ? 3.316 -14.805 -0.676 1 98.69 325 ASP A CA 1
ATOM 2349 C C . ASP A 1 325 ? 3.492 -16.031 0.203 1 98.69 325 ASP A C 1
ATOM 2351 O O . ASP A 1 325 ? 3.912 -15.93 1.358 1 98.69 325 ASP A O 1
ATOM 2355 N N . CYS A 1 326 ? 3.197 -17.156 -0.362 1 98.12 326 CYS A N 1
ATOM 2356 C CA . CYS A 1 326 ? 3.236 -18.406 0.386 1 98.12 326 CYS A CA 1
ATOM 2357 C C . CYS A 1 326 ? 4.598 -19.078 0.251 1 98.12 326 CYS A C 1
ATOM 2359 O O . CYS A 1 326 ? 5.297 -18.875 -0.743 1 98.12 326 CYS A O 1
ATOM 2361 N N . ILE A 1 327 ? 4.953 -19.766 1.314 1 98.38 327 ILE A N 1
ATOM 2362 C CA . ILE A 1 327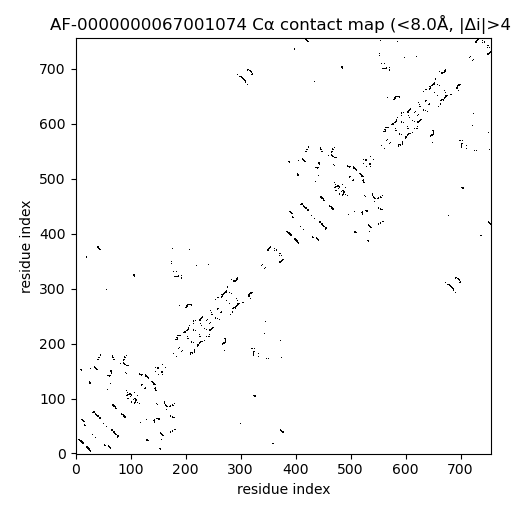 ? 5.949 -20.812 1.202 1 98.38 327 ILE A CA 1
ATOM 2363 C C . ILE A 1 327 ? 5.258 -22.156 0.947 1 98.38 327 ILE A C 1
ATOM 2365 O O . ILE A 1 327 ? 4.645 -22.719 1.853 1 98.38 327 ILE A O 1
ATOM 2369 N N . PRO A 1 328 ? 5.367 -22.656 -0.281 1 98.12 328 PRO A N 1
ATOM 2370 C CA . PRO A 1 328 ? 4.57 -23.844 -0.624 1 98.12 328 PRO A CA 1
ATOM 2371 C C . PRO A 1 328 ? 4.781 -25 0.353 1 98.12 328 PRO A C 1
ATOM 2373 O O . PRO A 1 328 ? 3.814 -25.641 0.757 1 98.12 328 PRO A O 1
ATOM 2376 N N . GLY A 1 329 ? 5.934 -25.234 0.811 1 98.06 329 GLY A N 1
ATOM 2377 C CA . GLY A 1 329 ? 6.246 -26.328 1.719 1 98.06 329 GLY A CA 1
ATOM 2378 C C . GLY A 1 329 ? 5.57 -26.188 3.072 1 98.06 329 GLY A C 1
ATOM 2379 O O . GLY A 1 329 ? 5.484 -27.156 3.83 1 98.06 329 GLY A O 1
ATOM 2380 N N . GLU A 1 330 ? 5.109 -25 3.377 1 98.5 330 GLU A N 1
ATOM 2381 C CA . GLU A 1 330 ? 4.387 -24.75 4.621 1 98.5 330 GLU A CA 1
ATOM 2382 C C . GLU A 1 330 ? 2.889 -24.625 4.375 1 98.5 330 GLU A C 1
ATOM 2384 O O . GLU A 1 330 ? 2.082 -25.203 5.105 1 98.5 330 GLU A O 1
ATOM 2389 N N . MET A 1 331 ? 2.51 -23.969 3.363 1 98.75 331 MET A N 1
ATOM 2390 C CA . MET A 1 331 ? 1.112 -23.625 3.102 1 98.75 331 MET A CA 1
ATOM 2391 C C . MET A 1 331 ? 0.325 -24.859 2.688 1 98.75 331 MET A C 1
ATOM 2393 O O . MET A 1 331 ? -0.8 -25.078 3.145 1 98.75 331 MET A O 1
ATOM 2397 N N . LEU A 1 332 ? 0.912 -25.703 1.812 1 98.75 332 LEU A N 1
ATOM 2398 C CA . LEU A 1 332 ? 0.149 -26.828 1.286 1 98.75 332 LEU A CA 1
ATOM 2399 C C . LEU A 1 332 ? -0.159 -27.828 2.387 1 98.75 332 LEU A C 1
ATOM 2401 O O . LEU A 1 332 ? -1.313 -28.234 2.57 1 98.75 332 LEU A O 1
ATOM 2405 N N . PRO A 1 333 ? 0.846 -28.234 3.219 1 98.62 333 PRO A N 1
ATOM 2406 C CA . PRO A 1 333 ? 0.495 -29.094 4.344 1 98.62 333 PRO A CA 1
ATOM 2407 C C . PRO A 1 333 ? -0.518 -28.469 5.289 1 98.62 333 PRO A C 1
ATOM 2409 O O . PRO A 1 333 ? -1.416 -29.141 5.793 1 98.62 333 PRO A O 1
ATOM 2412 N N . TYR A 1 334 ? -0.417 -27.172 5.516 1 98.75 334 TYR A N 1
ATOM 2413 C CA . TYR A 1 334 ? -1.361 -26.469 6.371 1 98.75 334 TYR A CA 1
ATOM 2414 C C . TYR A 1 334 ? -2.781 -26.578 5.832 1 98.75 334 TYR A C 1
ATOM 2416 O O . TYR A 1 334 ? -3.713 -26.891 6.578 1 98.75 334 TYR A O 1
ATOM 2424 N N . LEU A 1 335 ? -2.936 -26.391 4.562 1 98.81 335 LEU A N 1
ATOM 2425 C CA . LEU A 1 335 ? -4.262 -26.438 3.953 1 98.81 335 LEU A CA 1
ATOM 2426 C C . LEU A 1 335 ? -4.812 -27.859 3.957 1 98.81 335 LEU A C 1
ATOM 2428 O O . LEU A 1 335 ? -6.016 -28.062 4.141 1 98.81 335 LEU A O 1
ATOM 2432 N N . MET A 1 336 ? -3.949 -28.828 3.736 1 98.75 336 MET A N 1
ATOM 2433 C CA . MET A 1 336 ? -4.387 -30.219 3.822 1 98.75 336 MET A CA 1
ATOM 2434 C C . MET A 1 336 ? -4.902 -30.547 5.223 1 98.75 336 MET A C 1
ATOM 2436 O O . MET A 1 336 ? -5.945 -31.188 5.371 1 98.75 336 MET A O 1
ATOM 2440 N N . ASP A 1 337 ? -4.191 -30.031 6.23 1 98.69 337 ASP A N 1
ATOM 2441 C CA . ASP A 1 337 ? -4.605 -30.25 7.613 1 98.69 337 ASP A CA 1
ATOM 2442 C C . ASP A 1 337 ? -5.949 -29.594 7.898 1 98.69 337 ASP A C 1
ATOM 2444 O O . ASP A 1 337 ? -6.816 -30.172 8.547 1 98.69 337 ASP A O 1
ATOM 2448 N N . GLN A 1 338 ? -6.105 -28.375 7.434 1 98.75 338 GLN A N 1
ATOM 2449 C CA . GLN A 1 338 ? -7.352 -27.656 7.66 1 98.75 338 GLN A CA 1
ATOM 2450 C C . GLN A 1 338 ? -8.523 -28.328 6.957 1 98.75 338 GLN A C 1
ATOM 2452 O O . GLN A 1 338 ? -9.633 -28.359 7.477 1 98.75 338 GLN A O 1
ATOM 2457 N N . GLN A 1 339 ? -8.266 -28.812 5.793 1 98.69 339 GLN A N 1
ATOM 2458 C CA . GLN A 1 339 ? -9.305 -29.562 5.078 1 98.69 339 GLN A CA 1
ATOM 2459 C C . GLN A 1 339 ? -9.703 -30.812 5.84 1 98.69 339 GLN A C 1
ATOM 2461 O O . GLN A 1 339 ? -10.891 -31.094 6.008 1 98.69 339 GLN A O 1
ATOM 2466 N N . GLN A 1 340 ? -8.75 -31.547 6.309 1 98 340 GLN A N 1
ATOM 2467 C CA . GLN A 1 340 ? -9 -32.781 7.055 1 98 340 GLN A CA 1
ATOM 2468 C C . GLN A 1 340 ? -9.773 -32.5 8.344 1 98 340 GLN A C 1
ATOM 2470 O O . GLN A 1 340 ? -10.609 -33.281 8.766 1 98 340 GLN A O 1
ATOM 2475 N N . ALA A 1 341 ? -9.523 -31.344 8.891 1 98.25 341 ALA A N 1
ATOM 2476 C CA . ALA A 1 341 ? -10.164 -30.938 10.133 1 98.25 341 ALA A CA 1
ATOM 2477 C C . ALA A 1 341 ? -11.562 -30.375 9.875 1 98.25 341 ALA A C 1
ATOM 2479 O O . ALA A 1 341 ? -12.305 -30.078 10.82 1 98.25 341 ALA A O 1
ATOM 2480 N N . GLY A 1 342 ? -11.922 -30.109 8.648 1 98 342 GLY A N 1
ATOM 2481 C CA . GLY A 1 342 ? -13.242 -29.625 8.312 1 98 342 GLY A CA 1
ATOM 2482 C C . GLY A 1 342 ? -13.328 -28.109 8.25 1 98 342 GLY A C 1
ATOM 2483 O O . GLY A 1 342 ? -14.406 -27.547 8.055 1 98 342 GLY A O 1
ATOM 2484 N N . ASN A 1 343 ? -12.18 -27.422 8.344 1 98.38 343 ASN A N 1
ATOM 2485 C CA . ASN A 1 343 ? -12.141 -25.969 8.406 1 98.38 343 ASN A CA 1
ATOM 2486 C C . ASN A 1 343 ? -11.984 -25.344 7.016 1 98.38 343 ASN A C 1
ATOM 2488 O O . ASN A 1 343 ? -12.164 -24.141 6.84 1 98.38 343 ASN A O 1
ATOM 2492 N N . PHE A 1 344 ? -11.672 -26.203 6.062 1 98.69 344 PHE A N 1
ATOM 2493 C CA . PHE A 1 344 ? -11.391 -25.734 4.707 1 98.69 344 PHE A CA 1
ATOM 2494 C C . PHE A 1 344 ? -11.992 -26.688 3.682 1 98.69 344 PHE A C 1
ATOM 2496 O O . PHE A 1 344 ? -11.273 -27.484 3.064 1 98.69 344 PHE A O 1
ATOM 2503 N N . PRO A 1 345 ? -13.273 -26.578 3.441 1 98.5 345 PRO A N 1
ATOM 2504 C CA . PRO A 1 345 ? -13.984 -27.547 2.611 1 98.5 345 PRO A CA 1
ATOM 2505 C C . PRO A 1 345 ? -13.68 -27.391 1.124 1 98.5 345 PRO A C 1
ATOM 2507 O O . PRO A 1 345 ? -14.562 -27.031 0.341 1 98.5 345 PRO A O 1
ATOM 2510 N N . LEU A 1 346 ? -12.516 -27.781 0.767 1 98.69 346 LEU A N 1
ATOM 2511 C CA . LEU A 1 346 ? -12.008 -27.688 -0.597 1 98.69 346 LEU A CA 1
ATOM 2512 C C . LEU A 1 346 ? -12.891 -28.469 -1.562 1 98.69 346 LEU A C 1
ATOM 2514 O O . LEU A 1 346 ? -13.109 -28.047 -2.697 1 98.69 346 LEU A O 1
ATOM 2518 N N . GLU A 1 347 ? -13.445 -29.547 -1.132 1 98.19 347 GLU A N 1
ATOM 2519 C CA . GLU A 1 347 ? -14.25 -30.438 -1.964 1 98.19 347 GLU A CA 1
ATOM 2520 C C . GLU A 1 347 ? -15.492 -29.719 -2.484 1 98.19 347 GLU A C 1
ATOM 2522 O O . GLU A 1 347 ? -16.078 -30.141 -3.486 1 98.19 347 GLU A O 1
ATOM 2527 N N . GLU A 1 348 ? -15.883 -28.609 -1.805 1 98.06 348 GLU A N 1
ATOM 2528 C CA . GLU A 1 348 ? -17.094 -27.891 -2.18 1 98.06 348 GLU A CA 1
ATOM 2529 C C . GLU A 1 348 ? -16.875 -27.078 -3.459 1 98.06 348 GLU A C 1
ATOM 2531 O O . GLU A 1 348 ? -17.844 -26.656 -4.094 1 98.06 348 GLU A O 1
ATOM 2536 N N . ILE A 1 349 ? -15.594 -26.938 -3.891 1 98.25 349 ILE A N 1
ATOM 2537 C CA . ILE A 1 349 ? -15.422 -26.047 -5.039 1 98.25 349 ILE A CA 1
ATOM 2538 C C . ILE A 1 349 ? -14.688 -26.797 -6.152 1 98.25 349 ILE A C 1
ATOM 2540 O O . ILE A 1 349 ? -14.508 -26.25 -7.25 1 98.25 349 ILE A O 1
ATOM 2544 N N . VAL A 1 350 ? -14.32 -28.078 -5.973 1 98.56 350 VAL A N 1
ATOM 2545 C CA . VAL A 1 350 ? -13.539 -28.828 -6.957 1 98.56 350 VAL A CA 1
ATOM 2546 C C . VAL A 1 350 ? -14.477 -29.688 -7.805 1 98.56 350 VAL A C 1
ATOM 2548 O O . VAL A 1 350 ? -15.406 -30.297 -7.281 1 98.56 350 VAL A O 1
ATOM 2551 N N . SER A 1 351 ? -14.258 -29.688 -9.07 1 98.5 351 SER A N 1
ATOM 2552 C CA . SER A 1 351 ? -14.922 -30.562 -10.023 1 98.5 351 SER A CA 1
ATOM 2553 C C . SER A 1 351 ? -13.906 -31.375 -10.82 1 98.5 351 SER A C 1
ATOM 2555 O O . SER A 1 351 ? -12.867 -30.844 -11.227 1 98.5 351 SER A O 1
ATOM 2557 N N . TYR A 1 352 ? -14.234 -32.656 -11.055 1 98.62 352 TYR A N 1
ATOM 2558 C CA . TYR A 1 352 ? -13.273 -33.531 -11.703 1 98.62 352 TYR A CA 1
ATOM 2559 C C . TYR A 1 352 ? -13.695 -33.844 -13.133 1 98.62 352 TYR A C 1
ATOM 2561 O O . TYR A 1 352 ? -14.883 -34.031 -13.414 1 98.62 352 TYR A O 1
ATOM 2569 N N . TYR A 1 353 ? -12.742 -33.875 -13.969 1 98.75 353 TYR A N 1
ATOM 2570 C CA . TYR A 1 353 ? -12.898 -34.219 -15.375 1 98.75 353 TYR A CA 1
ATOM 2571 C C . TYR A 1 353 ? -11.82 -35.219 -15.805 1 98.75 353 TYR A C 1
ATOM 2573 O O . TYR A 1 353 ? -10.664 -35.094 -15.391 1 98.75 353 TYR A O 1
ATOM 2581 N N . ASP A 1 354 ? -12.188 -36.188 -16.672 1 98.31 354 ASP A N 1
ATOM 2582 C CA . ASP A 1 354 ? -11.164 -36.969 -17.344 1 98.31 354 ASP A CA 1
ATOM 2583 C C . ASP A 1 354 ? -10.344 -36.094 -18.297 1 98.31 354 ASP A C 1
ATOM 2585 O O . ASP A 1 354 ? -10.891 -35.219 -18.984 1 98.31 354 ASP A O 1
ATOM 2589 N N . ALA A 1 355 ? -9.078 -36.344 -18.344 1 97.81 355 ALA A N 1
ATOM 2590 C CA . ALA A 1 355 ? -8.219 -35.562 -19.25 1 97.81 355 ALA A CA 1
ATOM 2591 C C . ALA A 1 355 ? -8.742 -35.625 -20.688 1 97.81 355 ALA A C 1
ATOM 2593 O O . ALA A 1 355 ? -8.617 -34.656 -21.438 1 97.81 355 ALA A O 1
ATOM 2594 N N . LYS A 1 356 ? -9.352 -36.688 -21.062 1 97.19 356 LYS A N 1
ATOM 2595 C CA . LYS A 1 356 ? -9.914 -36.844 -22.391 1 97.19 356 LYS A CA 1
ATOM 2596 C C . LYS A 1 356 ? -11.094 -35.906 -22.609 1 97.19 356 LYS A C 1
ATOM 2598 O O . LYS A 1 356 ? -11.453 -35.594 -23.75 1 97.19 356 LYS A O 1
ATOM 2603 N N . ASP A 1 357 ? -11.703 -35.469 -21.5 1 97.81 357 ASP A N 1
ATOM 2604 C CA . ASP A 1 357 ? -12.828 -34.531 -21.562 1 97.81 357 ASP A CA 1
ATOM 2605 C C . ASP A 1 357 ? -12.367 -33.094 -21.312 1 97.81 357 ASP A C 1
ATOM 2607 O O . ASP A 1 357 ? -13.133 -32.281 -20.781 1 97.81 357 ASP A O 1
ATOM 2611 N N . HIS A 1 358 ? -11.133 -32.812 -21.641 1 98.25 358 HIS A N 1
ATOM 2612 C CA . HIS A 1 358 ? -10.531 -31.5 -21.344 1 98.25 358 HIS A CA 1
ATOM 2613 C C . HIS A 1 358 ? -11.328 -30.375 -21.984 1 98.25 358 HIS A C 1
ATOM 2615 O O . HIS A 1 358 ? -11.43 -29.281 -21.422 1 98.25 358 HIS A O 1
ATOM 2621 N N . ALA A 1 359 ? -11.898 -30.562 -23.141 1 98.19 359 ALA A N 1
ATOM 2622 C CA . ALA A 1 359 ? -12.664 -29.516 -23.812 1 98.19 359 ALA A CA 1
ATOM 2623 C C . ALA A 1 359 ? -13.812 -29.031 -22.922 1 98.19 359 ALA A C 1
ATOM 2625 O O . ALA A 1 359 ? -14.031 -27.828 -22.766 1 98.19 359 ALA A O 1
ATOM 2626 N N . ARG A 1 360 ? -14.484 -29.984 -22.375 1 98.31 360 ARG A N 1
ATOM 2627 C CA . ARG A 1 360 ? -15.578 -29.641 -21.484 1 98.31 360 ARG A CA 1
ATOM 2628 C C . ARG A 1 360 ? -15.062 -28.953 -20.219 1 98.31 360 ARG A C 1
ATOM 2630 O O . ARG A 1 360 ? -15.672 -28 -19.734 1 98.31 360 ARG A O 1
ATOM 2637 N N . ALA A 1 361 ? -13.984 -29.438 -19.656 1 98.44 361 ALA A N 1
ATOM 2638 C CA . ALA A 1 361 ? -13.398 -28.859 -18.453 1 98.44 361 ALA A CA 1
ATOM 2639 C C . ALA A 1 361 ? -13.055 -27.375 -18.672 1 98.44 361 ALA A C 1
ATOM 2641 O O . ALA A 1 361 ? -13.375 -26.531 -17.844 1 98.44 361 ALA A O 1
ATOM 2642 N N . PHE A 1 362 ? -12.445 -27.078 -19.797 1 98.19 362 PHE A N 1
ATOM 2643 C CA . PHE A 1 362 ? -12.023 -25.703 -20.078 1 98.19 362 PHE A CA 1
ATOM 2644 C C . PHE A 1 362 ? -13.227 -24.828 -20.391 1 98.19 362 PHE A C 1
ATOM 2646 O O . PHE A 1 362 ? -13.266 -23.656 -20.016 1 98.19 362 PHE A O 1
ATOM 2653 N N . GLU A 1 363 ? -14.234 -25.359 -21.078 1 97.81 363 GLU A N 1
ATOM 2654 C CA . GLU A 1 363 ? -15.477 -24.625 -21.312 1 97.81 363 GLU A CA 1
ATOM 2655 C C . GLU A 1 363 ? -16.172 -24.281 -20 1 97.81 363 GLU A C 1
ATOM 2657 O O . GLU A 1 363 ? -16.594 -23.141 -19.797 1 97.81 363 GLU A O 1
ATOM 2662 N N . ASP A 1 364 ? -16.234 -25.281 -19.156 1 97.88 364 ASP A N 1
ATOM 2663 C CA . ASP A 1 364 ? -16.891 -25.078 -17.859 1 97.88 364 ASP A CA 1
ATOM 2664 C C . ASP A 1 364 ? -16.109 -24.094 -17 1 97.88 364 ASP A C 1
ATOM 2666 O O . ASP A 1 364 ? -16.703 -23.328 -16.234 1 97.88 364 ASP A O 1
ATOM 2670 N N . SER A 1 365 ? -14.82 -24.125 -17.078 1 97.12 365 SER A N 1
ATOM 2671 C CA . SER A 1 365 ? -13.984 -23.172 -16.359 1 97.12 365 SER A CA 1
ATOM 2672 C C . SER A 1 365 ? -14.211 -21.75 -16.875 1 97.12 365 SER A C 1
ATOM 2674 O O . SER A 1 365 ? -14.375 -20.812 -16.078 1 97.12 365 SER A O 1
ATOM 2676 N N . ARG A 1 366 ? -14.312 -21.547 -18.188 1 95.56 366 ARG A N 1
ATOM 2677 C CA . ARG A 1 366 ? -14.492 -20.234 -18.797 1 95.56 366 ARG A CA 1
ATOM 2678 C C . ARG A 1 366 ? -15.875 -19.672 -18.484 1 95.56 366 ARG A C 1
ATOM 2680 O O . ARG A 1 366 ? -16.016 -18.469 -18.234 1 95.56 366 ARG A O 1
ATOM 2687 N N . SER A 1 367 ? -16.875 -20.547 -18.5 1 94.62 367 SER A N 1
ATOM 2688 C CA . SER A 1 367 ? -18.25 -20.094 -18.312 1 94.62 367 SER A CA 1
ATOM 2689 C C . SER A 1 367 ? -18.547 -19.844 -16.828 1 94.62 367 SER A C 1
ATOM 2691 O O . SER A 1 367 ? -19.531 -19.203 -16.484 1 94.62 367 SER A O 1
ATOM 2693 N N . GLY A 1 368 ? -17.719 -20.453 -15.984 1 93.88 368 GLY A N 1
ATOM 2694 C CA . GLY A 1 368 ? -17.922 -20.312 -14.547 1 93.88 368 GLY A CA 1
ATOM 2695 C C . GLY A 1 368 ? -18.75 -21.438 -13.953 1 93.88 368 GLY A C 1
ATOM 2696 O O . GLY A 1 368 ? -19 -21.453 -12.742 1 93.88 368 GLY A O 1
ATOM 2697 N N . LYS A 1 369 ? -19.109 -22.359 -14.781 1 95.94 369 LYS A N 1
ATOM 2698 C CA . LYS A 1 369 ? -19.812 -23.531 -14.273 1 95.94 369 LYS A CA 1
ATOM 2699 C C . LYS A 1 369 ? -18.953 -24.312 -13.289 1 95.94 369 LYS A C 1
ATOM 2701 O O . LYS A 1 369 ? -19.438 -24.75 -12.242 1 95.94 369 LYS A O 1
ATOM 2706 N N . ALA A 1 370 ? -17.766 -24.547 -13.656 1 97.56 370 ALA A N 1
ATOM 2707 C CA . ALA A 1 370 ? -16.812 -25.125 -12.711 1 97.56 370 ALA A CA 1
ATOM 2708 C C . ALA A 1 370 ? -16 -24.031 -12 1 97.56 370 ALA A C 1
ATOM 2710 O O . ALA A 1 370 ? -15.469 -23.125 -12.641 1 97.56 370 ALA A O 1
ATOM 2711 N N . ILE A 1 371 ? -16 -24.094 -10.727 1 97.94 371 ILE A N 1
ATOM 2712 C CA . ILE A 1 371 ? -15.211 -23.141 -9.961 1 97.94 371 ILE A CA 1
ATOM 2713 C C . ILE A 1 371 ? -13.734 -23.516 -10.016 1 97.94 371 ILE A C 1
ATOM 2715 O O . ILE A 1 371 ? -12.898 -22.703 -10.43 1 97.94 371 ILE A O 1
ATOM 2719 N N . LYS A 1 372 ? -13.43 -24.75 -9.672 1 98.62 372 LYS A N 1
ATOM 2720 C CA . LYS A 1 372 ? -12.078 -25.312 -9.781 1 98.62 372 LYS A CA 1
ATOM 2721 C C . LYS A 1 372 ? -12.102 -26.656 -10.492 1 98.62 372 LYS A C 1
ATOM 2723 O O . LYS A 1 372 ? -12.312 -27.688 -9.852 1 98.62 372 LYS A O 1
ATOM 2728 N N . ALA A 1 373 ? -11.781 -26.625 -11.75 1 98.81 373 ALA A N 1
ATOM 2729 C CA . ALA A 1 373 ? -11.75 -27.859 -12.531 1 98.81 373 ALA A CA 1
ATOM 2730 C C . ALA A 1 373 ? -10.414 -28.578 -12.359 1 98.81 373 ALA A C 1
ATOM 2732 O O . ALA A 1 373 ? -9.352 -27.938 -12.352 1 98.81 373 ALA A O 1
ATOM 2733 N N . VAL A 1 374 ? -10.469 -29.875 -12.203 1 98.88 374 VAL A N 1
ATOM 2734 C CA . VAL A 1 374 ? -9.297 -30.734 -12.078 1 98.88 374 VAL A CA 1
ATOM 2735 C C . VAL A 1 374 ? -9.328 -31.812 -13.164 1 98.88 374 VAL A C 1
ATOM 2737 O O . VAL A 1 374 ? -10.312 -32.531 -13.297 1 98.88 374 VAL A O 1
ATOM 2740 N N . LEU A 1 375 ? -8.273 -31.844 -13.945 1 98.81 375 LEU A N 1
ATOM 2741 C CA . LEU A 1 375 ? -8.117 -32.906 -14.945 1 98.81 375 LEU A CA 1
ATOM 2742 C C . LEU A 1 375 ? -7.48 -34.156 -14.336 1 98.81 375 LEU A C 1
ATOM 2744 O O . LEU A 1 375 ? -6.414 -34.062 -13.719 1 98.81 375 LEU A O 1
ATOM 2748 N N . CYS A 1 376 ? -8.102 -35.25 -14.5 1 98.62 376 CYS A N 1
ATOM 2749 C CA . CYS A 1 376 ? -7.602 -36.531 -14 1 98.62 376 CYS A CA 1
ATOM 2750 C C . CYS A 1 376 ? -7.051 -37.375 -15.141 1 98.62 376 CYS A C 1
ATOM 2752 O O . CYS A 1 376 ? -7.727 -37.594 -16.156 1 98.62 376 CYS A O 1
ATOM 2754 N N . TRP A 1 377 ? -5.824 -37.875 -15.047 1 95.94 377 TRP A N 1
ATOM 2755 C CA . TRP A 1 377 ? -5.16 -38.656 -16.078 1 95.94 377 TRP A CA 1
ATOM 2756 C C . TRP A 1 377 ? -5.312 -40.156 -15.789 1 95.94 377 TRP A C 1
ATOM 2758 O O . TRP A 1 377 ? -5.086 -40.969 -16.672 1 95.94 377 TRP A O 1
ATOM 2768 N N . THR A 1 378 ? -5.801 -40.719 -14.688 1 77 378 THR A N 1
ATOM 2769 C CA . THR A 1 378 ? -5.91 -42.156 -14.367 1 77 378 THR A CA 1
ATOM 2770 C C . THR A 1 378 ? -7.195 -42.75 -14.953 1 77 378 THR A C 1
ATOM 2772 O O . THR A 1 378 ? -8.172 -42 -15.164 1 77 378 THR A O 1
ATOM 2775 N N . MET B 1 1 ? -9.125 39.906 37.031 1 33.09 1 MET B N 1
ATOM 2776 C CA . MET B 1 1 ? -9.852 39.406 35.844 1 33.09 1 MET B CA 1
ATOM 2777 C C . MET B 1 1 ? -9.016 39.625 34.594 1 33.09 1 MET B C 1
ATOM 2779 O O . MET B 1 1 ? -8.633 40.75 34.25 1 33.09 1 MET B O 1
ATOM 2783 N N . ALA B 1 2 ? -8.008 38.812 34.406 1 43.69 2 ALA B N 1
ATOM 2784 C CA . ALA B 1 2 ? -6.98 39.094 33.406 1 43.69 2 ALA B CA 1
ATOM 2785 C C . ALA B 1 2 ? -7.59 39.719 32.125 1 43.69 2 ALA B C 1
ATOM 2787 O O . ALA B 1 2 ? -8.594 39.25 31.625 1 43.69 2 ALA B O 1
ATOM 2788 N N . GLY B 1 3 ? -7.652 40.875 31.906 1 46.78 3 GLY B N 1
ATOM 2789 C CA . GLY B 1 3 ? -8.234 41.625 30.812 1 46.78 3 GLY B CA 1
ATOM 2790 C C . GLY B 1 3 ? -8.281 40.844 29.516 1 46.78 3 GLY B C 1
ATOM 2791 O O . GLY B 1 3 ? -7.266 40.312 29.078 1 46.78 3 GLY B O 1
ATOM 2792 N N . THR B 1 4 ? -9.57 40.188 29.156 1 62.5 4 THR B N 1
ATOM 2793 C CA . THR B 1 4 ? -9.859 39.25 28.094 1 62.5 4 THR B CA 1
ATOM 2794 C C . THR B 1 4 ? -9.414 39.781 26.734 1 62.5 4 THR B C 1
ATOM 2796 O O . THR B 1 4 ? -9.867 40.844 26.312 1 62.5 4 THR B O 1
ATOM 2799 N N . LEU B 1 5 ? -8.117 39.5 26.375 1 74.12 5 LEU B N 1
ATOM 2800 C CA . LEU B 1 5 ? -7.641 39.875 25.047 1 74.12 5 LEU B CA 1
ATOM 2801 C C . LEU B 1 5 ? -8.727 39.656 24 1 74.12 5 LEU B C 1
ATOM 2803 O O . LEU B 1 5 ? -9.156 38.531 23.781 1 74.12 5 LEU B O 1
ATOM 2807 N N . THR B 1 6 ? -9.258 40.844 23.5 1 86.31 6 THR B N 1
ATOM 2808 C CA . THR B 1 6 ? -10.406 40.719 22.594 1 86.31 6 THR B CA 1
ATOM 2809 C C . THR B 1 6 ? -9.984 41.031 21.156 1 86.31 6 THR B C 1
ATOM 2811 O O . THR B 1 6 ? -10.711 40.719 20.219 1 86.31 6 THR B O 1
ATOM 2814 N N . THR B 1 7 ? -8.844 41.719 21.125 1 94.94 7 THR B N 1
ATOM 2815 C CA . THR B 1 7 ? -8.367 42 19.766 1 94.94 7 THR B CA 1
ATOM 2816 C C . THR B 1 7 ? -6.887 41.656 19.641 1 94.94 7 THR B C 1
ATOM 2818 O O . THR B 1 7 ? -6.168 41.594 20.625 1 94.94 7 THR B O 1
ATOM 2821 N N . THR B 1 8 ? -6.461 41.406 18.469 1 96.62 8 THR B N 1
ATOM 2822 C CA . THR B 1 8 ? -5.066 41.125 18.141 1 96.62 8 THR B CA 1
ATOM 2823 C C . THR B 1 8 ? -4.789 41.406 16.672 1 96.62 8 THR B C 1
ATOM 2825 O O . THR B 1 8 ? -5.664 41.875 15.938 1 96.62 8 THR B O 1
ATOM 2828 N N . GLU B 1 9 ? -3.531 41.188 16.297 1 97.31 9 GLU B N 1
ATOM 2829 C CA . GLU B 1 9 ? -3.143 41.281 14.891 1 97.31 9 GLU B CA 1
ATOM 2830 C C . GLU B 1 9 ? -3.014 39.906 14.266 1 97.31 9 GLU B C 1
ATOM 2832 O O . GLU B 1 9 ? -2.518 38.969 14.906 1 97.31 9 GLU B O 1
ATOM 2837 N N . ALA B 1 10 ? -3.494 39.781 13.016 1 98.44 10 ALA B N 1
ATOM 2838 C CA . ALA B 1 10 ? -3.398 38.5 12.297 1 98.44 10 ALA B CA 1
ATOM 2839 C C . ALA B 1 10 ? -3.219 38.75 10.797 1 98.44 10 ALA B C 1
ATOM 2841 O O . ALA B 1 10 ? -3.449 39.844 10.305 1 98.44 10 ALA B O 1
ATOM 2842 N N . LEU B 1 11 ? -2.68 37.812 10.125 1 98.75 11 LEU B N 1
ATOM 2843 C CA . LEU B 1 11 ? -2.652 37.75 8.664 1 98.75 11 LEU B CA 1
ATOM 2844 C C . LEU B 1 11 ? -3.955 37.188 8.117 1 98.75 11 LEU B C 1
ATOM 2846 O O . LEU B 1 11 ? -4.238 36 8.289 1 98.75 11 LEU B O 1
ATOM 2850 N N . VAL B 1 12 ? -4.723 38 7.395 1 98.56 12 VAL B N 1
ATOM 2851 C CA . VAL B 1 12 ? -6.059 37.625 6.945 1 98.56 12 VAL B CA 1
ATOM 2852 C C . VAL B 1 12 ? -6.059 37.438 5.43 1 98.56 12 VAL B C 1
ATOM 2854 O O . VAL B 1 12 ? -5.551 38.281 4.691 1 98.56 12 VAL B O 1
ATOM 2857 N N . LEU B 1 13 ? -6.547 36.281 4.977 1 98.69 13 LEU B N 1
ATOM 2858 C CA . LEU B 1 13 ? -6.859 36.062 3.572 1 98.69 13 LEU B CA 1
ATOM 2859 C C . LEU B 1 13 ? -8.281 36.5 3.25 1 98.69 13 LEU B C 1
ATOM 2861 O O . LEU B 1 13 ? -9.242 35.812 3.564 1 98.69 13 LEU B O 1
ATOM 2865 N N . LEU B 1 14 ? -8.391 37.562 2.557 1 97.44 14 LEU B N 1
ATOM 2866 C CA . LEU B 1 14 ? -9.703 38.156 2.318 1 97.44 14 LEU B CA 1
ATOM 2867 C C . LEU B 1 14 ? -10.406 37.469 1.153 1 97.44 14 LEU B C 1
ATOM 2869 O O . LEU B 1 14 ? -11.633 37.406 1.104 1 97.44 14 LEU B O 1
ATOM 2873 N N . ALA B 1 15 ? -9.617 37 0.172 1 97.56 15 ALA B N 1
ATOM 2874 C CA . ALA B 1 15 ? -10.086 36.25 -0.985 1 97.56 15 ALA B CA 1
ATOM 2875 C C . ALA B 1 15 ? -9.039 35.25 -1.452 1 97.56 15 ALA B C 1
ATOM 2877 O O . ALA B 1 15 ? -7.84 35.469 -1.286 1 97.56 15 ALA B O 1
ATOM 2878 N N . LEU B 1 16 ? -9.547 34.156 -2.01 1 97.44 16 LEU B N 1
ATOM 2879 C CA . LEU B 1 16 ? -8.609 33.188 -2.541 1 97.44 16 LEU B CA 1
ATOM 2880 C C . LEU B 1 16 ? -7.641 33.812 -3.523 1 97.44 16 LEU B C 1
ATOM 2882 O O . LEU B 1 16 ? -8.031 34.688 -4.301 1 97.44 16 LEU B O 1
ATOM 2886 N N . LYS B 1 17 ? -6.418 33.5 -3.482 1 96.56 17 LYS B N 1
ATOM 2887 C CA . LYS B 1 17 ? -5.352 33.906 -4.387 1 96.56 17 LYS B CA 1
ATOM 2888 C C . LYS B 1 17 ? -4.953 35.344 -4.129 1 96.56 17 LYS B C 1
ATOM 2890 O O . LYS B 1 17 ? -4.051 35.875 -4.785 1 96.56 17 LYS B O 1
ATOM 2895 N N . ALA B 1 18 ? -5.582 36.031 -3.143 1 96.31 18 ALA B N 1
ATOM 2896 C CA . ALA B 1 18 ? -5.188 37.375 -2.76 1 96.31 18 ALA B CA 1
ATOM 2897 C C . ALA B 1 18 ? -4.031 37.344 -1.764 1 96.31 18 ALA B C 1
ATOM 2899 O O . ALA B 1 18 ? -3.805 36.344 -1.093 1 96.31 18 ALA B O 1
ATOM 2900 N N . PRO B 1 19 ? -3.238 38.406 -1.742 1 95.44 19 PRO B N 1
ATOM 2901 C CA . PRO B 1 19 ? -2.215 38.469 -0.697 1 95.44 19 PRO B CA 1
ATOM 2902 C C . PRO B 1 19 ? -2.811 38.531 0.708 1 95.44 19 PRO B C 1
ATOM 2904 O O . PRO B 1 19 ? -3.92 39.062 0.889 1 95.44 19 PRO B O 1
ATOM 2907 N N . LEU B 1 20 ? -2.064 38.094 1.635 1 98.12 20 LEU B N 1
ATOM 2908 C CA . LEU B 1 20 ? -2.459 38.219 3.031 1 98.12 20 LEU B CA 1
ATOM 2909 C C . LEU B 1 20 ? -2.354 39.656 3.488 1 98.12 20 LEU B C 1
ATOM 2911 O O . LEU B 1 20 ? -1.456 40.406 3.055 1 98.12 20 LEU B O 1
ATOM 2915 N N . GLN B 1 21 ? -3.236 40 4.352 1 97.62 21 GLN B N 1
ATOM 2916 C CA . GLN B 1 21 ? -3.203 41.344 4.941 1 97.62 21 GLN B CA 1
ATOM 2917 C C . GLN B 1 21 ? -3.029 41.281 6.457 1 97.62 21 GLN B C 1
ATOM 2919 O O . GLN B 1 21 ? -3.777 40.562 7.141 1 97.62 21 GLN B O 1
ATOM 2924 N N . LEU B 1 22 ? -1.996 41.969 6.93 1 97.75 22 LEU B N 1
ATOM 2925 C CA . LEU B 1 22 ? -1.85 42.125 8.375 1 97.75 22 LEU B CA 1
ATOM 2926 C C . LEU B 1 22 ? -2.844 43.156 8.906 1 97.75 22 LEU B C 1
ATOM 2928 O O . LEU B 1 22 ? -2.777 44.344 8.555 1 97.75 22 LEU B O 1
ATOM 2932 N N . GLN B 1 23 ? -3.834 42.688 9.742 1 95.94 23 GLN B N 1
ATOM 2933 C CA . GLN B 1 23 ? -4.836 43.625 10.242 1 95.94 23 GLN B CA 1
ATOM 2934 C C . GLN B 1 23 ? -5.328 43.219 11.625 1 95.94 23 GLN B C 1
ATOM 2936 O O . GLN B 1 23 ? -5 42.125 12.109 1 95.94 23 GLN B O 1
ATOM 2941 N N . ARG B 1 24 ? -6.008 44.125 12.195 1 96.88 24 ARG B N 1
ATOM 2942 C CA . ARG B 1 24 ? -6.617 43.875 13.5 1 96.88 24 ARG B CA 1
ATOM 2943 C C . ARG B 1 24 ? -7.828 42.969 13.367 1 96.88 24 ARG B C 1
ATOM 2945 O O . ARG B 1 24 ? -8.641 43.125 12.461 1 96.88 24 ARG B O 1
ATOM 2952 N N . ILE B 1 25 ? -7.906 42 14.258 1 97.5 25 ILE B N 1
ATOM 2953 C CA . ILE B 1 25 ? -9.047 41.094 14.281 1 97.5 25 ILE B CA 1
ATOM 2954 C C . ILE B 1 25 ? -9.57 40.938 15.703 1 97.5 25 ILE B C 1
ATOM 2956 O O . ILE B 1 25 ? -8.922 41.406 16.656 1 97.5 25 ILE B O 1
ATOM 2960 N N . HIS B 1 26 ? -10.766 40.406 15.789 1 96.62 26 HIS B N 1
ATOM 2961 C CA . HIS B 1 26 ? -11.367 40.094 17.078 1 96.62 26 HIS B CA 1
ATOM 2962 C C . HIS B 1 26 ? -11.203 38.625 17.438 1 96.62 26 HIS B C 1
ATOM 2964 O O . HIS B 1 26 ? -11.359 37.75 16.578 1 96.62 26 HIS B O 1
ATOM 2970 N N . LEU B 1 27 ? -10.883 38.375 18.703 1 97.56 27 LEU B N 1
ATOM 2971 C CA . LEU B 1 27 ? -10.836 37 19.219 1 97.56 27 LEU B CA 1
ATOM 2972 C C . LEU B 1 27 ? -12.117 36.656 19.969 1 97.56 27 LEU B C 1
ATOM 2974 O O . LEU B 1 27 ? -12.648 37.5 20.719 1 97.56 27 LEU B O 1
ATOM 2978 N N . SER B 1 28 ? -12.625 35.531 19.75 1 96.5 28 SER B N 1
ATOM 2979 C CA . SER B 1 28 ? -13.758 35.062 20.547 1 96.5 28 SER B CA 1
ATOM 2980 C C . SER B 1 28 ? -13.328 34.688 21.953 1 96.5 28 SER B C 1
ATOM 2982 O O . SER B 1 28 ? -12.164 34.375 22.188 1 96.5 28 SER B O 1
ATOM 2984 N N . PRO B 1 29 ? -14.305 34.719 22.859 1 95.81 29 PRO B N 1
ATOM 2985 C CA . PRO B 1 29 ? -13.984 34.281 24.219 1 95.81 29 PRO B CA 1
ATOM 2986 C C . PRO B 1 29 ? -13.523 32.844 24.281 1 95.81 29 PRO B C 1
ATOM 2988 O O . PRO B 1 29 ? -14.016 32 23.531 1 95.81 29 PRO B O 1
ATOM 2991 N N . LEU B 1 30 ? -12.711 32.625 25.219 1 96.88 30 LEU B N 1
ATOM 2992 C CA . LEU B 1 30 ? -12.141 31.297 25.453 1 96.88 30 LEU B CA 1
ATOM 2993 C C . LEU B 1 30 ? -13.203 30.328 25.938 1 96.88 30 LEU B C 1
ATOM 2995 O O . LEU B 1 30 ? -13.977 30.641 26.844 1 96.88 30 LEU B O 1
ATOM 2999 N N . GLN B 1 31 ? -13.266 29.141 25.312 1 97.5 31 GLN B N 1
ATOM 3000 C CA . GLN B 1 31 ? -14.133 28.062 25.781 1 97.5 31 GLN B CA 1
ATOM 3001 C C . GLN B 1 31 ? -13.398 27.172 26.781 1 97.5 31 GLN B C 1
ATOM 3003 O O . GLN B 1 31 ? -12.195 27.328 27 1 97.5 31 GLN B O 1
ATOM 3008 N N . GLU B 1 32 ? -14.125 26.188 27.406 1 97.94 32 GLU B N 1
ATOM 3009 C CA . GLU B 1 32 ? -13.641 25.391 28.531 1 97.94 32 GLU B CA 1
ATOM 3010 C C . GLU B 1 32 ? -12.484 24.5 28.109 1 97.94 32 GLU B C 1
ATOM 3012 O O . GLU B 1 32 ? -11.617 24.172 28.922 1 97.94 32 GLU B O 1
ATOM 3017 N N . ASP B 1 33 ? -12.398 24.125 26.828 1 98.19 33 ASP B N 1
ATOM 3018 C CA . ASP B 1 33 ? -11.367 23.188 26.391 1 98.19 33 ASP B CA 1
ATOM 3019 C C . ASP B 1 33 ? -10.352 23.875 25.484 1 98.19 33 ASP B C 1
ATOM 3021 O O . ASP B 1 33 ? -9.727 23.25 24.625 1 98.19 33 ASP B O 1
ATOM 3025 N N . GLU B 1 34 ? -10.188 25.141 25.641 1 98.56 34 GLU B N 1
ATOM 3026 C CA . GLU B 1 34 ? -9.312 25.922 24.766 1 98.56 34 GLU B CA 1
ATOM 3027 C C . GLU B 1 34 ? -8.219 26.625 25.562 1 98.56 34 GLU B C 1
ATOM 3029 O O . GLU B 1 34 ? -8.312 26.719 26.797 1 98.56 34 GLU B O 1
ATOM 3034 N N . VAL B 1 35 ? -7.195 27.078 24.859 1 98.75 35 VAL B N 1
ATOM 3035 C CA . VAL B 1 35 ? -6.031 27.766 25.406 1 98.75 35 VAL B CA 1
ATOM 3036 C C . VAL B 1 35 ? -5.758 29.031 24.609 1 98.75 35 VAL B C 1
ATOM 3038 O O . VAL B 1 35 ? -5.77 29.016 23.375 1 98.75 35 VAL B O 1
ATOM 3041 N N . LEU B 1 36 ? -5.613 30.125 25.297 1 98.56 36 LEU B N 1
ATOM 3042 C CA . LEU B 1 36 ? -5.133 31.344 24.641 1 98.56 36 LEU B CA 1
ATOM 3043 C C . LEU B 1 36 ? -3.609 31.391 24.625 1 98.56 36 LEU B C 1
ATOM 3045 O O . LEU B 1 36 ? -2.971 31.312 25.672 1 98.56 36 LEU B O 1
ATOM 3049 N N . VAL B 1 37 ? -3.068 31.484 23.469 1 98.69 37 VAL B N 1
ATOM 3050 C CA . VAL B 1 37 ? -1.617 31.422 23.328 1 98.69 37 VAL B CA 1
ATOM 3051 C C . VAL B 1 37 ? -1.114 32.719 22.688 1 98.69 37 VAL B C 1
ATOM 3053 O O . VAL B 1 37 ? -1.682 33.188 21.703 1 98.69 37 VAL B O 1
ATOM 3056 N N . GLU B 1 38 ? -0.137 33.312 23.312 1 98.62 38 GLU B N 1
ATOM 3057 C CA . GLU B 1 38 ? 0.644 34.344 22.641 1 98.62 38 GLU B CA 1
ATOM 3058 C C . GLU B 1 38 ? 1.648 33.75 21.672 1 98.62 38 GLU B C 1
ATOM 3060 O O . GLU B 1 38 ? 2.641 33.156 22.094 1 98.62 38 GLU B O 1
ATOM 3065 N N . ILE B 1 39 ? 1.398 33.938 20.406 1 98.81 39 ILE B N 1
ATOM 3066 C CA . ILE B 1 39 ? 2.219 33.281 19.391 1 98.81 39 ILE B CA 1
ATOM 3067 C C . ILE B 1 39 ? 3.533 34.031 19.234 1 98.81 39 ILE B C 1
ATOM 3069 O O . ILE B 1 39 ? 3.533 35.25 19.016 1 98.81 39 ILE B O 1
ATOM 3073 N N . HIS B 1 40 ? 4.609 33.344 19.344 1 98.75 40 HIS B N 1
ATOM 3074 C CA . HIS B 1 40 ? 5.934 33.906 19.125 1 98.75 40 HIS B CA 1
ATOM 3075 C C . HIS B 1 40 ? 6.438 33.625 17.719 1 98.75 40 HIS B C 1
ATOM 3077 O O . HIS B 1 40 ? 7.125 34.438 17.125 1 98.75 40 HIS B O 1
ATOM 3083 N N . ALA B 1 41 ? 6.109 32.469 17.234 1 98.81 41 ALA B N 1
ATOM 3084 C CA . ALA B 1 41 ? 6.551 32.062 15.906 1 98.81 41 ALA B CA 1
ATOM 3085 C C . ALA B 1 41 ? 5.574 31.078 15.281 1 98.81 41 ALA B C 1
ATOM 3087 O O . ALA B 1 41 ? 4.883 30.344 15.992 1 98.81 41 ALA B O 1
ATOM 3088 N N . THR B 1 42 ? 5.434 31.078 13.953 1 98.81 42 THR B N 1
ATOM 3089 C CA . THR B 1 42 ? 4.629 30.125 13.195 1 98.81 42 THR B CA 1
ATOM 3090 C C . THR B 1 42 ? 5.328 29.734 11.898 1 98.81 42 THR B C 1
ATOM 3092 O O . THR B 1 42 ? 5.715 30.594 11.117 1 98.81 42 THR B O 1
ATOM 3095 N N . GLY B 1 43 ? 5.504 28.422 11.695 1 98.81 43 GLY B N 1
ATOM 3096 C CA . GLY B 1 43 ? 6.016 27.969 10.414 1 98.81 43 GLY B CA 1
ATOM 3097 C C . GLY B 1 43 ? 5.008 28.109 9.289 1 98.81 43 GLY B C 1
ATOM 3098 O O . GLY B 1 43 ? 3.803 27.984 9.508 1 98.81 43 GLY B O 1
ATOM 3099 N N . ILE B 1 44 ? 5.508 28.406 8.102 1 98.62 44 ILE B N 1
ATOM 3100 C CA . ILE B 1 44 ? 4.688 28.375 6.895 1 98.62 44 ILE B CA 1
ATOM 3101 C C . ILE B 1 44 ? 4.754 27 6.246 1 98.62 44 ILE B C 1
ATOM 3103 O O . ILE B 1 44 ? 5.84 26.469 6.016 1 98.62 44 ILE B O 1
ATOM 3107 N N . CYS B 1 45 ? 3.654 26.422 6.004 1 97.88 45 CYS B N 1
ATOM 3108 C CA . CYS B 1 45 ? 3.559 25.094 5.41 1 97.88 45 CYS B CA 1
ATOM 3109 C C . CYS B 1 45 ? 2.896 25.156 4.035 1 97.88 45 CYS B C 1
ATOM 3111 O O . CYS B 1 45 ? 2.064 26.031 3.785 1 97.88 45 CYS B O 1
ATOM 3113 N N . HIS B 1 46 ? 3.232 24.25 3.189 1 95.81 46 HIS B N 1
ATOM 3114 C CA . HIS B 1 46 ? 2.633 24.219 1.861 1 95.81 46 HIS B CA 1
ATOM 3115 C C . HIS B 1 46 ? 1.124 24 1.944 1 95.81 46 HIS B C 1
ATOM 3117 O O . HIS B 1 46 ? 0.385 24.422 1.052 1 95.81 46 HIS B O 1
ATOM 3123 N N . THR B 1 47 ? 0.651 23.375 2.971 1 97 47 THR B N 1
ATOM 3124 C CA . THR B 1 47 ? -0.786 23.25 3.189 1 97 47 THR B CA 1
ATOM 3125 C C . THR B 1 47 ? -1.438 24.625 3.285 1 97 47 THR B C 1
ATOM 3127 O O . THR B 1 47 ? -2.539 24.844 2.771 1 97 47 THR B O 1
ATOM 3130 N N . ASP B 1 48 ? -0.82 25.578 3.928 1 97.94 48 ASP B N 1
ATOM 3131 C CA . ASP B 1 48 ? -1.317 26.953 3.965 1 97.94 48 ASP B CA 1
ATOM 3132 C C . ASP B 1 48 ? -1.438 27.531 2.557 1 97.94 48 ASP B C 1
ATOM 3134 O O . ASP B 1 48 ? -2.473 28.094 2.201 1 97.94 48 ASP B O 1
ATOM 3138 N N . LEU B 1 49 ? -0.365 27.328 1.802 1 97.31 49 LEU B N 1
ATOM 3139 C CA . LEU B 1 49 ? -0.318 27.859 0.445 1 97.31 49 LEU B CA 1
ATOM 3140 C C . LEU B 1 49 ? -1.384 27.219 -0.432 1 97.31 49 LEU B C 1
ATOM 3142 O O . LEU B 1 49 ? -2.035 27.891 -1.229 1 97.31 49 LEU B O 1
ATOM 3146 N N . SER B 1 50 ? -1.563 25.906 -0.289 1 96.88 50 SER B N 1
ATOM 3147 C CA . SER B 1 50 ? -2.557 25.172 -1.067 1 96.88 50 SER B CA 1
ATOM 3148 C C . SER B 1 50 ? -3.965 25.672 -0.786 1 96.88 50 SER B C 1
ATOM 3150 O O . SER B 1 50 ? -4.793 25.766 -1.695 1 96.88 50 SER B O 1
ATOM 3152 N N . CYS B 1 51 ? -4.211 26.016 0.442 1 97.5 51 CYS B N 1
ATOM 3153 C CA . CYS B 1 51 ? -5.504 26.594 0.806 1 97.5 51 CYS B CA 1
ATOM 3154 C C . CYS B 1 51 ? -5.648 28 0.246 1 97.5 51 CYS B C 1
ATOM 3156 O O . CYS B 1 51 ? -6.68 28.344 -0.341 1 97.5 51 CYS B O 1
ATOM 3158 N N . MET B 1 52 ? -4.617 28.75 0.36 1 98.06 52 MET B N 1
ATOM 3159 C CA . MET B 1 52 ? -4.641 30.141 -0.113 1 98.06 52 MET B CA 1
ATOM 3160 C C . MET B 1 52 ? -4.898 30.188 -1.615 1 98.06 52 MET B C 1
ATOM 3162 O O . MET B 1 52 ? -5.582 31.094 -2.1 1 98.06 52 MET B O 1
ATOM 3166 N N . ASP B 1 53 ? -4.387 29.156 -2.299 1 96.81 53 ASP B N 1
ATOM 3167 C CA . ASP B 1 53 ? -4.453 29.141 -3.758 1 96.81 53 ASP B CA 1
ATOM 3168 C C . ASP B 1 53 ? -5.723 28.438 -4.242 1 96.81 53 ASP B C 1
ATOM 3170 O O . ASP B 1 53 ? -5.996 28.406 -5.441 1 96.81 53 ASP B O 1
ATOM 3174 N N . GLY B 1 54 ? -6.473 27.844 -3.357 1 95.94 54 GLY B N 1
ATOM 3175 C CA . GLY B 1 54 ? -7.746 27.234 -3.705 1 95.94 54 GLY B CA 1
ATOM 3176 C C . GLY B 1 54 ? -7.613 25.766 -4.078 1 95.94 54 GLY B C 1
ATOM 3177 O O . GLY B 1 54 ? -8.586 25.141 -4.5 1 95.94 54 GLY B O 1
ATOM 3178 N N . MET B 1 55 ? -6.434 25.219 -3.986 1 94.56 55 MET B N 1
ATOM 3179 C CA . MET B 1 55 ? -6.27 23.797 -4.27 1 94.56 55 MET B CA 1
ATOM 3180 C C . MET B 1 55 ? -7 22.953 -3.236 1 94.56 55 MET B C 1
ATOM 3182 O O . MET B 1 55 ? -7.641 21.953 -3.584 1 94.56 55 MET B O 1
ATOM 3186 N N . LEU B 1 56 ? -6.871 23.297 -1.952 1 94.94 56 LEU B N 1
ATOM 3187 C CA . LEU B 1 56 ? -7.68 22.734 -0.875 1 94.94 56 LEU B CA 1
ATOM 3188 C C . LEU B 1 56 ? -8.789 23.703 -0.47 1 94.94 56 LEU B C 1
ATOM 3190 O O . LEU B 1 56 ? -8.555 24.891 -0.308 1 94.94 56 LEU B O 1
ATOM 3194 N N . PRO B 1 57 ? -9.93 23.25 -0.32 1 93.5 57 PRO B N 1
ATOM 3195 C CA . PRO B 1 57 ? -11.07 24.141 -0.141 1 93.5 57 PRO B CA 1
ATOM 3196 C C . PRO B 1 57 ? -11.117 24.766 1.249 1 93.5 57 PRO B C 1
ATOM 3198 O O . PRO B 1 57 ? -11.016 24.062 2.256 1 93.5 57 PRO B O 1
ATOM 3201 N N . ILE B 1 58 ? -11.305 26.062 1.266 1 96.94 58 ILE B N 1
ATOM 3202 C CA . ILE B 1 58 ? -11.578 26.844 2.475 1 96.94 58 ILE B CA 1
ATOM 3203 C C . ILE B 1 58 ? -12.516 28 2.148 1 96.94 58 ILE B C 1
ATOM 3205 O O . ILE B 1 58 ? -12.742 28.312 0.977 1 96.94 58 ILE B O 1
ATOM 3209 N N . SER B 1 59 ? -13.102 28.562 3.197 1 97.44 59 SER B N 1
ATOM 3210 C CA . SER B 1 59 ? -13.875 29.781 3.025 1 97.44 59 SER B CA 1
ATOM 3211 C C . SER B 1 59 ? -13.055 31.016 3.398 1 97.44 59 SER B C 1
ATOM 3213 O O . SER B 1 59 ? -12.047 30.906 4.105 1 97.44 59 SER B O 1
ATOM 3215 N N . THR B 1 60 ? -13.375 32.156 2.891 1 97.62 60 THR B N 1
ATOM 3216 C CA . THR B 1 60 ? -12.766 33.438 3.223 1 97.62 60 THR B CA 1
ATOM 3217 C C . THR B 1 60 ? -13.82 34.438 3.727 1 97.62 60 THR B C 1
ATOM 3219 O O . THR B 1 60 ? -15 34.312 3.398 1 97.62 60 THR B O 1
ATOM 3222 N N . PRO B 1 61 ? -13.445 35.438 4.555 1 97.88 61 PRO B N 1
ATOM 3223 C CA . PRO B 1 61 ? -12.094 35.688 5.051 1 97.88 61 PRO B CA 1
ATOM 3224 C C . PRO B 1 61 ? -11.578 34.594 5.965 1 97.88 61 PRO B C 1
ATOM 3226 O O . PRO B 1 61 ? -12.367 33.969 6.684 1 97.88 61 PRO B O 1
ATOM 3229 N N . ALA B 1 62 ? -10.258 34.375 5.887 1 98.75 62 ALA B N 1
ATOM 3230 C CA . ALA B 1 62 ? -9.672 33.25 6.633 1 98.75 62 ALA B CA 1
ATOM 3231 C C . ALA B 1 62 ? -8.383 33.688 7.332 1 98.75 62 ALA B C 1
ATOM 3233 O O . ALA B 1 62 ? -7.652 34.531 6.832 1 98.75 62 ALA B O 1
ATOM 3234 N N . VAL B 1 63 ? -8.109 33.125 8.492 1 98.75 63 VAL B N 1
ATOM 3235 C CA . VAL B 1 63 ? -6.801 33.156 9.133 1 98.75 63 VAL B CA 1
ATOM 3236 C C . VAL B 1 63 ? -6.25 31.719 9.203 1 98.75 63 VAL B C 1
ATOM 3238 O O . VAL B 1 63 ? -6.859 30.844 9.82 1 98.75 63 VAL B O 1
ATOM 3241 N N . LEU B 1 64 ? -5.129 31.5 8.547 1 98.75 64 LEU B N 1
ATOM 3242 C CA . LEU B 1 64 ? -4.535 30.172 8.461 1 98.75 64 LEU B CA 1
ATOM 3243 C C . LEU B 1 64 ? -3.365 30.031 9.43 1 98.75 64 LEU B C 1
ATOM 3245 O O . LEU B 1 64 ? -3.424 30.547 10.555 1 98.75 64 LEU B O 1
ATOM 3249 N N . GLY B 1 65 ? -2.428 29.266 9.141 1 98.69 65 GLY B N 1
ATOM 3250 C CA . GLY B 1 65 ? -1.318 28.938 10.023 1 98.69 65 GLY B CA 1
ATOM 3251 C C . GLY B 1 65 ? -1.611 27.766 10.953 1 98.69 65 GLY B C 1
ATOM 3252 O O . GLY B 1 65 ? -2.672 27.719 11.578 1 98.69 65 GLY B O 1
ATOM 3253 N N . HIS B 1 66 ? -0.656 26.812 10.992 1 98.75 66 HIS B N 1
ATOM 3254 C CA . HIS B 1 66 ? -0.947 25.641 11.82 1 98.75 66 HIS B CA 1
ATOM 3255 C C . HIS B 1 66 ? 0.332 25.047 12.391 1 98.75 66 HIS B C 1
ATOM 3257 O O . HIS B 1 66 ? 0.352 23.875 12.781 1 98.75 66 HIS B O 1
ATOM 3263 N N . GLU B 1 67 ? 1.409 25.797 12.383 1 98.75 67 GLU B N 1
ATOM 3264 C CA . GLU B 1 67 ? 2.672 25.438 13.016 1 98.75 67 GLU B CA 1
ATOM 3265 C C . GLU B 1 67 ? 3.092 26.469 14.055 1 98.75 67 GLU B C 1
ATOM 3267 O O . GLU B 1 67 ? 4.211 26.984 14 1 98.75 67 GLU B O 1
ATOM 3272 N N . GLY B 1 68 ? 2.305 26.672 15.055 1 98.81 68 GLY B N 1
ATOM 3273 C CA . GLY B 1 68 ? 2.523 27.734 16.016 1 98.81 68 GLY B CA 1
ATOM 3274 C C . GLY B 1 68 ? 3.35 27.297 17.219 1 98.81 68 GLY B C 1
ATOM 3275 O O . GLY B 1 68 ? 3.391 26.109 17.547 1 98.81 68 GLY B O 1
ATOM 3276 N N . ALA B 1 69 ? 4.012 28.234 17.812 1 98.94 69 ALA B N 1
ATOM 3277 C CA . ALA B 1 69 ? 4.727 28.125 19.078 1 98.94 69 ALA B CA 1
ATOM 3278 C C . ALA B 1 69 ? 4.613 29.406 19.891 1 98.94 69 ALA B C 1
ATOM 3280 O O . ALA B 1 69 ? 4.676 30.516 19.344 1 98.94 69 ALA B O 1
ATOM 3281 N N . GLY B 1 70 ? 4.434 29.25 21.172 1 98.75 70 GLY B N 1
ATOM 3282 C CA . GLY B 1 70 ? 4.262 30.453 21.969 1 98.75 70 GLY B CA 1
ATOM 3283 C C . GLY B 1 70 ? 4.148 30.188 23.453 1 98.75 70 GLY B C 1
ATOM 3284 O O . GLY B 1 70 ? 4.711 29.219 23.953 1 98.75 70 GLY B O 1
ATOM 3285 N N . VAL B 1 71 ? 3.504 31.172 24.094 1 98.75 71 VAL B N 1
ATOM 3286 C CA . VAL B 1 71 ? 3.352 31.125 25.547 1 98.75 71 VAL B CA 1
ATOM 3287 C C . VAL B 1 71 ? 1.871 31.172 25.906 1 98.75 71 VAL B C 1
ATOM 3289 O O . VAL B 1 71 ? 1.118 31.984 25.359 1 98.75 71 VAL B O 1
ATOM 3292 N N . VAL B 1 72 ? 1.505 30.344 26.859 1 98.75 72 VAL B N 1
ATOM 3293 C CA . VAL B 1 72 ? 0.119 30.281 27.312 1 98.75 72 VAL B CA 1
ATOM 3294 C C . VAL B 1 72 ? -0.218 31.547 28.109 1 98.75 72 VAL B C 1
ATOM 3296 O O . VAL B 1 72 ? 0.507 31.922 29.031 1 98.75 72 VAL B O 1
ATOM 3299 N N . LEU B 1 73 ? -1.309 32.156 27.75 1 98.44 73 LEU B N 1
ATOM 3300 C CA . LEU B 1 73 ? -1.769 33.344 28.484 1 98.44 73 LEU B CA 1
ATOM 3301 C C . LEU B 1 73 ? -2.939 33 29.391 1 98.44 73 LEU B C 1
ATOM 3303 O O . LEU B 1 73 ? -3.104 33.594 30.453 1 98.44 73 LEU B O 1
ATOM 3307 N N . ALA B 1 74 ? -3.793 32.094 28.969 1 98.25 74 ALA B N 1
ATOM 3308 C CA . ALA B 1 74 ? -4.977 31.672 29.719 1 98.25 74 ALA B CA 1
ATOM 3309 C C . ALA B 1 74 ? -5.434 30.281 29.266 1 98.25 74 ALA B C 1
ATOM 3311 O O . ALA B 1 74 ? -5.121 29.844 28.156 1 98.25 74 ALA B O 1
ATOM 3312 N N . VAL B 1 75 ? -6.105 29.609 30.203 1 98.38 75 VAL B N 1
ATOM 3313 C CA . VAL B 1 75 ? -6.609 28.281 29.875 1 98.38 75 VAL B CA 1
ATOM 3314 C C . VAL B 1 75 ? -8.086 28.172 30.266 1 98.38 75 VAL B C 1
ATOM 3316 O O . VAL B 1 75 ? -8.523 28.797 31.234 1 98.38 75 VAL B O 1
ATOM 3319 N N . GLY B 1 76 ? -8.812 27.438 29.438 1 98.06 76 GLY B N 1
ATOM 3320 C CA . GLY B 1 76 ? -10.172 27.109 29.812 1 98.06 76 GLY B CA 1
ATOM 3321 C C . GLY B 1 76 ? -10.25 26.219 31.047 1 98.06 76 GLY B C 1
ATOM 3322 O O . GLY B 1 76 ? -9.25 25.625 31.453 1 98.06 76 GLY B O 1
ATOM 3323 N N . THR B 1 77 ? -11.492 26.031 31.562 1 97.94 77 THR B N 1
ATOM 3324 C CA . THR B 1 77 ? -11.711 25.359 32.844 1 97.94 77 THR B CA 1
ATOM 3325 C C . THR B 1 77 ? -11.414 23.875 32.719 1 97.94 77 THR B C 1
ATOM 3327 O O . THR B 1 77 ? -11.109 23.219 33.719 1 97.94 77 THR B O 1
ATOM 3330 N N . ASP B 1 78 ? -11.445 23.312 31.531 1 97.94 78 ASP B N 1
ATOM 3331 C CA . ASP B 1 78 ? -11.281 21.875 31.375 1 97.94 78 ASP B CA 1
ATOM 3332 C C . ASP B 1 78 ? -9.844 21.516 30.984 1 97.94 78 ASP B C 1
ATOM 3334 O O . ASP B 1 78 ? -9.523 20.359 30.766 1 97.94 78 ASP B O 1
ATOM 3338 N N . VAL B 1 79 ? -9 22.547 30.875 1 98.44 79 VAL B N 1
ATOM 3339 C CA . VAL B 1 79 ? -7.609 22.328 30.484 1 98.44 79 VAL B CA 1
ATOM 3340 C C . VAL B 1 79 ? -6.738 22.172 31.734 1 98.44 79 VAL B C 1
ATOM 3342 O O . VAL B 1 79 ? -6.746 23.031 32.625 1 98.44 79 VAL B O 1
ATOM 3345 N N . SER B 1 80 ? -5.973 21.031 31.797 1 98.12 80 SER B N 1
ATOM 3346 C CA . SER B 1 80 ? -5.203 20.797 33.031 1 98.12 80 SER B CA 1
ATOM 3347 C C . SER B 1 80 ? -3.738 20.516 32.688 1 98.12 80 SER B C 1
ATOM 3349 O O . SER B 1 80 ? -2.887 20.562 33.594 1 98.12 80 SER B O 1
ATOM 3351 N N . HIS B 1 81 ? -3.385 20.266 31.453 1 98.12 81 HIS B N 1
ATOM 3352 C CA . HIS B 1 81 ? -2.043 19.781 31.156 1 98.12 81 HIS B CA 1
ATOM 3353 C C . HIS B 1 81 ? -1.085 20.938 30.891 1 98.12 81 HIS B C 1
ATOM 3355 O O . HIS B 1 81 ? 0.126 20.734 30.781 1 98.12 81 HIS B O 1
ATOM 3361 N N . VAL B 1 82 ? -1.615 22.219 30.812 1 98.69 82 VAL B N 1
ATOM 3362 C CA . VAL B 1 82 ? -0.79 23.422 30.688 1 98.69 82 VAL B CA 1
ATOM 3363 C C . VAL B 1 82 ? -1.354 24.516 31.578 1 98.69 82 VAL B C 1
ATOM 3365 O O . VAL B 1 82 ? -2.514 24.469 31.984 1 98.69 82 VAL B O 1
ATOM 3368 N N . SER B 1 83 ? -0.502 25.562 31.812 1 98.38 83 SER B N 1
ATOM 3369 C CA . SER B 1 83 ? -0.873 26.734 32.625 1 98.38 83 SER B CA 1
ATOM 3370 C C . SER B 1 83 ? -0.254 28 32.062 1 98.38 83 SER B C 1
ATOM 3372 O O . SER B 1 83 ? 0.653 27.953 31.219 1 98.38 83 SER B O 1
ATOM 3374 N N . LYS B 1 84 ? -0.801 29.109 32.594 1 98.31 84 LYS B N 1
ATOM 3375 C CA . LYS B 1 84 ? -0.265 30.406 32.188 1 98.31 84 LYS B CA 1
ATOM 3376 C C . LYS B 1 84 ? 1.253 30.453 32.344 1 98.31 84 LYS B C 1
ATOM 3378 O O . LYS B 1 84 ? 1.788 30.031 33.375 1 98.31 84 LYS B O 1
ATOM 3383 N N . GLY B 1 85 ? 1.913 30.859 31.281 1 98.5 85 GLY B N 1
ATOM 3384 C CA . GLY B 1 85 ? 3.359 31 31.328 1 98.5 85 GLY B CA 1
ATOM 3385 C C . GLY B 1 85 ? 4.094 29.844 30.672 1 98.5 85 GLY B C 1
ATOM 3386 O O . GLY B 1 85 ? 5.277 29.969 30.344 1 98.5 85 GLY B O 1
ATOM 3387 N N . ASP B 1 86 ? 3.43 28.75 30.5 1 98.75 86 ASP B N 1
ATOM 3388 C CA . ASP B 1 86 ? 4.059 27.594 29.859 1 98.75 86 ASP B CA 1
ATOM 3389 C C . ASP B 1 86 ? 4.391 27.891 28.406 1 98.75 86 ASP B C 1
ATOM 3391 O O . ASP B 1 86 ? 3.596 28.516 27.688 1 98.75 86 ASP B O 1
ATOM 3395 N N . LYS B 1 87 ? 5.617 27.484 27.906 1 98.88 87 LYS B N 1
ATOM 3396 C CA . LYS B 1 87 ? 5.918 27.453 26.484 1 98.88 87 LYS B CA 1
ATOM 3397 C C . LYS B 1 87 ? 5.305 26.219 25.812 1 98.88 87 LYS B C 1
ATOM 3399 O O . LYS B 1 87 ? 5.293 25.141 26.406 1 98.88 87 LYS B O 1
ATOM 3404 N N . VAL B 1 88 ? 4.781 26.422 24.625 1 98.94 88 VAL B N 1
ATOM 3405 C CA . VAL B 1 88 ? 4.082 25.328 23.969 1 98.94 88 VAL B CA 1
ATOM 3406 C C . VAL B 1 88 ? 4.414 25.328 22.469 1 98.94 88 VAL B C 1
ATOM 3408 O O . VAL B 1 88 ? 4.703 26.375 21.891 1 98.94 88 VAL B O 1
ATOM 3411 N N . LEU B 1 89 ? 4.527 24.172 21.891 1 98.94 89 LEU B N 1
ATOM 3412 C CA . LEU B 1 89 ? 4.426 23.953 20.453 1 98.94 89 LEU B CA 1
ATOM 3413 C C . LEU B 1 89 ? 3.027 23.469 20.078 1 98.94 89 LEU B C 1
ATOM 3415 O O . LEU B 1 89 ? 2.408 22.703 20.812 1 98.94 89 LEU B O 1
ATOM 3419 N N . LEU B 1 90 ? 2.502 23.953 18.969 1 98.88 90 LEU B N 1
ATOM 3420 C CA . LEU B 1 90 ? 1.161 23.594 18.516 1 98.88 90 LEU B CA 1
ATOM 3421 C C . LEU B 1 90 ? 1.223 22.625 17.344 1 98.88 90 LEU B C 1
ATOM 3423 O O . LEU B 1 90 ? 2.094 22.75 16.469 1 98.88 90 LEU B O 1
ATOM 3427 N N . SER B 1 91 ? 0.353 21.641 17.344 1 98.69 91 SER B N 1
ATOM 3428 C CA . SER B 1 91 ? 0.277 20.641 16.281 1 98.69 91 SER B CA 1
ATOM 3429 C C . SER B 1 91 ? -1.17 20.359 15.891 1 98.69 91 SER B C 1
ATOM 3431 O O . SER B 1 91 ? -2.018 21.25 15.93 1 98.69 91 SER B O 1
ATOM 3433 N N . ILE B 1 92 ? -1.532 19.219 15.406 1 98.5 92 ILE B N 1
ATOM 3434 C CA . ILE B 1 92 ? -2.816 18.906 14.789 1 98.5 92 ILE B CA 1
ATOM 3435 C C . ILE B 1 92 ? -3.898 18.828 15.859 1 98.5 92 ILE B C 1
ATOM 3437 O O . ILE B 1 92 ? -3.598 18.609 17.031 1 98.5 92 ILE B O 1
ATOM 3441 N N . ASN B 1 93 ? -5.125 19.047 15.414 1 98.69 93 ASN B N 1
ATOM 3442 C CA . ASN B 1 93 ? -6.316 18.953 16.25 1 98.69 93 ASN B CA 1
ATOM 3443 C C . ASN B 1 93 ? -6.957 17.578 16.172 1 98.69 93 ASN B C 1
ATOM 3445 O O . ASN B 1 93 ? -7.293 17.109 15.086 1 98.69 93 ASN B O 1
ATOM 3449 N N . VAL B 1 94 ? -7.102 16.891 17.328 1 98.44 94 VAL B N 1
ATOM 3450 C CA . VAL B 1 94 ? -7.617 15.531 17.328 1 98.44 94 VAL B CA 1
ATOM 3451 C C . VAL B 1 94 ? -8.648 15.375 18.453 1 98.44 94 VAL B C 1
ATOM 3453 O O . VAL B 1 94 ? -8.625 16.125 19.422 1 98.44 94 VAL B O 1
ATOM 3456 N N . CYS B 1 95 ? -9.539 14.406 18.406 1 97.88 95 CYS B N 1
ATOM 3457 C CA . CYS B 1 95 ? -10.617 14.242 19.375 1 97.88 95 CYS B CA 1
ATOM 3458 C C . CYS B 1 95 ? -10.125 13.5 20.625 1 97.88 95 CYS B C 1
ATOM 3460 O O . CYS B 1 95 ? -10.727 13.602 21.688 1 97.88 95 CYS B O 1
ATOM 3462 N N . GLN B 1 96 ? -9.086 12.641 20.469 1 96.94 96 GLN B N 1
ATOM 3463 C CA . GLN B 1 96 ? -8.398 11.891 21.516 1 96.94 96 GLN B CA 1
ATOM 3464 C C . GLN B 1 96 ? -9.289 10.773 22.062 1 96.94 96 GLN B C 1
ATOM 3466 O O . GLN B 1 96 ? -8.938 10.133 23.047 1 96.94 96 GLN B O 1
ATOM 3471 N N . LYS B 1 97 ? -10.414 10.523 21.453 1 97.44 97 LYS B N 1
ATOM 3472 C CA . LYS B 1 97 ? -11.328 9.547 22.031 1 97.44 97 LYS B CA 1
ATOM 3473 C C . LYS B 1 97 ? -11.75 8.508 21 1 97.44 97 LYS B C 1
ATOM 3475 O O . LYS B 1 97 ? -12.305 7.461 21.344 1 97.44 97 LYS B O 1
ATOM 3480 N N . CYS B 1 98 ? -11.641 8.789 19.734 1 97.5 98 CYS B N 1
ATOM 3481 C CA . CYS B 1 98 ? -12.055 7.832 18.719 1 97.5 98 CYS B CA 1
ATOM 3482 C C . CYS B 1 98 ? -11.109 6.641 18.672 1 97.5 98 CYS B C 1
ATOM 3484 O O . CYS B 1 98 ? -10.016 6.684 19.25 1 97.5 98 CYS B O 1
ATOM 3486 N N . PRO B 1 99 ? -11.469 5.562 17.938 1 96.31 99 PRO B N 1
ATOM 3487 C CA . PRO B 1 99 ? -10.625 4.359 17.891 1 96.31 99 PRO B CA 1
ATOM 3488 C C . PRO B 1 99 ? -9.234 4.633 17.344 1 96.31 99 PRO B C 1
ATOM 3490 O O . PRO B 1 99 ? -8.25 4.086 17.828 1 96.31 99 PRO B O 1
ATOM 3493 N N . ASN B 1 100 ? -9.078 5.48 16.406 1 97.88 100 ASN B N 1
ATOM 3494 C CA . ASN B 1 100 ? -7.773 5.785 15.82 1 97.88 100 ASN B CA 1
ATOM 3495 C C . ASN B 1 100 ? -6.891 6.547 16.797 1 97.88 100 ASN B C 1
ATOM 3497 O O . ASN B 1 100 ? -5.703 6.238 16.953 1 97.88 100 ASN B O 1
ATOM 3501 N N . CYS B 1 101 ? -7.445 7.562 17.469 1 98.06 101 CYS B N 1
ATOM 3502 C CA . CYS B 1 101 ? -6.688 8.305 18.469 1 98.06 101 CYS B CA 1
ATOM 3503 C C . CYS B 1 101 ? -6.215 7.383 19.578 1 98.06 101 CYS B C 1
ATOM 3505 O O . CYS B 1 101 ? -5.051 7.43 19.984 1 98.06 101 CYS B O 1
ATOM 3507 N N . LEU B 1 102 ? -7.102 6.52 20 1 97.62 102 LEU B N 1
ATOM 3508 C CA . LEU B 1 102 ? -6.797 5.637 21.109 1 97.62 102 LEU B CA 1
ATOM 3509 C C . LEU B 1 102 ? -5.781 4.574 20.703 1 97.62 102 LEU B C 1
ATOM 3511 O O . LEU B 1 102 ? -5.031 4.066 21.547 1 97.62 102 LEU B O 1
ATOM 3515 N N . ALA B 1 103 ? -5.742 4.266 19.391 1 96.62 103 ALA B N 1
ATOM 3516 C CA . ALA B 1 103 ? -4.824 3.248 18.891 1 96.62 103 ALA B CA 1
ATOM 3517 C C . ALA B 1 103 ? -3.479 3.861 18.516 1 96.62 103 ALA B C 1
ATOM 3519 O O . ALA B 1 103 ? -2.611 3.18 17.953 1 96.62 103 ALA B O 1
ATOM 3520 N N . GLY B 1 104 ? -3.271 5.148 18.734 1 97.94 104 GLY B N 1
ATOM 3521 C CA . GLY B 1 104 ? -1.991 5.789 18.484 1 97.94 104 GLY B CA 1
ATOM 3522 C C . GLY B 1 104 ? -1.848 6.305 17.062 1 97.94 104 GLY B C 1
ATOM 3523 O O . GLY B 1 104 ? -0.732 6.438 16.562 1 97.94 104 GLY B O 1
ATOM 3524 N N . HIS B 1 105 ? -2.988 6.52 16.391 1 98.56 105 HIS B N 1
ATOM 3525 C CA . HIS B 1 105 ? -2.98 7.062 15.039 1 98.56 105 HIS B CA 1
ATOM 3526 C C . HIS B 1 105 ? -3.822 8.336 14.953 1 98.56 105 HIS B C 1
ATOM 3528 O O . HIS B 1 105 ? -4.773 8.398 14.164 1 98.56 105 HIS B O 1
ATOM 3534 N N . PRO B 1 106 ? -3.408 9.383 15.641 1 98.44 106 PRO B N 1
ATOM 3535 C CA . PRO B 1 106 ? -4.242 10.586 15.734 1 98.44 106 PRO B CA 1
ATOM 3536 C C . PRO B 1 106 ? -4.371 11.312 14.398 1 98.44 106 PRO B C 1
ATOM 3538 O O . PRO B 1 106 ? -5.328 12.062 14.188 1 98.44 106 PRO B O 1
ATOM 3541 N N . ASN B 1 107 ? -3.414 11.133 13.477 1 98.56 107 ASN B N 1
ATOM 3542 C CA . ASN B 1 107 ? -3.496 11.781 12.164 1 98.56 107 ASN B CA 1
ATOM 3543 C C . ASN B 1 107 ? -4.652 11.227 11.344 1 98.56 107 ASN B C 1
ATOM 3545 O O . ASN B 1 107 ? -5.023 11.805 10.312 1 98.56 107 ASN B O 1
ATOM 3549 N N . TYR B 1 108 ? -5.238 10.141 11.844 1 98.69 108 TYR B N 1
ATOM 3550 C CA . TYR B 1 108 ? -6.387 9.523 11.195 1 98.69 108 TYR B CA 1
ATOM 3551 C C . TYR B 1 108 ? -7.629 9.609 12.07 1 98.69 108 TYR B C 1
ATOM 3553 O O . TYR B 1 108 ? -8.508 8.742 12.008 1 98.69 108 TYR B O 1
ATOM 3561 N N . CYS B 1 109 ? -7.723 10.625 12.914 1 98.38 109 CYS B N 1
ATOM 3562 C CA . CYS B 1 109 ? -8.844 10.898 13.805 1 98.38 109 CYS B CA 1
ATOM 3563 C C . CYS B 1 109 ? -10.156 10.945 13.031 1 98.38 109 CYS B C 1
ATOM 3565 O O . CYS B 1 109 ? -10.234 11.562 11.969 1 98.38 109 CYS B O 1
ATOM 3567 N N . ASP B 1 110 ? -11.227 10.352 13.578 1 97.25 110 ASP B N 1
ATOM 3568 C CA . ASP B 1 110 ? -12.547 10.32 12.953 1 97.25 110 ASP B CA 1
ATOM 3569 C C . ASP B 1 110 ? -13.086 11.734 12.734 1 97.25 110 ASP B C 1
ATOM 3571 O O . ASP B 1 110 ? -13.875 11.969 11.82 1 97.25 110 ASP B O 1
ATOM 3575 N N . GLN B 1 111 ? -12.57 12.656 13.5 1 97.38 111 GLN B N 1
ATOM 3576 C CA . GLN B 1 111 ? -13.008 14.047 13.414 1 97.38 111 GLN B CA 1
ATOM 3577 C C . GLN B 1 111 ? -11.914 14.93 12.812 1 97.38 111 GLN B C 1
ATOM 3579 O O . GLN B 1 111 ? -11.93 16.141 12.984 1 97.38 111 GLN B O 1
ATOM 3584 N N . GLY B 1 112 ? -10.953 14.289 12.211 1 97.25 112 GLY B N 1
ATOM 3585 C CA . GLY B 1 112 ? -9.797 15.023 11.719 1 97.25 112 GLY B CA 1
ATOM 3586 C C . GLY B 1 112 ? -10.156 16.125 10.742 1 97.25 112 GLY B C 1
ATOM 3587 O O . GLY B 1 112 ? -9.688 17.25 10.867 1 97.25 112 GLY B O 1
ATOM 3588 N N . MET B 1 113 ? -11.07 15.836 9.828 1 95.56 113 MET B N 1
ATOM 3589 C CA . MET B 1 113 ? -11.398 16.797 8.773 1 95.56 113 MET B CA 1
ATOM 3590 C C . MET B 1 113 ? -12.148 17.984 9.336 1 95.56 113 MET B C 1
ATOM 3592 O O . MET B 1 113 ? -11.711 19.141 9.164 1 95.56 113 MET B O 1
ATOM 3596 N N . PRO B 1 114 ? -13.211 17.828 10.062 1 97 114 PRO B N 1
ATOM 3597 C CA . PRO B 1 114 ? -13.891 19.016 10.594 1 97 114 PRO B CA 1
ATOM 3598 C C . PRO B 1 114 ? -13.023 19.797 11.586 1 97 114 PRO B C 1
ATOM 3600 O O . PRO B 1 114 ? -13.117 21.016 11.664 1 97 114 PRO B O 1
ATOM 3603 N N . ARG B 1 115 ? -12.148 19.141 12.297 1 97.94 115 ARG B N 1
ATOM 3604 C CA . ARG B 1 115 ? -11.344 19.797 13.312 1 97.94 115 ARG B CA 1
ATOM 3605 C C . ARG B 1 115 ? -10.203 20.594 12.688 1 97.94 115 ARG B C 1
ATOM 3607 O O . ARG B 1 115 ? -9.844 21.672 13.18 1 97.94 115 ARG B O 1
ATOM 3614 N N . ASN B 1 116 ? -9.664 20.047 11.609 1 98.19 116 ASN B N 1
ATOM 3615 C CA . ASN B 1 116 ? -8.445 20.656 11.07 1 98.19 116 ASN B CA 1
ATOM 3616 C C . ASN B 1 116 ? -8.75 21.547 9.859 1 98.19 116 ASN B C 1
ATOM 3618 O O . ASN B 1 116 ? -8.023 22.5 9.594 1 98.19 116 ASN B O 1
ATOM 3622 N N . PHE B 1 117 ? -9.898 21.281 9.18 1 97.06 117 PHE B N 1
ATOM 3623 C CA . PHE B 1 117 ? -10.156 21.984 7.934 1 97.06 117 PHE B CA 1
ATOM 3624 C C . PHE B 1 117 ? -11.539 22.625 7.945 1 97.06 117 PHE B C 1
ATOM 3626 O O . PHE B 1 117 ? -11.922 23.312 6.992 1 97.06 117 PHE B O 1
ATOM 3633 N N . GLY B 1 118 ? -12.258 22.516 9.008 1 97.19 118 GLY B N 1
ATOM 3634 C CA . GLY B 1 118 ? -13.633 22.984 9.062 1 97.19 118 GLY B CA 1
ATOM 3635 C C . GLY B 1 118 ? -13.758 24.484 9.172 1 97.19 118 GLY B C 1
ATOM 3636 O O . GLY B 1 118 ? -14.773 25.062 8.781 1 97.19 118 GLY B O 1
ATOM 3637 N N . GLY B 1 119 ? -12.75 25.125 9.82 1 97.94 119 GLY B N 1
ATOM 3638 C CA . GLY B 1 119 ? -12.727 26.562 9.883 1 97.94 119 GLY B CA 1
ATOM 3639 C C . GLY B 1 119 ? -13.547 27.125 11.031 1 97.94 119 GLY B C 1
ATOM 3640 O O . GLY B 1 119 ? -13.859 28.312 11.055 1 97.94 119 GLY B O 1
ATOM 3641 N N . CYS B 1 120 ? -14 26.266 11.891 1 97.94 120 CYS B N 1
ATOM 3642 C CA . CYS B 1 120 ? -14.805 26.641 13.047 1 97.94 120 CYS B CA 1
ATOM 3643 C C . CYS B 1 120 ? -14.68 25.625 14.172 1 97.94 120 CYS B C 1
ATOM 3645 O O . CYS B 1 120 ? -14.07 24.562 13.984 1 97.94 120 CYS B O 1
ATOM 3647 N N . ARG B 1 121 ? -15.195 26.016 15.344 1 97.62 121 ARG B N 1
ATOM 3648 C CA . ARG B 1 121 ? -15.273 25.094 16.469 1 97.62 121 ARG B CA 1
ATOM 3649 C C . ARG B 1 121 ? -16.219 23.938 16.172 1 97.62 121 ARG B C 1
ATOM 3651 O O . ARG B 1 121 ? -17.328 24.141 15.703 1 97.62 121 ARG B O 1
ATOM 3658 N N . VAL B 1 122 ? -15.719 22.719 16.438 1 96.25 122 VAL B N 1
ATOM 3659 C CA . VAL B 1 122 ? -16.562 21.547 16.188 1 96.25 122 VAL B CA 1
ATOM 3660 C C . VAL B 1 122 ? -17.672 21.484 17.234 1 96.25 122 VAL B C 1
ATOM 3662 O O . VAL B 1 122 ? -18.734 20.906 16.984 1 96.25 122 VAL B O 1
ATOM 3665 N N . SER B 1 123 ? -17.469 22.109 18.406 1 95.25 123 SER B N 1
ATOM 3666 C CA . SER B 1 123 ? -18.391 22.047 19.531 1 95.25 123 SER B CA 1
ATOM 3667 C C . SER B 1 123 ? -19.703 22.75 19.203 1 95.25 123 SER B C 1
ATOM 3669 O O . SER B 1 123 ? -20.781 22.25 19.531 1 95.25 123 SER B O 1
ATOM 3671 N N . ASP B 1 124 ? -19.656 23.969 18.469 1 96.94 124 ASP B N 1
ATOM 3672 C CA . ASP B 1 124 ? -20.891 24.734 18.312 1 96.94 124 ASP B CA 1
ATOM 3673 C C . ASP B 1 124 ? -20.906 25.484 16.969 1 96.94 124 ASP B C 1
ATOM 3675 O O . ASP B 1 124 ? -21.844 26.234 16.688 1 96.94 124 ASP B O 1
ATOM 3679 N N . GLY B 1 125 ? -19.891 25.297 16.188 1 97.31 125 GLY B N 1
ATOM 3680 C CA . GLY B 1 125 ? -19.875 25.891 14.859 1 97.31 125 GLY B CA 1
ATOM 3681 C C . GLY B 1 125 ? -19.438 27.344 14.859 1 97.31 125 GLY B C 1
ATOM 3682 O O . GLY B 1 125 ? -19.344 27.969 13.797 1 97.31 125 GLY B O 1
ATOM 3683 N N . SER B 1 126 ? -19.141 27.938 16.031 1 97.56 126 SER B N 1
ATOM 3684 C CA . SER B 1 126 ? -18.672 29.328 16.094 1 97.56 126 SER B CA 1
ATOM 3685 C C . SER B 1 126 ? -17.219 29.438 15.68 1 97.56 126 SER B C 1
ATOM 3687 O O . SER B 1 126 ? -16.484 28.438 15.688 1 97.56 126 SER B O 1
ATOM 3689 N N . THR B 1 127 ? -16.828 30.594 15.203 1 98 127 THR B N 1
ATOM 3690 C CA . THR B 1 127 ? -15.438 30.828 14.844 1 98 127 THR B CA 1
ATOM 3691 C C . THR B 1 127 ? -14.688 31.484 15.992 1 98 127 THR B C 1
ATOM 3693 O O . THR B 1 127 ? -15.297 32.156 16.844 1 98 127 THR B O 1
ATOM 3696 N N . THR B 1 128 ? -13.375 31.312 16.016 1 98.31 128 THR B N 1
ATOM 3697 C CA . THR B 1 128 ? -12.57 31.891 17.094 1 98.31 128 THR B CA 1
ATOM 3698 C C . THR B 1 128 ? -12.156 33.312 16.75 1 98.31 128 THR B C 1
ATOM 3700 O O . THR B 1 128 ? -11.695 34.062 17.625 1 98.31 128 THR B O 1
ATOM 3703 N N . MET B 1 129 ? -12.336 33.719 15.453 1 98.12 129 MET B N 1
ATOM 3704 C CA . MET B 1 129 ? -11.875 35.031 15 1 98.12 129 MET B CA 1
ATOM 3705 C C . MET B 1 129 ? -12.922 35.688 14.109 1 98.12 129 MET B C 1
ATOM 3707 O O . MET B 1 129 ? -13.68 35 13.422 1 98.12 129 MET B O 1
ATOM 3711 N N . SER B 1 130 ? -12.969 37.031 14.102 1 97.25 130 SER B N 1
ATOM 3712 C CA . SER B 1 130 ? -13.805 37.844 13.219 1 97.25 130 SER B CA 1
ATOM 3713 C C . SER B 1 130 ? -13.102 39.125 12.828 1 97.25 130 SER B C 1
ATOM 3715 O O . SER B 1 130 ? -12.141 39.531 13.477 1 97.25 130 SER B O 1
ATOM 3717 N N . ILE B 1 131 ? -13.523 39.656 11.773 1 96.19 131 ILE B N 1
ATOM 3718 C CA . ILE B 1 131 ? -12.961 40.938 11.328 1 96.19 131 ILE B CA 1
ATOM 3719 C C . ILE B 1 131 ? -14.07 41.969 11.25 1 96.19 131 ILE B C 1
ATOM 3721 O O . ILE B 1 131 ? -15.25 41.656 11.141 1 96.19 131 ILE B O 1
ATOM 3725 N N . ASP B 1 132 ? -13.578 43.219 11.305 1 92.31 132 ASP B N 1
ATOM 3726 C CA . ASP B 1 132 ? -14.523 44.312 11.18 1 92.31 132 ASP B CA 1
ATOM 3727 C C . ASP B 1 132 ? -15.047 44.438 9.75 1 92.31 132 ASP B C 1
ATOM 3729 O O . ASP B 1 132 ? -14.32 44.188 8.789 1 92.31 132 ASP B O 1
ATOM 3733 N N . THR B 1 133 ? -16.297 44.625 9.719 1 85.25 133 THR B N 1
ATOM 3734 C CA . THR B 1 133 ? -16.906 44.938 8.422 1 85.25 133 THR B CA 1
ATOM 3735 C C . THR B 1 133 ? -17.797 46.156 8.516 1 85.25 133 THR B C 1
ATOM 3737 O O . THR B 1 133 ? -18.109 46.625 9.609 1 85.25 133 THR B O 1
ATOM 3740 N N . ASP B 1 134 ? -17.953 46.844 7.371 1 77.88 134 ASP B N 1
ATOM 3741 C CA . ASP B 1 134 ? -18.844 48 7.305 1 77.88 134 ASP B CA 1
ATOM 3742 C C . ASP B 1 134 ? -20.297 47.562 7.414 1 77.88 134 ASP B C 1
ATOM 3744 O O . ASP B 1 134 ? -21.203 48.406 7.297 1 77.88 134 ASP B O 1
ATOM 3748 N N . THR B 1 135 ? -20.422 46.375 7.715 1 65.81 135 THR B N 1
ATOM 3749 C CA . THR B 1 135 ? -21.797 45.906 7.793 1 65.81 135 THR B CA 1
ATOM 3750 C C . THR B 1 135 ? -22.438 46.281 9.125 1 65.81 135 THR B C 1
ATOM 3752 O O . THR B 1 135 ? -21.75 46.781 10.023 1 65.81 135 THR B O 1
ATOM 3755 N N . GLU B 1 136 ? -23.828 46.281 9.18 1 63.84 136 GLU B N 1
ATOM 3756 C CA . GLU B 1 136 ? -24.656 46.656 10.32 1 63.84 136 GLU B CA 1
ATOM 3757 C C . GLU B 1 136 ? -24.156 46.031 11.609 1 63.84 136 GLU B C 1
ATOM 3759 O O . GLU B 1 136 ? -24.109 46.656 12.664 1 63.84 136 GLU B O 1
ATOM 3764 N N . ASP B 1 137 ? -23.719 44.719 11.5 1 69.19 137 ASP B N 1
ATOM 3765 C CA . ASP B 1 137 ? -23.281 44 12.695 1 69.19 137 ASP B CA 1
ATOM 3766 C C . ASP B 1 137 ? -21.859 44.406 13.094 1 69.19 137 ASP B C 1
ATOM 3768 O O . ASP B 1 137 ? -21.391 44.062 14.18 1 69.19 137 ASP B O 1
ATOM 3772 N N . GLY B 1 138 ? -21.188 44.969 12.195 1 85.75 138 GLY B N 1
ATOM 3773 C CA . GLY B 1 138 ? -19.875 45.562 12.406 1 85.75 138 GLY B CA 1
ATOM 3774 C C . GLY B 1 138 ? -18.734 44.594 12.297 1 85.75 138 GLY B C 1
ATOM 3775 O O . GLY B 1 138 ? -17.562 45 12.211 1 85.75 138 GLY B O 1
ATOM 3776 N N . THR B 1 139 ? -19.141 43.125 12.406 1 90.81 139 THR B N 1
ATOM 3777 C CA . THR B 1 139 ? -18.078 42.156 12.266 1 90.81 139 THR B CA 1
ATOM 3778 C C . THR B 1 139 ? -18.547 40.969 11.438 1 90.81 139 THR B C 1
ATOM 3780 O O . THR B 1 139 ? -19.734 40.719 11.336 1 90.81 139 THR B O 1
ATOM 3783 N N . VAL B 1 140 ? -17.688 40.281 10.789 1 94.06 140 VAL B N 1
ATOM 3784 C CA . VAL B 1 140 ? -17.953 39.062 10.062 1 94.06 140 VAL B CA 1
ATOM 3785 C C . VAL B 1 140 ? -17 37.969 10.531 1 94.06 140 VAL B C 1
ATOM 3787 O O . VAL B 1 140 ? -15.82 38.219 10.758 1 94.06 140 VAL B O 1
ATOM 3790 N N . PRO B 1 141 ? -17.578 36.781 10.797 1 95.88 141 PRO B N 1
ATOM 3791 C CA . PRO B 1 141 ? -16.719 35.656 11.211 1 95.88 141 PRO B CA 1
ATOM 3792 C C . PRO B 1 141 ? -15.688 35.281 10.148 1 95.88 141 PRO B C 1
ATOM 3794 O O . PRO B 1 141 ? -15.984 35.344 8.953 1 95.88 141 PRO B O 1
ATOM 3797 N N . CYS B 1 142 ? -14.5 34.906 10.57 1 97.12 142 CYS B N 1
ATOM 3798 C CA . CYS B 1 142 ? -13.445 34.406 9.703 1 97.12 142 CYS B CA 1
ATOM 3799 C C . CYS B 1 142 ? -13.336 32.875 9.805 1 97.12 142 CYS B C 1
ATOM 3801 O O . CYS B 1 142 ? -13.531 32.312 10.875 1 97.12 142 CYS B O 1
ATOM 3803 N N . PHE B 1 143 ? -13.141 32.25 8.57 1 98.38 143 PHE B N 1
ATOM 3804 C CA . PHE B 1 143 ? -12.594 30.906 8.648 1 98.38 143 PHE B CA 1
ATOM 3805 C C . PHE B 1 143 ? -11.375 30.875 9.57 1 98.38 143 PHE B C 1
ATOM 3807 O O . PHE B 1 143 ? -10.359 31.516 9.289 1 98.38 143 PHE B O 1
ATOM 3814 N N . SER B 1 144 ? -11.492 30.25 10.719 1 97.81 144 SER B N 1
ATOM 3815 C CA . SER B 1 144 ? -10.461 30.188 11.758 1 97.81 144 SER B CA 1
ATOM 3816 C C . SER B 1 144 ? -10.453 28.828 12.445 1 97.81 144 SER B C 1
ATOM 3818 O O . SER B 1 144 ? -11.109 27.891 11.992 1 97.81 144 SER B O 1
ATOM 3820 N N . SER B 1 145 ? -9.656 28.641 13.43 1 97.5 145 SER B N 1
ATOM 3821 C CA . SER B 1 145 ? -9.43 27.328 14.023 1 97.5 145 SER B CA 1
ATOM 3822 C C . SER B 1 145 ? -8.898 26.344 12.992 1 97.5 145 SER B C 1
ATOM 3824 O O . SER B 1 145 ? -9.266 25.156 13.016 1 97.5 145 SER B O 1
ATOM 3826 N N . PHE B 1 146 ? -8.164 26.875 12 1 98.56 146 PHE B N 1
ATOM 3827 C CA . PHE B 1 146 ? -7.438 26.016 11.078 1 98.56 146 PHE B CA 1
ATOM 3828 C C . PHE B 1 146 ? -6.438 25.141 11.82 1 98.56 146 PHE B C 1
ATOM 3830 O O . PHE B 1 146 ? -5.566 25.656 12.531 1 98.56 146 PHE B O 1
ATOM 3837 N N . PHE B 1 147 ? -6.625 23.797 11.766 1 98.44 147 PHE B N 1
ATOM 3838 C CA . PHE B 1 147 ? -5.883 22.828 12.555 1 98.44 147 PHE B CA 1
ATOM 3839 C C . PHE B 1 147 ? -6.035 23.125 14.047 1 98.44 147 PHE B C 1
ATOM 3841 O O . PHE B 1 147 ? -5.109 22.891 14.828 1 98.44 147 PHE B O 1
ATOM 3848 N N . GLY B 1 148 ? -7.113 23.812 14.391 1 98.44 148 GLY B N 1
ATOM 3849 C CA . GLY B 1 148 ? -7.422 24.094 15.789 1 98.44 148 GLY B CA 1
ATOM 3850 C C . GLY B 1 148 ? -6.609 25.234 16.359 1 98.44 148 GLY B C 1
ATOM 3851 O O . GLY B 1 148 ? -6.551 25.422 17.578 1 98.44 148 GLY B O 1
ATOM 3852 N N . GLN B 1 149 ? -5.965 26 15.523 1 97.88 149 GLN B N 1
ATOM 3853 C CA . GLN B 1 149 ? -5.066 26.984 16.125 1 97.88 149 GLN B CA 1
ATOM 3854 C C . GLN B 1 149 ? -5.059 28.281 15.328 1 97.88 149 GLN B C 1
ATOM 3856 O O . GLN B 1 149 ? -5.027 29.375 15.898 1 97.88 149 GLN B O 1
ATOM 3861 N N . SER B 1 150 ? -5.043 28.312 13.922 1 98.62 150 SER B N 1
ATOM 3862 C CA . SER B 1 150 ? -4.922 29.531 13.125 1 98.62 150 SER B CA 1
ATOM 3863 C C . SER B 1 150 ? -3.854 30.453 13.695 1 98.62 150 SER B C 1
ATOM 3865 O O . SER B 1 150 ? -4.152 31.594 14.086 1 98.62 150 SER B O 1
ATOM 3867 N N . SER B 1 151 ? -2.59 30.031 13.508 1 98.69 151 SER B N 1
ATOM 3868 C CA . SER B 1 151 ? -1.49 30.672 14.227 1 98.69 151 SER B CA 1
ATOM 3869 C C . SER B 1 151 ? -0.841 31.766 13.375 1 98.69 151 SER B C 1
ATOM 3871 O O . SER B 1 151 ? 0.194 32.312 13.75 1 98.69 151 SER B O 1
ATOM 3873 N N . PHE B 1 152 ? -1.385 32.094 12.188 1 98.81 152 PHE B N 1
ATOM 3874 C CA . PHE B 1 152 ? -0.985 33.312 11.508 1 98.81 152 PHE B CA 1
ATOM 3875 C C . PHE B 1 152 ? -1.578 34.531 12.195 1 98.81 152 PHE B C 1
ATOM 3877 O O . PHE B 1 152 ? -2.25 35.344 11.562 1 98.81 152 PHE B O 1
ATOM 3884 N N . SER B 1 153 ? -1.287 34.625 13.5 1 98.38 153 SER B N 1
ATOM 3885 C CA . SER B 1 153 ? -1.824 35.625 14.398 1 98.38 153 SER B CA 1
ATOM 3886 C C . SER B 1 153 ? -0.93 35.812 15.625 1 98.38 153 SER B C 1
ATOM 3888 O O . SER B 1 153 ? -0.27 34.875 16.062 1 98.38 153 SER B O 1
ATOM 3890 N N . ARG B 1 154 ? -0.924 37.031 16.188 1 98.12 154 ARG B N 1
ATOM 3891 C CA . ARG B 1 154 ? -0.116 37.312 17.375 1 98.12 154 ARG B CA 1
ATOM 3892 C C . ARG B 1 154 ? -0.644 36.562 18.594 1 98.12 154 ARG B C 1
ATOM 3894 O O . ARG B 1 154 ? 0.122 36.219 19.484 1 98.12 154 ARG B O 1
ATOM 3901 N N . HIS B 1 155 ? -1.938 36.375 18.609 1 98.19 155 HIS B N 1
ATOM 3902 C CA . HIS B 1 155 ? -2.621 35.594 19.609 1 98.19 155 HIS B CA 1
ATOM 3903 C C . HIS B 1 155 ? -3.604 34.594 18.969 1 98.19 155 HIS B C 1
ATOM 3905 O O . HIS B 1 155 ? -4.262 34.938 17.969 1 98.19 155 HIS B O 1
ATOM 3911 N N . ALA B 1 156 ? -3.729 33.469 19.578 1 97.94 156 ALA B N 1
ATOM 3912 C CA . ALA B 1 156 ? -4.633 32.469 19 1 97.94 156 ALA B CA 1
ATOM 3913 C C . ALA B 1 156 ? -5.391 31.734 20.094 1 97.94 156 ALA B C 1
ATOM 3915 O O . ALA B 1 156 ? -4.828 31.422 21.141 1 97.94 156 ALA B O 1
ATOM 3916 N N . VAL B 1 157 ? -6.668 31.531 19.859 1 98.5 157 VAL B N 1
ATOM 3917 C CA . VAL B 1 157 ? -7.465 30.594 20.641 1 98.5 157 VAL B CA 1
ATOM 3918 C C . VAL B 1 157 ? -7.316 29.188 20.078 1 98.5 157 VAL B C 1
ATOM 3920 O O . VAL B 1 157 ? -7.738 28.906 18.953 1 98.5 157 VAL B O 1
ATOM 3923 N N . VAL B 1 158 ? -6.734 28.281 20.906 1 98.75 158 VAL B N 1
ATOM 3924 C CA . VAL B 1 158 ? -6.277 26.984 20.406 1 98.75 158 VAL B CA 1
ATOM 3925 C C . VAL B 1 158 ? -6.984 25.859 21.156 1 98.75 158 VAL B C 1
ATOM 3927 O O . VAL B 1 158 ? -7.105 25.906 22.375 1 98.75 158 VAL B O 1
ATOM 3930 N N . ASP B 1 159 ? -7.473 24.875 20.391 1 98.69 159 ASP B N 1
ATOM 3931 C CA . ASP B 1 159 ? -8 23.688 21.031 1 98.69 159 ASP B CA 1
ATOM 3932 C C . ASP B 1 159 ? -6.941 23 21.891 1 98.69 159 ASP B C 1
ATOM 3934 O O . ASP B 1 159 ? -5.781 22.891 21.484 1 98.69 159 ASP B O 1
ATOM 3938 N N . GLN B 1 160 ? -7.293 22.484 23.016 1 98.38 160 GLN B N 1
ATOM 3939 C CA . GLN B 1 160 ? -6.336 21.953 23.984 1 98.38 160 GLN B CA 1
ATOM 3940 C C . GLN B 1 160 ? -5.547 20.781 23.391 1 98.38 160 GLN B C 1
ATOM 3942 O O . GLN B 1 160 ? -4.387 20.578 23.734 1 98.38 160 GLN B O 1
ATOM 3947 N N . SER B 1 161 ? -6.152 20 22.438 1 98.38 161 SER B N 1
ATOM 3948 C CA . SER B 1 161 ? -5.496 18.828 21.891 1 98.38 161 SER B CA 1
ATOM 3949 C C . SER B 1 161 ? -4.297 19.203 21.031 1 98.38 161 SER B C 1
ATOM 3951 O O . SER B 1 161 ? -3.451 18.375 20.719 1 98.38 161 SER B O 1
ATOM 3953 N N . CYS B 1 162 ? -4.188 20.469 20.656 1 98.69 162 CYS B N 1
ATOM 3954 C CA . CYS B 1 162 ? -3.117 20.953 19.781 1 98.69 162 CYS B CA 1
ATOM 3955 C C . CYS B 1 162 ? -1.899 21.375 20.609 1 98.69 162 CYS B C 1
ATOM 3957 O O . CYS B 1 162 ? -0.831 21.625 20.047 1 98.69 162 CYS B O 1
ATOM 3959 N N . VAL B 1 163 ? -2.018 21.469 21.906 1 98.88 163 VAL B N 1
ATOM 3960 C CA . VAL B 1 163 ? -1.065 22.203 22.734 1 98.88 163 VAL B CA 1
ATOM 3961 C C . VAL B 1 163 ? -0.109 21.234 23.406 1 98.88 163 VAL B C 1
ATOM 3963 O O . VAL B 1 163 ? -0.53 20.406 24.219 1 98.88 163 VAL B O 1
ATOM 3966 N N . LEU B 1 164 ? 1.175 21.344 23.094 1 98.88 164 LEU B N 1
ATOM 3967 C CA . LEU B 1 164 ? 2.209 20.516 23.703 1 98.88 164 LEU B CA 1
ATOM 3968 C C . LEU B 1 164 ? 3.156 21.359 24.547 1 98.88 164 LEU B C 1
ATOM 3970 O O . LEU B 1 164 ? 3.859 22.219 24.016 1 98.88 164 LEU B O 1
ATOM 3974 N N . LYS B 1 165 ? 3.172 21.109 25.812 1 98.81 165 LYS B N 1
ATOM 3975 C CA . LYS B 1 165 ? 4.09 21.828 26.703 1 98.81 165 LYS B CA 1
ATOM 3976 C C . LYS B 1 165 ? 5.539 21.438 26.422 1 98.81 165 LYS B C 1
ATOM 3978 O O . LYS B 1 165 ? 5.84 20.266 26.203 1 98.81 165 LYS B O 1
ATOM 3983 N N . VAL B 1 166 ? 6.418 22.406 26.406 1 98.75 166 VAL B N 1
ATOM 3984 C CA . VAL B 1 166 ? 7.84 22.172 26.203 1 98.75 166 VAL B CA 1
ATOM 3985 C C . VAL B 1 166 ? 8.648 22.844 27.297 1 98.75 166 VAL B C 1
ATOM 3987 O O . VAL B 1 166 ? 8.125 23.672 28.047 1 98.75 166 VAL B O 1
ATOM 3990 N N . PRO B 1 167 ? 9.906 22.516 27.438 1 98.25 167 PRO B N 1
ATOM 3991 C CA . PRO B 1 167 ? 10.742 23.141 28.453 1 98.25 167 PRO B CA 1
ATOM 3992 C C . PRO B 1 167 ? 10.828 24.656 28.312 1 98.25 167 PRO B C 1
ATOM 3994 O O . PRO B 1 167 ? 10.75 25.188 27.188 1 98.25 167 PRO B O 1
ATOM 3997 N N . HIS B 1 168 ? 11.055 25.344 29.359 1 97.25 168 HIS B N 1
ATOM 3998 C CA . HIS B 1 168 ? 11.023 26.797 29.422 1 97.25 168 HIS B CA 1
ATOM 3999 C C . HIS B 1 168 ? 12.125 27.406 28.578 1 97.25 168 HIS B C 1
ATOM 4001 O O . HIS B 1 168 ? 12 28.547 28.125 1 97.25 168 HIS B O 1
ATOM 4007 N N . ASP B 1 169 ? 13.164 26.672 28.359 1 97.38 169 ASP B N 1
ATOM 4008 C CA . ASP B 1 169 ? 14.289 27.219 27.609 1 97.38 169 ASP B CA 1
ATOM 4009 C C . ASP B 1 169 ? 14.195 26.875 26.125 1 97.38 169 ASP B C 1
ATOM 4011 O O . ASP B 1 169 ? 15.125 27.109 25.359 1 97.38 169 ASP B O 1
ATOM 4015 N N . THR B 1 170 ? 13.078 26.359 25.688 1 98.12 170 THR B N 1
ATOM 4016 C CA . THR B 1 170 ? 12.883 25.953 24.297 1 98.12 170 THR B CA 1
ATOM 4017 C C . THR B 1 170 ? 12.953 27.141 23.359 1 98.12 170 THR B C 1
ATOM 4019 O O . THR B 1 170 ? 12.336 28.188 23.609 1 98.12 170 THR B O 1
ATOM 4022 N N . ASP B 1 171 ? 13.805 27.047 22.281 1 98.5 171 ASP B N 1
ATOM 4023 C CA . ASP B 1 171 ? 13.789 28.016 21.188 1 98.5 171 ASP B CA 1
ATOM 4024 C C . ASP B 1 171 ? 12.523 27.875 20.359 1 98.5 171 ASP B C 1
ATOM 4026 O O . ASP B 1 171 ? 12.484 27.094 19.406 1 98.5 171 ASP B O 1
ATOM 4030 N N . LEU B 1 172 ? 11.539 28.641 20.641 1 98.62 172 LEU B N 1
ATOM 4031 C CA . LEU B 1 172 ? 10.219 28.531 20.031 1 98.62 172 LEU B CA 1
ATOM 4032 C C . LEU B 1 172 ? 10.297 28.812 18.531 1 98.62 172 LEU B C 1
ATOM 4034 O O . LEU B 1 172 ? 9.57 28.203 17.734 1 98.62 172 LEU B O 1
ATOM 4038 N N . LYS B 1 173 ? 11.172 29.75 18.094 1 98.5 173 LYS B N 1
ATOM 4039 C CA . LYS B 1 173 ? 11.312 30.062 16.688 1 98.5 173 LYS B CA 1
ATOM 4040 C C . LYS B 1 173 ? 11.82 28.844 15.898 1 98.5 173 LYS B C 1
ATOM 4042 O O . LYS B 1 173 ? 11.281 28.516 14.836 1 98.5 173 LYS B O 1
ATOM 4047 N N . LEU B 1 174 ? 12.75 28.188 16.469 1 98.75 174 LEU B N 1
ATOM 4048 C CA . LEU B 1 174 ? 13.367 27.062 15.789 1 98.75 174 LEU B CA 1
ATOM 4049 C C . LEU B 1 174 ? 12.406 25.875 15.688 1 98.75 174 LEU B C 1
ATOM 4051 O O . LEU B 1 174 ? 12.375 25.188 14.672 1 98.75 174 LEU B O 1
ATOM 4055 N N . PHE B 1 175 ? 11.594 25.688 16.703 1 98.88 175 PHE B N 1
ATOM 4056 C CA . PHE B 1 175 ? 10.891 24.422 16.812 1 98.88 175 PHE B CA 1
ATOM 4057 C C . PHE B 1 175 ? 9.438 24.578 16.391 1 98.88 175 PHE B C 1
ATOM 4059 O O . PHE B 1 175 ? 8.711 23.578 16.25 1 98.88 175 PHE B O 1
ATOM 4066 N N . ALA B 1 176 ? 8.969 25.781 16.078 1 98.69 176 ALA B N 1
ATOM 4067 C CA . ALA B 1 176 ? 7.598 26.016 15.617 1 98.69 176 ALA B CA 1
ATOM 4068 C C . ALA B 1 176 ? 7.258 25.125 14.438 1 98.69 176 ALA B C 1
ATOM 4070 O O . ALA B 1 176 ? 6.203 24.469 14.422 1 98.69 176 ALA B O 1
ATOM 4071 N N . PRO B 1 177 ? 8.18 24.891 13.484 1 98.31 177 PRO B N 1
ATOM 4072 C CA . PRO B 1 177 ? 7.836 24.125 12.289 1 98.31 177 PRO B CA 1
ATOM 4073 C C . PRO B 1 177 ? 7.625 22.641 12.578 1 98.31 177 PRO B C 1
ATOM 4075 O O . PRO B 1 177 ? 7.172 21.906 11.703 1 98.31 177 PRO B O 1
ATOM 4078 N N . LEU B 1 178 ? 7.902 22.156 13.766 1 98.75 178 LEU B N 1
ATOM 4079 C CA . LEU B 1 178 ? 7.77 20.734 14.086 1 98.75 178 LEU B CA 1
ATOM 4080 C C . LEU B 1 178 ? 6.301 20.312 14.094 1 98.75 178 LEU B C 1
ATOM 4082 O O . LEU B 1 178 ? 5.992 19.109 14.055 1 98.75 178 LEU B O 1
ATOM 4086 N N . GLY B 1 179 ? 5.41 21.234 14.055 1 98.19 179 GLY B N 1
ATOM 4087 C CA . GLY B 1 179 ? 4.004 20.969 14.32 1 98.19 179 GLY B CA 1
ATOM 4088 C C . GLY B 1 179 ? 3.303 20.25 13.188 1 98.19 179 GLY B C 1
ATOM 4089 O O . GLY B 1 179 ? 2.188 19.75 13.352 1 98.19 179 GLY B O 1
ATOM 4090 N N . CYS B 1 180 ? 3.928 20.172 11.969 1 97.81 180 CYS B N 1
ATOM 4091 C CA . CYS B 1 180 ? 3.254 19.516 10.859 1 97.81 180 CYS B CA 1
ATOM 4092 C C . CYS B 1 180 ? 4.262 18.969 9.852 1 97.81 180 CYS B C 1
ATOM 4094 O O . CYS B 1 180 ? 4.676 17.812 9.945 1 97.81 180 CYS B O 1
ATOM 4096 N N . GLY B 1 181 ? 4.863 19.828 9.031 1 97.62 181 GLY B N 1
ATOM 4097 C CA . GLY B 1 181 ? 5.648 19.406 7.883 1 97.62 181 GLY B CA 1
ATOM 4098 C C . GLY B 1 181 ? 6.875 18.594 8.266 1 97.62 181 GLY B C 1
ATOM 4099 O O . GLY B 1 181 ? 7.141 17.547 7.676 1 97.62 181 GLY B O 1
ATOM 4100 N N . ILE B 1 182 ? 7.637 19.125 9.25 1 98.81 182 ILE B N 1
ATOM 4101 C CA . ILE B 1 182 ? 8.875 18.469 9.664 1 98.81 182 ILE B CA 1
ATOM 4102 C C . ILE B 1 182 ? 8.555 17.078 10.227 1 98.81 182 ILE B C 1
ATOM 4104 O O . ILE B 1 182 ? 9.141 16.078 9.812 1 98.81 182 ILE B O 1
ATOM 4108 N N . SER B 1 183 ? 7.582 17.031 11.133 1 98.81 183 SER B N 1
ATOM 4109 C CA . SER B 1 183 ? 7.211 15.75 11.727 1 98.81 183 SER B CA 1
ATOM 4110 C C . SER B 1 183 ? 6.621 14.812 10.68 1 98.81 183 SER B C 1
ATOM 4112 O O . SER B 1 183 ? 6.816 13.594 10.758 1 98.81 183 SER B O 1
ATOM 4114 N N . THR B 1 184 ? 5.918 15.352 9.695 1 98.81 184 THR B N 1
ATOM 4115 C CA . THR B 1 184 ? 5.348 14.547 8.625 1 98.81 184 THR B CA 1
ATOM 4116 C C . THR B 1 184 ? 6.445 13.828 7.844 1 98.81 184 THR B C 1
ATOM 4118 O O . THR B 1 184 ? 6.359 12.617 7.613 1 98.81 184 THR B O 1
ATOM 4121 N N . GLY B 1 185 ? 7.488 14.562 7.441 1 98.94 185 GLY B N 1
ATOM 4122 C CA . GLY B 1 185 ? 8.586 13.961 6.707 1 98.94 185 GLY B CA 1
ATOM 4123 C C . GLY B 1 185 ? 9.297 12.867 7.484 1 98.94 185 GLY B C 1
ATOM 4124 O O . GLY B 1 185 ? 9.555 11.789 6.949 1 98.94 185 GLY B O 1
ATOM 4125 N N . VAL B 1 186 ? 9.555 13.156 8.742 1 98.94 186 VAL B N 1
ATOM 4126 C CA . VAL B 1 186 ? 10.25 12.18 9.586 1 98.94 186 VAL B CA 1
ATOM 4127 C C . VAL B 1 186 ? 9.359 10.961 9.797 1 98.94 186 VAL B C 1
ATOM 4129 O O . VAL B 1 186 ? 9.805 9.82 9.625 1 98.94 186 VAL B O 1
ATOM 4132 N N . GLY B 1 187 ? 8.117 11.203 10.148 1 98.94 187 GLY B N 1
ATOM 4133 C CA . GLY B 1 187 ? 7.18 10.125 10.43 1 98.94 187 GLY B CA 1
ATOM 4134 C C . GLY B 1 187 ? 6.91 9.242 9.227 1 98.94 187 GLY B C 1
ATOM 4135 O O . GLY B 1 187 ? 6.664 8.039 9.375 1 98.94 187 GLY B O 1
ATOM 4136 N N . SER B 1 188 ? 6.922 9.812 7.98 1 98.94 188 SER B N 1
ATOM 4137 C CA . SER B 1 188 ? 6.707 8.992 6.789 1 98.94 188 SER B CA 1
ATOM 4138 C C . SER B 1 188 ? 7.754 7.895 6.672 1 98.94 188 SER B C 1
ATOM 4140 O O . SER B 1 188 ? 7.453 6.785 6.23 1 98.94 188 SER B O 1
ATOM 4142 N N . VAL B 1 189 ? 8.961 8.148 7.152 1 98.94 189 VAL B N 1
ATOM 4143 C CA . VAL B 1 189 ? 10.07 7.203 7.035 1 98.94 189 VAL B CA 1
ATOM 4144 C C . VAL B 1 189 ? 10.086 6.273 8.25 1 98.94 189 VAL B C 1
ATOM 4146 O O . VAL B 1 189 ? 10.18 5.051 8.102 1 98.94 189 VAL B O 1
ATOM 4149 N N . VAL B 1 190 ? 9.859 6.848 9.469 1 98.75 190 VAL B N 1
ATOM 4150 C CA . VAL B 1 190 ? 10.109 6.074 10.68 1 98.75 190 VAL B CA 1
ATOM 4151 C C . VAL B 1 190 ? 8.852 5.297 11.07 1 98.75 190 VAL B C 1
ATOM 4153 O O . VAL B 1 190 ? 8.938 4.203 11.625 1 98.75 190 VAL B O 1
ATOM 4156 N N . ASN B 1 191 ? 7.676 5.902 10.789 1 98.75 191 ASN B N 1
ATOM 4157 C CA . ASN B 1 191 ? 6.426 5.27 11.203 1 98.75 191 ASN B CA 1
ATOM 4158 C C . ASN B 1 191 ? 5.738 4.566 10.031 1 98.75 191 ASN B C 1
ATOM 4160 O O . ASN B 1 191 ? 5.57 3.348 10.047 1 98.75 191 ASN B O 1
ATOM 4164 N N . THR B 1 192 ? 5.406 5.301 8.953 1 98.81 192 THR B N 1
ATOM 4165 C CA . THR B 1 192 ? 4.613 4.75 7.863 1 98.81 192 THR B CA 1
ATOM 4166 C C . THR B 1 192 ? 5.414 3.709 7.086 1 98.81 192 THR B C 1
ATOM 4168 O O . THR B 1 192 ? 4.945 2.588 6.875 1 98.81 192 THR B O 1
ATOM 4171 N N . LEU B 1 193 ? 6.629 4.07 6.691 1 98.88 193 LEU B N 1
ATOM 4172 C CA . LEU B 1 193 ? 7.449 3.129 5.938 1 98.88 193 LEU B CA 1
ATOM 4173 C C . LEU B 1 193 ? 8.141 2.141 6.871 1 98.88 193 LEU B C 1
ATOM 4175 O O . LEU B 1 193 ? 8.422 1.006 6.48 1 98.88 193 LEU B O 1
ATOM 4179 N N . ASP B 1 194 ? 8.43 2.604 8.102 1 98.75 194 ASP B N 1
ATOM 4180 C CA . ASP B 1 194 ? 9.18 1.805 9.07 1 98.75 194 ASP B CA 1
ATOM 4181 C C . ASP B 1 194 ? 10.484 1.285 8.453 1 98.75 194 ASP B C 1
ATOM 4183 O O . ASP B 1 194 ? 10.734 0.079 8.461 1 98.75 194 ASP B O 1
ATOM 4187 N N . LEU B 1 195 ? 11.258 2.25 7.898 1 98.81 195 LEU B N 1
ATOM 4188 C CA . LEU B 1 195 ? 12.492 1.95 7.18 1 98.81 195 LEU B CA 1
ATOM 4189 C C . LEU B 1 195 ? 13.43 1.108 8.039 1 98.81 195 LEU B C 1
ATOM 4191 O O . LEU B 1 195 ? 13.594 1.374 9.234 1 98.81 195 LEU B O 1
ATOM 4195 N N . LYS B 1 196 ? 14.031 0.109 7.438 1 98.5 196 LYS B N 1
ATOM 4196 C CA . LYS B 1 196 ? 14.953 -0.792 8.117 1 98.5 196 LYS B CA 1
ATOM 4197 C C . LYS B 1 196 ? 16.406 -0.375 7.883 1 98.5 196 LYS B C 1
ATOM 4199 O O . LYS B 1 196 ? 16.734 0.17 6.828 1 98.5 196 LYS B O 1
ATOM 4204 N N . ASP B 1 197 ? 17.172 -0.698 8.836 1 98.5 197 ASP B N 1
ATOM 4205 C CA . ASP B 1 197 ? 18.609 -0.399 8.812 1 98.5 197 ASP B CA 1
ATOM 4206 C C . ASP B 1 197 ? 19.25 -0.938 7.543 1 98.5 197 ASP B C 1
ATOM 4208 O O . ASP B 1 197 ? 18.969 -2.055 7.113 1 98.5 197 ASP B O 1
ATOM 4212 N N . GLY B 1 198 ? 20.047 -0.092 6.902 1 98.5 198 GLY B N 1
ATOM 4213 C CA . GLY B 1 198 ? 20.859 -0.505 5.762 1 98.5 198 GLY B CA 1
ATOM 4214 C C . GLY B 1 198 ? 20.094 -0.457 4.449 1 98.5 198 GLY B C 1
ATOM 4215 O O . GLY B 1 198 ? 20.688 -0.657 3.381 1 98.5 198 GLY B O 1
ATOM 4216 N N . SER B 1 199 ? 18.828 -0.131 4.402 1 98.5 199 SER B N 1
ATOM 4217 C CA . SER B 1 199 ? 17.984 -0.158 3.207 1 98.5 199 SER B CA 1
ATOM 4218 C C . SER B 1 199 ? 18.203 1.089 2.355 1 98.5 199 SER B C 1
ATOM 4220 O O . SER B 1 199 ? 18.984 1.973 2.723 1 98.5 199 SER B O 1
ATOM 4222 N N . SER B 1 200 ? 17.609 1.104 1.203 1 98.88 200 SER B N 1
ATOM 4223 C CA . SER B 1 200 ? 17.656 2.256 0.308 1 98.88 200 SER B CA 1
ATOM 4224 C C . SER B 1 200 ? 16.344 3.049 0.359 1 98.88 200 SER B C 1
ATOM 4226 O O . SER B 1 200 ? 15.273 2.475 0.536 1 98.88 200 SER B O 1
ATOM 4228 N N . LEU B 1 201 ? 16.5 4.375 0.267 1 98.94 201 LEU B N 1
ATOM 4229 C CA . LEU B 1 201 ? 15.375 5.312 0.32 1 98.94 201 LEU B CA 1
ATOM 4230 C C . LEU B 1 201 ? 15.477 6.336 -0.807 1 98.94 201 LEU B C 1
ATOM 4232 O O . LEU B 1 201 ? 16.531 6.941 -1.014 1 98.94 201 LEU B O 1
ATOM 4236 N N . ALA B 1 202 ? 14.438 6.473 -1.589 1 99 202 ALA B N 1
ATOM 4237 C CA . ALA B 1 202 ? 14.32 7.578 -2.535 1 99 202 ALA B CA 1
ATOM 4238 C C . ALA B 1 202 ? 13.289 8.602 -2.062 1 99 202 ALA B C 1
ATOM 4240 O O . ALA B 1 202 ? 12.18 8.234 -1.673 1 99 202 ALA B O 1
ATOM 4241 N N . VAL B 1 203 ? 13.664 9.836 -2.047 1 99 203 VAL B N 1
ATOM 4242 C CA . VAL B 1 203 ? 12.766 10.914 -1.644 1 99 203 VAL B CA 1
ATOM 4243 C C . VAL B 1 203 ? 12.508 11.844 -2.828 1 99 203 VAL B C 1
ATOM 4245 O O . VAL B 1 203 ? 13.422 12.492 -3.326 1 99 203 VAL B O 1
ATOM 4248 N N . PHE B 1 204 ? 11.273 11.875 -3.232 1 98.94 204 PHE B N 1
ATOM 4249 C CA . PHE B 1 204 ? 10.875 12.711 -4.359 1 98.94 204 PHE B CA 1
ATOM 4250 C C . PHE B 1 204 ? 10.305 14.039 -3.871 1 98.94 204 PHE B C 1
ATOM 4252 O O . PHE B 1 204 ? 9.234 14.07 -3.254 1 98.94 204 PHE B O 1
ATOM 4259 N N . GLY B 1 205 ? 10.914 15.133 -4.207 1 98.69 205 GLY B N 1
ATOM 4260 C CA . GLY B 1 205 ? 10.617 16.438 -3.639 1 98.69 205 GLY B CA 1
ATOM 4261 C C . GLY B 1 205 ? 11.305 16.672 -2.303 1 98.69 205 GLY B C 1
ATOM 4262 O O . GLY B 1 205 ? 10.906 16.094 -1.289 1 98.69 205 GLY B O 1
ATOM 4263 N N . VAL B 1 206 ? 12.312 17.578 -2.371 1 98.5 206 VAL B N 1
ATOM 4264 C CA . VAL B 1 206 ? 13.047 17.781 -1.128 1 98.5 206 VAL B CA 1
ATOM 4265 C C . VAL B 1 206 ? 12.898 19.234 -0.674 1 98.5 206 VAL B C 1
ATOM 4267 O O . VAL B 1 206 ? 13.898 19.922 -0.423 1 98.5 206 VAL B O 1
ATOM 4270 N N . GLY B 1 207 ? 11.625 19.625 -0.498 1 97.88 207 GLY B N 1
ATOM 4271 C CA . GLY B 1 207 ? 11.32 20.766 0.353 1 97.88 207 GLY B CA 1
ATOM 4272 C C . GLY B 1 207 ? 11.469 20.469 1.832 1 97.88 207 GLY B C 1
ATOM 4273 O O . GLY B 1 207 ? 12.281 19.625 2.221 1 97.88 207 GLY B O 1
ATOM 4274 N N . SER B 1 208 ? 10.703 21.156 2.646 1 97.62 208 SER B N 1
ATOM 4275 C CA . SER B 1 208 ? 10.836 20.953 4.086 1 97.62 208 SER B CA 1
ATOM 4276 C C . SER B 1 208 ? 10.445 19.531 4.48 1 97.62 208 SER B C 1
ATOM 4278 O O . SER B 1 208 ? 11.148 18.891 5.254 1 97.62 208 SER B O 1
ATOM 4280 N N . VAL B 1 209 ? 9.336 19 3.922 1 98.69 209 VAL B N 1
ATOM 4281 C CA . VAL B 1 209 ? 8.883 17.656 4.23 1 98.69 209 VAL B CA 1
ATOM 4282 C C . VAL B 1 209 ? 9.898 16.641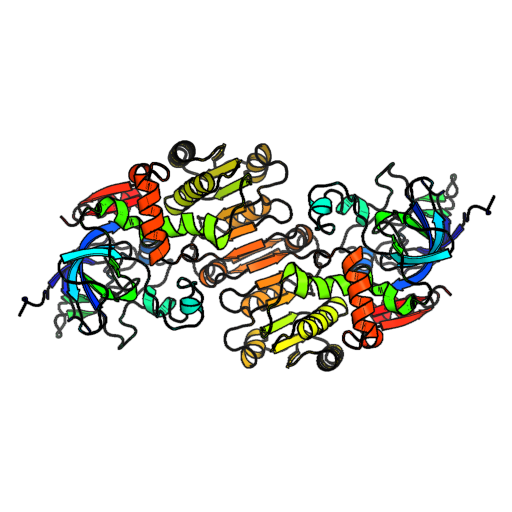 3.717 1 98.69 209 VAL B C 1
ATOM 4284 O O . VAL B 1 209 ? 10.328 15.742 4.457 1 98.69 209 VAL B O 1
ATOM 4287 N N . GLY B 1 210 ? 10.359 16.797 2.518 1 98.88 210 GLY B N 1
ATOM 4288 C CA . GLY B 1 210 ? 11.289 15.867 1.907 1 98.88 210 GLY B CA 1
ATOM 4289 C C . GLY B 1 210 ? 12.648 15.852 2.576 1 98.88 210 GLY B C 1
ATOM 4290 O O . GLY B 1 210 ? 13.242 14.789 2.771 1 98.88 210 GLY B O 1
ATOM 4291 N N . LEU B 1 211 ? 13.188 17.031 2.883 1 98.94 211 LEU B N 1
ATOM 4292 C CA . LEU B 1 211 ? 14.469 17.094 3.57 1 98.94 211 LEU B CA 1
ATOM 4293 C C . LEU B 1 211 ? 14.367 16.469 4.961 1 98.94 211 LEU B C 1
ATOM 4295 O O . LEU B 1 211 ? 15.328 15.867 5.445 1 98.94 211 LEU B O 1
ATOM 4299 N N . SER B 1 212 ? 13.172 16.609 5.562 1 98.94 212 SER B N 1
ATOM 4300 C CA . SER B 1 212 ? 12.953 15.922 6.828 1 98.94 212 SER B CA 1
ATOM 4301 C C . SER B 1 212 ? 12.977 14.406 6.645 1 98.94 212 SER B C 1
ATOM 4303 O O . SER B 1 212 ? 13.516 13.688 7.488 1 98.94 212 SER B O 1
ATOM 4305 N N . ALA B 1 213 ? 12.445 13.906 5.57 1 98.94 213 ALA B N 1
ATOM 4306 C CA . ALA B 1 213 ? 12.5 12.484 5.246 1 98.94 213 ALA B CA 1
ATOM 4307 C C . ALA B 1 213 ? 13.938 12.031 5.008 1 98.94 213 ALA B C 1
ATOM 4309 O O . ALA B 1 213 ? 14.328 10.945 5.434 1 98.94 213 ALA B O 1
ATOM 4310 N N . VAL B 1 214 ? 14.734 12.883 4.328 1 98.94 214 VAL B N 1
ATOM 4311 C CA . VAL B 1 214 ? 16.141 12.578 4.102 1 98.94 214 VAL B CA 1
ATOM 4312 C C . VAL B 1 214 ? 16.859 12.43 5.438 1 98.94 214 VAL B C 1
ATOM 4314 O O . VAL B 1 214 ? 17.547 11.43 5.668 1 98.94 214 VAL B O 1
ATOM 4317 N N . MET B 1 215 ? 16.625 13.383 6.332 1 98.94 215 MET B N 1
ATOM 4318 C CA . MET B 1 215 ? 17.281 13.32 7.641 1 98.94 215 MET B CA 1
ATOM 4319 C C . MET B 1 215 ? 16.797 12.109 8.43 1 98.94 215 MET B C 1
ATOM 4321 O O . MET B 1 215 ? 17.578 11.5 9.164 1 98.94 215 MET B O 1
ATOM 4325 N N . ALA B 1 216 ? 15.539 11.773 8.273 1 98.94 216 ALA B N 1
ATOM 4326 C CA . ALA B 1 216 ? 15 10.586 8.938 1 98.94 216 ALA B CA 1
ATOM 4327 C C . ALA B 1 216 ? 15.664 9.312 8.422 1 98.94 216 ALA B C 1
ATOM 4329 O O . ALA B 1 216 ? 15.922 8.383 9.188 1 98.94 216 ALA B O 1
ATOM 4330 N N . GLY B 1 217 ? 15.891 9.258 7.066 1 98.94 217 GLY B N 1
ATOM 4331 C CA . GLY B 1 217 ? 16.641 8.133 6.516 1 98.94 217 GLY B CA 1
ATOM 4332 C C . GLY B 1 217 ? 18 7.953 7.16 1 98.94 217 GLY B C 1
ATOM 4333 O O . GLY B 1 217 ? 18.391 6.832 7.484 1 98.94 217 GLY B O 1
ATOM 4334 N N . LYS B 1 218 ? 18.672 9.062 7.352 1 98.88 218 LYS B N 1
ATOM 4335 C CA . LYS B 1 218 ? 19.969 9.023 8.016 1 98.88 218 LYS B CA 1
ATOM 4336 C C . LYS B 1 218 ? 19.844 8.562 9.461 1 98.88 218 LYS B C 1
ATOM 4338 O O . LYS B 1 218 ? 20.609 7.727 9.93 1 98.88 218 LYS B O 1
ATOM 4343 N N . LEU B 1 219 ? 18.828 9.062 10.148 1 98.62 219 LEU B N 1
ATOM 4344 C CA . LEU B 1 219 ? 18.578 8.695 11.539 1 98.62 219 LEU B CA 1
ATOM 4345 C C . LEU B 1 219 ? 18.328 7.195 11.672 1 98.62 219 LEU B C 1
ATOM 4347 O O . LEU B 1 219 ? 18.688 6.59 12.68 1 98.62 219 LEU B O 1
ATOM 4351 N N . ARG B 1 220 ? 17.75 6.594 10.633 1 98.56 220 ARG B N 1
ATOM 4352 C CA . ARG B 1 220 ? 17.406 5.172 10.664 1 98.56 220 ARG B CA 1
ATOM 4353 C C . ARG B 1 220 ? 18.484 4.344 9.984 1 98.56 220 ARG B C 1
ATOM 4355 O O . ARG B 1 220 ? 18.297 3.156 9.711 1 98.56 220 ARG B O 1
ATOM 4362 N N . ASN B 1 221 ? 19.594 4.953 9.648 1 98.62 221 ASN B N 1
ATOM 4363 C CA . ASN B 1 221 ? 20.781 4.293 9.109 1 98.62 221 ASN B CA 1
ATOM 4364 C C . ASN B 1 221 ? 20.516 3.684 7.738 1 98.62 221 ASN B C 1
ATOM 4366 O O . ASN B 1 221 ? 20.938 2.561 7.457 1 98.62 221 ASN B O 1
ATOM 4370 N N . ALA B 1 222 ? 19.766 4.355 6.902 1 98.81 222 ALA B N 1
ATOM 4371 C CA . ALA B 1 222 ? 19.656 3.943 5.504 1 98.81 222 ALA B CA 1
ATOM 4372 C C . ALA B 1 222 ? 21.031 3.902 4.84 1 98.81 222 ALA B C 1
ATOM 4374 O O . ALA B 1 222 ? 21.844 4.812 5.02 1 98.81 222 ALA B O 1
ATOM 4375 N N . GLY B 1 223 ? 21.297 2.85 4.094 1 98.62 223 GLY B N 1
ATOM 4376 C CA . GLY B 1 223 ? 22.578 2.727 3.406 1 98.62 223 GLY B CA 1
ATOM 4377 C C . GLY B 1 223 ? 22.672 3.613 2.18 1 98.62 223 GLY B C 1
ATOM 4378 O O . GLY B 1 223 ? 23.766 4.074 1.832 1 98.62 223 GLY B O 1
ATOM 4379 N N . THR B 1 224 ? 21.578 3.789 1.501 1 98.88 224 THR B N 1
ATOM 4380 C CA . THR B 1 224 ? 21.469 4.641 0.323 1 98.88 224 THR B CA 1
ATOM 4381 C C . THR B 1 224 ? 20.25 5.562 0.438 1 98.88 224 THR B C 1
ATOM 4383 O O . THR B 1 224 ? 19.141 5.105 0.7 1 98.88 224 THR B O 1
ATOM 4386 N N . ILE B 1 225 ? 20.484 6.844 0.351 1 98.94 225 ILE B N 1
ATOM 4387 C CA . ILE B 1 225 ? 19.422 7.844 0.327 1 98.94 225 ILE B CA 1
ATOM 4388 C C . ILE B 1 225 ? 19.531 8.695 -0.937 1 98.94 225 ILE B C 1
ATOM 4390 O O . ILE B 1 225 ? 20.516 9.414 -1.116 1 98.94 225 ILE B O 1
ATOM 4394 N N . ILE B 1 226 ? 18.547 8.609 -1.81 1 99 226 ILE B N 1
ATOM 4395 C CA . ILE B 1 226 ? 18.547 9.328 -3.08 1 99 226 ILE B CA 1
ATOM 4396 C C . ILE B 1 226 ? 17.516 10.453 -3.045 1 99 226 ILE B C 1
ATOM 4398 O O . ILE B 1 226 ? 16.312 10.195 -2.898 1 99 226 ILE B O 1
ATOM 4402 N N . ALA B 1 227 ? 17.953 11.68 -3.154 1 98.94 227 ALA B N 1
ATOM 4403 C CA . ALA B 1 227 ? 17.062 12.828 -3.215 1 98.94 227 ALA B CA 1
ATOM 4404 C C . ALA B 1 227 ? 16.812 13.258 -4.66 1 98.94 227 ALA B C 1
ATOM 4406 O O . ALA B 1 227 ? 17.75 13.398 -5.441 1 98.94 227 ALA B O 1
ATOM 4407 N N . ILE B 1 228 ? 15.586 13.43 -5.008 1 98.94 228 ILE B N 1
ATOM 4408 C CA . ILE B 1 228 ? 15.195 13.859 -6.348 1 98.94 228 ILE B CA 1
ATOM 4409 C C . ILE B 1 228 ? 14.438 15.18 -6.266 1 98.94 228 ILE B C 1
ATOM 4411 O O . ILE B 1 228 ? 13.477 15.312 -5.512 1 98.94 228 ILE B O 1
ATOM 4415 N N . ASP B 1 229 ? 14.828 16.156 -6.98 1 98.69 229 ASP B N 1
ATOM 4416 C CA . ASP B 1 229 ? 14.188 17.469 -7.012 1 98.69 229 ASP B CA 1
ATOM 4417 C C . ASP B 1 229 ? 14.555 18.219 -8.289 1 98.69 229 ASP B C 1
ATOM 4419 O O . ASP B 1 229 ? 15.539 17.891 -8.953 1 98.69 229 ASP B O 1
ATOM 4423 N N . LEU B 1 230 ? 13.75 19.188 -8.625 1 97.44 230 LEU B N 1
ATOM 4424 C CA . LEU B 1 230 ? 14.008 20.031 -9.789 1 97.44 230 LEU B CA 1
ATOM 4425 C C . LEU B 1 230 ? 14.992 21.141 -9.438 1 97.44 230 LEU B C 1
ATOM 4427 O O . LEU B 1 230 ? 15.625 21.734 -10.328 1 97.44 230 LEU B O 1
ATOM 4431 N N . ASN B 1 231 ? 15.086 21.516 -8.133 1 96.94 231 ASN B N 1
ATOM 4432 C CA . ASN B 1 231 ? 15.891 22.641 -7.668 1 96.94 231 ASN B CA 1
ATOM 4433 C C . ASN B 1 231 ? 17.281 22.188 -7.234 1 96.94 231 ASN B C 1
ATOM 4435 O O . ASN B 1 231 ? 17.438 21.531 -6.203 1 96.94 231 ASN B O 1
ATOM 4439 N N . PRO B 1 232 ? 18.344 22.641 -7.945 1 96.25 232 PRO B N 1
ATOM 4440 C CA . PRO B 1 232 ? 19.688 22.188 -7.613 1 96.25 232 PRO B CA 1
ATOM 4441 C C . PRO B 1 232 ? 20.125 22.609 -6.211 1 96.25 232 PRO B C 1
ATOM 4443 O O . PRO B 1 232 ? 20.891 21.891 -5.555 1 96.25 232 PRO B O 1
ATOM 4446 N N . HIS B 1 233 ? 19.641 23.734 -5.797 1 96.12 233 HIS B N 1
ATOM 4447 C CA . HIS B 1 233 ? 20 24.188 -4.457 1 96.12 233 HIS B CA 1
ATOM 4448 C C . HIS B 1 233 ? 19.453 23.25 -3.393 1 96.12 233 HIS B C 1
ATOM 4450 O O . HIS B 1 233 ? 20.141 22.922 -2.428 1 96.12 233 HIS B O 1
ATOM 4456 N N . ARG B 1 234 ? 18.266 22.797 -3.557 1 97.44 234 ARG B N 1
ATOM 4457 C CA . ARG B 1 234 ? 17.672 21.844 -2.617 1 97.44 234 ARG B CA 1
ATOM 4458 C C . ARG B 1 234 ? 18.422 20.531 -2.617 1 97.44 234 ARG B C 1
ATOM 4460 O O . ARG B 1 234 ? 18.562 19.891 -1.573 1 97.44 234 ARG B O 1
ATOM 4467 N N . LEU B 1 235 ? 18.891 20.141 -3.795 1 98.44 235 LEU B N 1
ATOM 4468 C CA . LEU B 1 235 ? 19.656 18.906 -3.896 1 98.44 235 LEU B CA 1
ATOM 4469 C C . LEU B 1 235 ? 20.984 19.016 -3.143 1 98.44 235 LEU B C 1
ATOM 4471 O O . LEU B 1 235 ? 21.406 18.078 -2.48 1 98.44 235 LEU B O 1
ATOM 4475 N N . GLU B 1 236 ? 21.578 20.188 -3.199 1 98.19 236 GLU B N 1
ATOM 4476 C CA . GLU B 1 236 ? 22.797 20.422 -2.451 1 98.19 236 GLU B CA 1
ATOM 4477 C C . GLU B 1 236 ? 22.547 20.375 -0.946 1 98.19 236 GLU B C 1
ATOM 4479 O O . GLU B 1 236 ? 23.344 19.781 -0.2 1 98.19 236 GLU B O 1
ATOM 4484 N N . VAL B 1 237 ? 21.453 20.984 -0.562 1 98.5 237 VAL B N 1
ATOM 4485 C CA . VAL B 1 237 ? 21.094 20.953 0.853 1 98.5 237 VAL B CA 1
ATOM 4486 C C . VAL B 1 237 ? 20.828 19.5 1.281 1 98.5 237 VAL B C 1
ATOM 4488 O O . VAL B 1 237 ? 21.219 19.094 2.371 1 98.5 237 VAL B O 1
ATOM 4491 N N . ALA B 1 238 ? 20.188 18.703 0.435 1 98.88 238 ALA B N 1
ATOM 4492 C CA . ALA B 1 238 ? 19.906 17.297 0.732 1 98.88 238 ALA B CA 1
ATOM 4493 C C . ALA B 1 238 ? 21.203 16.516 0.972 1 98.88 238 ALA B C 1
ATOM 4495 O O . ALA B 1 238 ? 21.281 15.719 1.9 1 98.88 238 ALA B O 1
ATOM 4496 N N . ARG B 1 239 ? 22.219 16.75 0.179 1 98.62 239 ARG B N 1
ATOM 4497 C CA . ARG B 1 239 ? 23.516 16.109 0.365 1 98.62 239 ARG B CA 1
ATOM 4498 C C . ARG B 1 239 ? 24.094 16.422 1.738 1 98.62 239 ARG B C 1
ATOM 4500 O O . ARG B 1 239 ? 24.594 15.531 2.43 1 98.62 239 ARG B O 1
ATOM 4507 N N . LYS B 1 240 ? 23.922 17.656 2.074 1 98.44 240 LYS B N 1
ATOM 4508 C CA . LYS B 1 240 ? 24.453 18.109 3.357 1 98.44 240 LYS B CA 1
ATOM 4509 C C . LYS B 1 240 ? 23.734 17.438 4.52 1 98.44 240 LYS B C 1
ATOM 4511 O O . LYS B 1 240 ? 24.328 17.172 5.562 1 98.44 240 LYS B O 1
ATOM 4516 N N . LEU B 1 241 ? 22.516 17.109 4.273 1 98.81 241 LEU B N 1
ATOM 4517 C CA . LEU B 1 241 ? 21.672 16.688 5.391 1 98.81 241 LEU B CA 1
ATOM 4518 C C . LEU B 1 241 ? 21.562 15.172 5.457 1 98.81 241 LEU B C 1
ATOM 4520 O O . LEU B 1 241 ? 20.953 14.625 6.379 1 98.81 241 LEU B O 1
ATOM 4524 N N . GLY B 1 242 ? 22.125 14.477 4.445 1 98.75 242 GLY B N 1
ATOM 4525 C CA . GLY B 1 242 ? 22.141 13.031 4.633 1 98.75 242 GLY B CA 1
ATOM 4526 C C . GLY B 1 242 ? 21.969 12.258 3.34 1 98.75 242 GLY B C 1
ATOM 4527 O O . GLY B 1 242 ? 22.219 11.055 3.291 1 98.75 242 GLY B O 1
ATOM 4528 N N . ALA B 1 243 ? 21.578 12.883 2.25 1 98.94 243 ALA B N 1
ATOM 4529 C CA . ALA B 1 243 ? 21.453 12.172 0.978 1 98.94 243 ALA B CA 1
ATOM 4530 C C . ALA B 1 243 ? 22.812 11.656 0.496 1 98.94 243 ALA B C 1
ATOM 4532 O O . ALA B 1 243 ? 23.781 12.422 0.424 1 98.94 243 ALA B O 1
ATOM 4533 N N . THR B 1 244 ? 22.828 10.391 0.164 1 98.88 244 THR B N 1
ATOM 4534 C CA . THR B 1 244 ? 24.062 9.82 -0.376 1 98.88 244 THR B CA 1
ATOM 4535 C C . THR B 1 244 ? 24.203 10.141 -1.861 1 98.88 244 THR B C 1
ATOM 4537 O O . THR B 1 244 ? 25.312 10.211 -2.383 1 98.88 244 THR B O 1
ATOM 4540 N N . HIS B 1 245 ? 23.094 10.289 -2.535 1 98.88 245 HIS B N 1
ATOM 4541 C CA . HIS B 1 245 ? 23.031 10.602 -3.959 1 98.88 245 HIS B CA 1
ATOM 4542 C C . HIS B 1 245 ? 21.891 11.578 -4.258 1 98.88 245 HIS B C 1
ATOM 4544 O O . HIS B 1 245 ? 20.953 11.703 -3.473 1 98.88 245 HIS B O 1
ATOM 4550 N N . VAL B 1 246 ? 22.047 12.305 -5.379 1 98.69 246 VAL B N 1
ATOM 4551 C CA . VAL B 1 246 ? 20.984 13.195 -5.832 1 98.69 246 VAL B CA 1
ATOM 4552 C C . VAL B 1 246 ? 20.719 12.969 -7.32 1 98.69 246 VAL B C 1
ATOM 4554 O O . VAL B 1 246 ? 21.641 12.625 -8.078 1 98.69 246 VAL B O 1
ATOM 4557 N N . VAL B 1 247 ? 19.5 13.086 -7.711 1 98.69 247 VAL B N 1
ATOM 4558 C CA . VAL B 1 247 ? 19.062 13.016 -9.102 1 98.69 247 VAL B CA 1
ATOM 4559 C C . VAL B 1 247 ? 18.234 14.242 -9.438 1 98.69 247 VAL B C 1
ATOM 4561 O O . VAL B 1 247 ? 17.297 14.594 -8.711 1 98.69 247 VAL B O 1
ATOM 4564 N N . HIS B 1 248 ? 18.625 14.922 -10.508 1 98 248 HIS B N 1
ATOM 4565 C CA . HIS B 1 248 ? 17.812 16.062 -10.945 1 98 248 HIS B CA 1
ATOM 4566 C C . HIS B 1 248 ? 16.516 15.602 -11.578 1 98 248 HIS B C 1
ATOM 4568 O O . HIS B 1 248 ? 16.5 14.711 -12.43 1 98 248 HIS B O 1
ATOM 4574 N N . GLY B 1 249 ? 15.422 16.234 -11.172 1 96.81 249 GLY B N 1
ATOM 4575 C CA . GLY B 1 249 ? 14.086 15.82 -11.586 1 96.81 249 GLY B CA 1
ATOM 4576 C C . GLY B 1 249 ? 13.836 16.031 -13.07 1 96.81 249 GLY B C 1
ATOM 4577 O O . GLY B 1 249 ? 12.898 15.453 -13.625 1 96.81 249 GLY B O 1
ATOM 4578 N N . ASN B 1 250 ? 14.641 16.766 -13.719 1 93.56 250 ASN B N 1
ATOM 4579 C CA . ASN B 1 250 ? 14.492 17 -15.148 1 93.56 250 ASN B CA 1
ATOM 4580 C C . ASN B 1 250 ? 15.344 16.047 -15.969 1 93.56 250 ASN B C 1
ATOM 4582 O O . ASN B 1 250 ? 15.453 16.188 -17.188 1 93.56 250 ASN B O 1
ATOM 4586 N N . SER B 1 251 ? 15.945 15.148 -15.32 1 92.44 251 SER B N 1
ATOM 4587 C CA . SER B 1 251 ? 16.672 14.117 -16.047 1 92.44 251 SER B CA 1
ATOM 4588 C C . SER B 1 251 ? 15.781 13.438 -17.078 1 92.44 251 SER B C 1
ATOM 4590 O O . SER B 1 251 ? 14.57 13.32 -16.891 1 92.44 251 SER B O 1
ATOM 4592 N N . ALA B 1 252 ? 16.391 12.992 -18.203 1 93 252 ALA B N 1
ATOM 4593 C CA . ALA B 1 252 ? 15.664 12.336 -19.297 1 93 252 ALA B CA 1
ATOM 4594 C C . ALA B 1 252 ? 15.016 11.039 -18.812 1 93 252 ALA B C 1
ATOM 4596 O O . ALA B 1 252 ? 13.938 10.664 -19.281 1 93 252 ALA B O 1
ATOM 4597 N N . ASP B 1 253 ? 15.695 10.383 -17.891 1 97.31 253 ASP B N 1
ATOM 4598 C CA . ASP B 1 253 ? 15.18 9.133 -17.328 1 97.31 253 ASP B CA 1
ATOM 4599 C C . ASP B 1 253 ? 15.523 9.016 -15.844 1 97.31 253 ASP B C 1
ATOM 4601 O O . ASP B 1 253 ? 16.531 8.414 -15.484 1 97.31 253 ASP B O 1
ATOM 4605 N N . VAL B 1 254 ? 14.648 9.555 -15.031 1 98.44 254 VAL B N 1
ATOM 4606 C CA . VAL B 1 254 ? 14.852 9.586 -13.594 1 98.44 254 VAL B CA 1
ATOM 4607 C C . VAL B 1 254 ? 14.945 8.164 -13.047 1 98.44 254 VAL B C 1
ATOM 4609 O O . VAL B 1 254 ? 15.758 7.879 -12.164 1 98.44 254 VAL B O 1
ATOM 4612 N N . VAL B 1 255 ? 14.141 7.238 -13.578 1 98.56 255 VAL B N 1
ATOM 4613 C CA . VAL B 1 255 ? 14.141 5.852 -13.133 1 98.56 255 VAL B CA 1
ATOM 4614 C C . VAL B 1 255 ? 15.516 5.23 -13.359 1 98.56 255 VAL B C 1
ATOM 4616 O O . VAL B 1 255 ? 16.078 4.605 -12.461 1 98.56 255 VAL B O 1
ATOM 4619 N N . ALA B 1 256 ? 16.047 5.398 -14.57 1 98.25 256 ALA B N 1
ATOM 4620 C CA . ALA B 1 256 ? 17.359 4.863 -14.891 1 98.25 256 ALA B CA 1
ATOM 4621 C C . ALA B 1 256 ? 18.438 5.449 -13.977 1 98.25 256 ALA B C 1
ATOM 4623 O O . ALA B 1 256 ? 19.344 4.742 -13.531 1 98.25 256 ALA B O 1
ATOM 4624 N N . GLU B 1 257 ? 18.359 6.75 -13.703 1 98.38 257 GLU B N 1
ATOM 4625 C CA . GLU B 1 257 ? 19.328 7.402 -12.836 1 98.38 257 GLU B CA 1
ATOM 4626 C C . GLU B 1 257 ? 19.25 6.852 -11.414 1 98.38 257 GLU B C 1
ATOM 4628 O O . GLU B 1 257 ? 20.281 6.578 -10.789 1 98.38 257 GLU B O 1
ATOM 4633 N N . VAL B 1 258 ? 18.047 6.719 -10.883 1 98.69 258 VAL B N 1
ATOM 4634 C CA . VAL B 1 258 ? 17.875 6.148 -9.555 1 98.69 258 VAL B CA 1
ATOM 4635 C C . VAL B 1 258 ? 18.484 4.746 -9.508 1 98.69 258 VAL B C 1
ATOM 4637 O O . VAL B 1 258 ? 19.188 4.395 -8.555 1 98.69 258 VAL B O 1
ATOM 4640 N N . LYS B 1 259 ? 18.297 3.949 -10.547 1 98 259 LYS B N 1
ATOM 4641 C CA . LYS B 1 259 ? 18.703 2.549 -10.578 1 98 259 LYS B CA 1
ATOM 4642 C C . LYS B 1 259 ? 20.219 2.43 -10.719 1 98 259 LYS B C 1
ATOM 4644 O O . LYS B 1 259 ? 20.797 1.364 -10.477 1 98 259 LYS B O 1
ATOM 4649 N N . THR B 1 260 ? 20.922 3.504 -11.164 1 97.88 260 THR B N 1
ATOM 4650 C CA . THR B 1 260 ? 22.375 3.508 -11.133 1 97.88 260 THR B CA 1
ATOM 4651 C C . THR B 1 260 ? 22.891 3.367 -9.703 1 97.88 260 THR B C 1
ATOM 4653 O O . THR B 1 260 ? 23.953 2.779 -9.469 1 97.88 260 THR B O 1
ATOM 4656 N N . HIS B 1 261 ? 22.094 3.844 -8.75 1 97.75 261 HIS B N 1
ATOM 4657 C CA . HIS B 1 261 ? 22.5 3.844 -7.352 1 97.75 261 HIS B CA 1
ATOM 4658 C C . HIS B 1 261 ? 21.797 2.74 -6.566 1 97.75 261 HIS B C 1
ATOM 4660 O O . HIS B 1 261 ? 22.234 2.377 -5.473 1 97.75 261 HIS B O 1
ATOM 4666 N N . ALA B 1 262 ? 20.75 2.266 -7.055 1 98 262 ALA B N 1
ATOM 4667 C CA . ALA B 1 262 ? 19.984 1.131 -6.547 1 98 262 ALA B CA 1
ATOM 4668 C C . ALA B 1 262 ? 19.531 0.221 -7.684 1 98 262 ALA B C 1
ATOM 4670 O O . ALA B 1 262 ? 18.359 0.238 -8.07 1 98 262 ALA B O 1
ATOM 4671 N N . PRO B 1 263 ? 20.359 -0.6 -8.227 1 97.06 263 PRO B N 1
ATOM 4672 C CA . PRO B 1 263 ? 20.109 -1.345 -9.461 1 97.06 263 PRO B CA 1
ATOM 4673 C C . PRO B 1 263 ? 18.844 -2.203 -9.391 1 97.06 263 PRO B C 1
ATOM 4675 O O . PRO B 1 263 ? 18.156 -2.385 -10.398 1 97.06 263 PRO B O 1
ATOM 4678 N N . SER B 1 264 ? 18.484 -2.73 -8.273 1 96.31 264 SER B N 1
ATOM 4679 C CA . SER B 1 264 ? 17.297 -3.57 -8.133 1 96.31 264 SER B CA 1
ATOM 4680 C C . SER B 1 264 ? 16.078 -2.738 -7.758 1 96.31 264 SER B C 1
ATOM 4682 O O . SER B 1 264 ? 15 -3.287 -7.488 1 96.31 264 SER B O 1
ATOM 4684 N N . GLY B 1 265 ? 16.234 -1.371 -7.727 1 98.38 265 GLY B N 1
ATOM 4685 C CA . GLY B 1 265 ? 15.211 -0.485 -7.191 1 98.38 265 GLY B CA 1
ATOM 4686 C C . GLY B 1 265 ? 15.414 -0.163 -5.723 1 98.38 265 GLY B C 1
ATOM 4687 O O . GLY B 1 265 ? 16.25 -0.776 -5.055 1 98.38 265 GLY B O 1
ATOM 4688 N N . VAL B 1 266 ? 14.688 0.808 -5.273 1 98.94 266 VAL B N 1
ATOM 4689 C CA . VAL B 1 266 ? 14.828 1.21 -3.879 1 98.94 266 VAL B CA 1
ATOM 4690 C C . VAL B 1 266 ? 13.836 0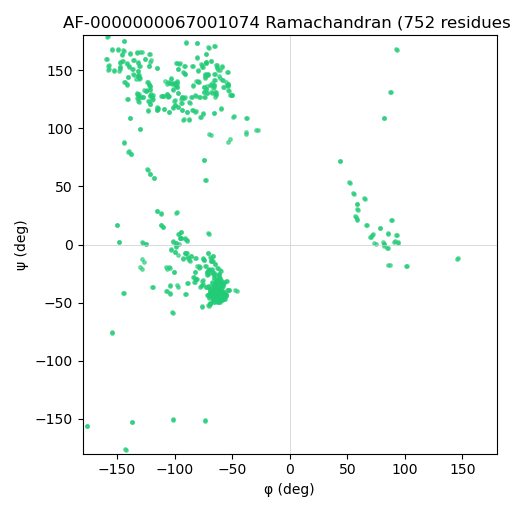.436 -3.014 1 98.94 266 VAL B C 1
ATOM 4692 O O . VAL B 1 266 ? 12.711 0.154 -3.445 1 98.94 266 VAL B O 1
ATOM 4695 N N . ASN B 1 267 ? 14.227 0.125 -1.762 1 98.81 267 ASN B N 1
ATOM 4696 C CA . ASN B 1 267 ? 13.359 -0.561 -0.811 1 98.81 267 ASN B CA 1
ATOM 4697 C C . ASN B 1 267 ? 12.195 0.324 -0.377 1 98.81 267 ASN B C 1
ATOM 4699 O O . ASN B 1 267 ? 11.07 -0.158 -0.204 1 98.81 267 ASN B O 1
ATOM 4703 N N . TYR B 1 268 ? 12.516 1.611 -0.177 1 98.94 268 TYR B N 1
ATOM 4704 C CA . TYR B 1 268 ? 11.523 2.568 0.299 1 98.94 268 TYR B CA 1
ATOM 4705 C C . TYR B 1 268 ? 11.539 3.838 -0.545 1 98.94 268 TYR B C 1
ATOM 4707 O O . TYR B 1 268 ? 12.578 4.215 -1.088 1 98.94 268 TYR B O 1
ATOM 4715 N N . ALA B 1 269 ? 10.422 4.469 -0.667 1 99 269 ALA B N 1
ATOM 4716 C CA . ALA B 1 269 ? 10.328 5.75 -1.366 1 99 269 ALA B CA 1
ATOM 4717 C C . ALA B 1 269 ? 9.25 6.633 -0.75 1 99 269 ALA B C 1
ATOM 4719 O O . ALA B 1 269 ? 8.297 6.129 -0.141 1 99 269 ALA B O 1
ATOM 4720 N N . VAL B 1 270 ? 9.398 7.934 -0.864 1 98.94 270 VAL B N 1
ATOM 4721 C CA . VAL B 1 270 ? 8.43 8.914 -0.382 1 98.94 270 VAL B CA 1
ATOM 4722 C C . VAL B 1 270 ? 8.172 9.961 -1.466 1 98.94 270 VAL B C 1
ATOM 4724 O O . VAL B 1 270 ? 9.109 10.508 -2.045 1 98.94 270 VAL B O 1
ATOM 4727 N N . ASP B 1 271 ? 6.949 10.219 -1.745 1 98.94 271 ASP B N 1
ATOM 4728 C CA . ASP B 1 271 ? 6.594 11.352 -2.588 1 98.94 271 ASP B CA 1
ATOM 4729 C C . ASP B 1 271 ? 6.145 12.547 -1.744 1 98.94 271 ASP B C 1
ATOM 4731 O O . ASP B 1 271 ? 5.16 12.453 -1.007 1 98.94 271 ASP B O 1
ATOM 4735 N N . CYS B 1 272 ? 6.809 13.586 -1.87 1 98.75 272 CYS B N 1
ATOM 4736 C CA . CYS B 1 272 ? 6.461 14.812 -1.161 1 98.75 272 CYS B CA 1
ATOM 4737 C C . CYS B 1 272 ? 5.969 15.883 -2.131 1 98.75 272 CYS B C 1
ATOM 4739 O O . CYS B 1 272 ? 5.914 17.062 -1.783 1 98.75 272 CYS B O 1
ATOM 4741 N N . THR B 1 273 ? 5.594 15.523 -3.373 1 97.94 273 THR B N 1
ATOM 4742 C CA . THR B 1 273 ? 5.242 16.516 -4.383 1 97.94 273 THR B CA 1
ATOM 4743 C C . THR B 1 273 ? 3.738 16.516 -4.629 1 97.94 273 THR B C 1
ATOM 4745 O O . THR B 1 273 ? 3.154 17.578 -4.902 1 97.94 273 THR B O 1
ATOM 4748 N N . GLY B 1 274 ? 3.168 15.312 -4.641 1 97.94 274 GLY B N 1
ATOM 4749 C CA . GLY B 1 274 ? 1.762 15.188 -4.988 1 97.94 274 GLY B CA 1
ATOM 4750 C C . GLY B 1 274 ? 1.515 15.18 -6.484 1 97.94 274 GLY B C 1
ATOM 4751 O O . GLY B 1 274 ? 0.369 15.094 -6.93 1 97.94 274 GLY B O 1
ATOM 4752 N N . ALA B 1 275 ? 2.578 15.273 -7.297 1 98 275 ALA B N 1
ATOM 4753 C CA . ALA B 1 275 ? 2.434 15.266 -8.75 1 98 275 ALA B CA 1
ATOM 4754 C C . ALA B 1 275 ? 2.295 13.836 -9.281 1 98 275 ALA B C 1
ATOM 4756 O O . ALA B 1 275 ? 3.154 12.992 -9.031 1 98 275 ALA B O 1
ATOM 4757 N N . ALA B 1 276 ? 1.235 13.625 -10.086 1 98.25 276 ALA B N 1
ATOM 4758 C CA . ALA B 1 276 ? 0.913 12.281 -10.562 1 98.25 276 ALA B CA 1
ATOM 4759 C C . ALA B 1 276 ? 2.094 11.664 -11.305 1 98.25 276 ALA B C 1
ATOM 4761 O O . ALA B 1 276 ? 2.438 10.5 -11.078 1 98.25 276 ALA B O 1
ATOM 4762 N N . ARG B 1 277 ? 2.748 12.414 -12.141 1 97.75 277 ARG B N 1
ATOM 4763 C CA . ARG B 1 277 ? 3.863 11.898 -12.93 1 97.75 277 ARG B CA 1
ATOM 4764 C C . ARG B 1 277 ? 5.023 11.484 -12.023 1 97.75 277 ARG B C 1
ATOM 4766 O O . ARG B 1 277 ? 5.699 10.492 -12.297 1 97.75 277 ARG B O 1
ATOM 4773 N N . VAL B 1 278 ? 5.273 12.227 -10.984 1 98.69 278 VAL B N 1
ATOM 4774 C CA . VAL B 1 278 ? 6.348 11.922 -10.047 1 98.69 278 VAL B CA 1
ATOM 4775 C C . VAL B 1 278 ? 6.004 10.656 -9.258 1 98.69 278 VAL B C 1
ATOM 4777 O O . VAL B 1 278 ? 6.863 9.797 -9.047 1 98.69 278 VAL B O 1
ATOM 4780 N N . ILE B 1 279 ? 4.746 10.555 -8.875 1 98.88 279 ILE B N 1
ATOM 4781 C CA . ILE B 1 279 ? 4.297 9.383 -8.141 1 98.88 279 ILE B CA 1
ATOM 4782 C C . ILE B 1 279 ? 4.445 8.141 -9.016 1 98.88 279 ILE B C 1
ATOM 4784 O O . ILE B 1 279 ? 4.898 7.09 -8.539 1 98.88 279 ILE B O 1
ATOM 4788 N N . GLU B 1 280 ? 4.07 8.219 -10.273 1 98.5 280 GLU B N 1
ATOM 4789 C CA . GLU B 1 280 ? 4.273 7.117 -11.203 1 98.5 280 GLU B CA 1
ATOM 4790 C C . GLU B 1 280 ? 5.742 6.711 -11.273 1 98.5 280 GLU B C 1
ATOM 4792 O O . GLU B 1 280 ? 6.066 5.523 -11.242 1 98.5 280 GLU B O 1
ATOM 4797 N N . THR B 1 281 ? 6.594 7.711 -11.398 1 98.69 281 THR B N 1
ATOM 4798 C CA . THR B 1 281 ? 8.031 7.469 -11.438 1 98.69 281 THR B CA 1
ATOM 4799 C C . THR B 1 281 ? 8.508 6.809 -10.148 1 98.69 281 THR B C 1
ATOM 4801 O O . THR B 1 281 ? 9.32 5.883 -10.18 1 98.69 281 THR B O 1
ATOM 4804 N N . MET B 1 282 ? 8.008 7.289 -9.008 1 98.88 282 MET B N 1
ATOM 4805 C CA . MET B 1 282 ? 8.336 6.711 -7.711 1 98.88 282 MET B CA 1
ATOM 4806 C C . MET B 1 282 ? 8.023 5.219 -7.684 1 98.88 282 MET B C 1
ATOM 4808 O O . MET B 1 282 ? 8.852 4.41 -7.27 1 98.88 282 MET B O 1
ATOM 4812 N N . MET B 1 283 ? 6.879 4.84 -8.195 1 98.88 283 MET B N 1
ATOM 4813 C CA . MET B 1 283 ? 6.465 3.441 -8.195 1 98.88 283 MET B CA 1
ATOM 4814 C C . MET B 1 283 ? 7.387 2.604 -9.078 1 98.88 283 MET B C 1
ATOM 4816 O O . MET B 1 283 ? 7.719 1.468 -8.734 1 98.88 283 MET B O 1
ATOM 4820 N N . GLU B 1 284 ? 7.836 3.152 -10.164 1 98.5 284 GLU B N 1
ATOM 4821 C CA . GLU B 1 284 ? 8.719 2.451 -11.094 1 98.5 284 GLU B CA 1
ATOM 4822 C C . GLU B 1 284 ? 10.109 2.248 -10.484 1 98.5 284 GLU B C 1
ATOM 4824 O O . GLU B 1 284 ? 10.836 1.34 -10.883 1 98.5 284 GLU B O 1
ATOM 4829 N N . CYS B 1 285 ? 10.453 3.039 -9.508 1 98.88 285 CYS B N 1
ATOM 4830 C CA . CYS B 1 285 ? 11.773 2.998 -8.898 1 98.88 285 CYS B CA 1
ATOM 4831 C C . CYS B 1 285 ? 11.836 1.953 -7.789 1 98.88 285 CYS B C 1
ATOM 4833 O O . CYS B 1 285 ? 12.914 1.616 -7.305 1 98.88 285 CYS B O 1
ATOM 4835 N N . LEU B 1 286 ? 10.711 1.41 -7.406 1 98.88 286 LEU B N 1
ATOM 4836 C CA . LEU B 1 286 ? 10.672 0.497 -6.27 1 98.88 286 LEU B CA 1
ATOM 4837 C C . LEU B 1 286 ? 11.281 -0.853 -6.633 1 98.88 286 LEU B C 1
ATOM 4839 O O . LEU B 1 286 ? 11.102 -1.336 -7.754 1 98.88 286 LEU B O 1
ATOM 4843 N N . ALA B 1 287 ? 11.953 -1.415 -5.672 1 98.5 287 ALA B N 1
ATOM 4844 C CA . ALA B 1 287 ? 12.391 -2.807 -5.746 1 98.5 287 ALA B CA 1
ATOM 4845 C C . ALA B 1 287 ? 11.211 -3.762 -5.57 1 98.5 287 ALA B C 1
ATOM 4847 O O . ALA B 1 287 ? 10.117 -3.344 -5.191 1 98.5 287 ALA B O 1
ATOM 4848 N N . VAL B 1 288 ? 11.445 -5.027 -5.957 1 98.44 288 VAL B N 1
ATOM 4849 C CA . VAL B 1 288 ? 10.516 -6.082 -5.555 1 98.44 288 VAL B CA 1
ATOM 4850 C C . VAL B 1 288 ? 10.266 -6.008 -4.051 1 98.44 288 VAL B C 1
ATOM 4852 O O . VAL B 1 288 ? 11.203 -5.852 -3.266 1 98.44 288 VAL B O 1
ATOM 4855 N N . ARG B 1 289 ? 8.945 -5.992 -3.709 1 98.56 289 ARG B N 1
ATOM 4856 C CA . ARG B 1 289 ? 8.492 -5.895 -2.326 1 98.56 289 ARG B CA 1
ATOM 4857 C C . ARG B 1 289 ? 8.844 -4.539 -1.726 1 98.56 289 ARG B C 1
ATOM 4859 O O . ARG B 1 289 ? 8.922 -4.398 -0.503 1 98.56 289 ARG B O 1
ATOM 4866 N N . GLY B 1 290 ? 9.18 -3.525 -2.615 1 98.81 290 GLY B N 1
ATOM 4867 C CA . GLY B 1 290 ? 9.398 -2.168 -2.145 1 98.81 290 GLY B CA 1
ATOM 4868 C C . GLY B 1 290 ? 8.141 -1.497 -1.637 1 98.81 290 GLY B C 1
ATOM 4869 O O . GLY B 1 290 ? 7.027 -1.899 -1.993 1 98.81 290 GLY B O 1
ATOM 4870 N N . ARG B 1 291 ? 8.305 -0.474 -0.798 1 98.88 291 ARG B N 1
ATOM 4871 C CA . ARG B 1 291 ? 7.203 0.221 -0.138 1 98.88 291 ARG B CA 1
ATOM 4872 C C . ARG B 1 291 ? 7.316 1.73 -0.322 1 98.88 291 ARG B C 1
ATOM 4874 O O . ARG B 1 291 ? 8.375 2.312 -0.068 1 98.88 291 ARG B O 1
ATOM 4881 N N . ALA B 1 292 ? 6.238 2.377 -0.824 1 98.94 292 ALA B N 1
ATOM 4882 C CA . ALA B 1 292 ? 6.254 3.809 -1.112 1 98.94 292 ALA B CA 1
ATOM 4883 C C . ALA B 1 292 ? 5.172 4.539 -0.325 1 98.94 292 ALA B C 1
ATOM 4885 O O . ALA B 1 292 ? 4.039 4.066 -0.229 1 98.94 292 ALA B O 1
ATOM 4886 N N . ALA B 1 293 ? 5.492 5.672 0.246 1 98.94 293 ALA B N 1
ATOM 4887 C CA . ALA B 1 293 ? 4.547 6.5 0.996 1 98.94 293 ALA B CA 1
ATOM 4888 C C . ALA B 1 293 ? 4.148 7.738 0.196 1 98.94 293 ALA B C 1
ATOM 4890 O O . ALA B 1 293 ? 5.012 8.461 -0.314 1 98.94 293 ALA B O 1
ATOM 4891 N N . GLN B 1 294 ? 2.885 7.945 0.063 1 98.94 294 GLN B N 1
ATOM 4892 C CA . GLN B 1 294 ? 2.334 9.156 -0.534 1 98.94 294 GLN B CA 1
ATOM 4893 C C . GLN B 1 294 ? 2.105 10.234 0.521 1 98.94 294 GLN B C 1
ATOM 4895 O O . GLN B 1 294 ? 1.224 10.102 1.372 1 98.94 294 GLN B O 1
ATOM 4900 N N . VAL B 1 295 ? 2.869 11.328 0.419 1 98.81 295 VAL B N 1
ATOM 4901 C CA . VAL B 1 295 ? 2.811 12.367 1.445 1 98.81 295 VAL B CA 1
ATOM 4902 C C . VAL B 1 295 ? 2.355 13.688 0.824 1 98.81 295 VAL B C 1
ATOM 4904 O O . VAL B 1 295 ? 1.591 14.438 1.435 1 98.81 295 VAL B O 1
ATOM 4907 N N . GLY B 1 296 ? 2.781 13.938 -0.38 1 98.38 296 GLY B N 1
ATOM 4908 C CA . GLY B 1 296 ? 2.516 15.211 -1.028 1 98.38 296 GLY B CA 1
ATOM 4909 C C . GLY B 1 296 ? 1.045 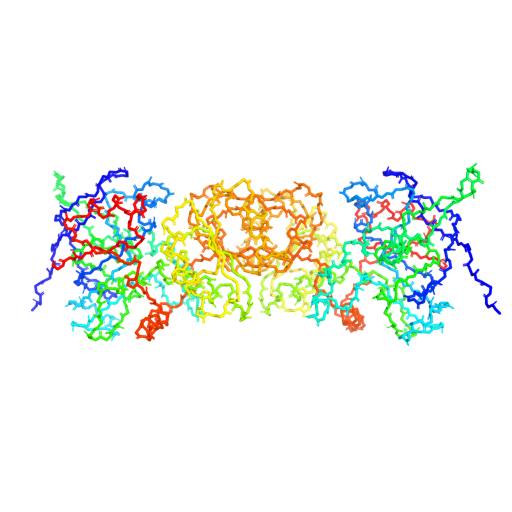15.438 -1.322 1 98.38 296 GLY B C 1
ATOM 4910 O O . GLY B 1 296 ? 0.37 14.555 -1.854 1 98.38 296 GLY B O 1
ATOM 4911 N N . LEU B 1 297 ? 0.541 16.594 -1.042 1 96.69 297 LEU B N 1
ATOM 4912 C CA . LEU B 1 297 ? -0.854 16.953 -1.264 1 96.69 297 LEU B CA 1
ATOM 4913 C C . LEU B 1 297 ? -1.1 17.297 -2.729 1 96.69 297 LEU B C 1
ATOM 4915 O O . LEU B 1 297 ? -0.184 17.734 -3.432 1 96.69 297 LEU B O 1
ATOM 4919 N N . THR B 1 298 ? -2.275 17.031 -3.119 1 96.38 298 THR B N 1
ATOM 4920 C CA . THR B 1 298 ? -2.727 17.422 -4.453 1 96.38 298 THR B CA 1
ATOM 4921 C C . THR B 1 298 ? -4.195 17.828 -4.43 1 96.38 298 THR B C 1
ATOM 4923 O O . THR B 1 298 ? -4.832 17.812 -3.373 1 96.38 298 THR B O 1
ATOM 4926 N N . ALA B 1 299 ? -4.66 18.281 -5.527 1 94.06 299 ALA B N 1
ATOM 4927 C CA . ALA B 1 299 ? -6.078 18.609 -5.645 1 94.06 299 ALA B CA 1
ATOM 4928 C C . ALA B 1 299 ? -6.941 17.359 -5.461 1 94.06 299 ALA B C 1
ATOM 4930 O O . ALA B 1 299 ? -6.512 16.25 -5.781 1 94.06 299 ALA B O 1
ATOM 4931 N N . PRO B 1 300 ? -8.164 17.531 -4.984 1 92.94 300 PRO B N 1
ATOM 4932 C CA . PRO B 1 300 ? -9.016 16.406 -4.602 1 92.94 300 PRO B CA 1
ATOM 4933 C C . PRO B 1 300 ? -9.328 15.477 -5.77 1 92.94 300 PRO B C 1
ATOM 4935 O O . PRO B 1 300 ? -9.555 14.281 -5.57 1 92.94 300 PRO B O 1
ATOM 4938 N N . ASP B 1 301 ? -9.312 15.852 -6.988 1 93.75 301 ASP B N 1
ATOM 4939 C CA . ASP B 1 301 ? -9.797 15.055 -8.109 1 93.75 301 ASP B CA 1
ATOM 4940 C C . ASP B 1 301 ? -8.648 14.398 -8.859 1 93.75 301 ASP B C 1
ATOM 4942 O O . ASP B 1 301 ? -8.867 13.648 -9.812 1 93.75 301 ASP B O 1
ATOM 4946 N N . ARG B 1 302 ? -7.41 14.594 -8.367 1 97.5 302 ARG B N 1
ATOM 4947 C CA . ARG B 1 302 ? -6.258 14.047 -9.086 1 97.5 302 ARG B CA 1
ATOM 4948 C C . ARG B 1 302 ? -6.066 12.57 -8.773 1 97.5 302 ARG B C 1
ATOM 4950 O O . ARG B 1 302 ? -6.281 12.133 -7.641 1 97.5 302 ARG B O 1
ATOM 4957 N N . THR B 1 303 ? -5.707 11.797 -9.812 1 98.62 303 THR B N 1
ATOM 4958 C CA . THR B 1 303 ? -5.426 10.367 -9.672 1 98.62 303 THR B CA 1
ATOM 4959 C C . THR B 1 303 ? -4.047 10.031 -10.234 1 98.62 303 THR B C 1
ATOM 4961 O O . THR B 1 303 ? -3.445 10.844 -10.945 1 98.62 303 THR B O 1
ATOM 4964 N N . VAL B 1 304 ? -3.508 8.945 -9.844 1 98.81 304 VAL B N 1
ATOM 4965 C CA . VAL B 1 304 ? -2.277 8.406 -10.406 1 98.81 304 VAL B CA 1
ATOM 4966 C C . VAL B 1 304 ? -2.537 7.012 -10.977 1 98.81 304 VAL B C 1
ATOM 4968 O O . VAL B 1 304 ? -3.168 6.18 -10.32 1 98.81 304 VAL B O 1
ATOM 4971 N N . PRO B 1 305 ? -2.162 6.766 -12.219 1 98.62 305 PRO B N 1
ATOM 4972 C CA . PRO B 1 305 ? -2.268 5.406 -12.75 1 98.62 305 PRO B CA 1
ATOM 4973 C C . PRO B 1 305 ? -1.197 4.469 -12.195 1 98.62 305 PRO B C 1
ATOM 4975 O O . PRO B 1 305 ? -0.01 4.801 -12.219 1 98.62 305 PRO B O 1
ATOM 4978 N N . ILE B 1 306 ? -1.595 3.338 -11.648 1 98.81 306 ILE B N 1
ATOM 4979 C CA . ILE B 1 306 ? -0.674 2.305 -11.188 1 98.81 306 ILE B CA 1
ATOM 4980 C C . ILE B 1 306 ? -0.764 1.088 -12.109 1 98.81 306 ILE B C 1
ATOM 4982 O O . ILE B 1 306 ? -1.86 0.613 -12.414 1 98.81 306 ILE B O 1
ATOM 4986 N N . LYS B 1 307 ? 0.369 0.603 -12.625 1 98.56 307 LYS B N 1
ATOM 4987 C CA . LYS B 1 307 ? 0.408 -0.6 -13.453 1 98.56 307 LYS B CA 1
ATOM 4988 C C . LYS B 1 307 ? 0.024 -1.835 -12.641 1 98.56 307 LYS B C 1
ATOM 4990 O O . LYS B 1 307 ? 0.795 -2.295 -11.797 1 98.56 307 LYS B O 1
ATOM 4995 N N . ILE B 1 308 ? -1.085 -2.428 -12.961 1 98.62 308 ILE B N 1
ATOM 4996 C CA . ILE B 1 308 ? -1.716 -3.441 -12.125 1 98.62 308 ILE B CA 1
ATOM 4997 C C . ILE B 1 308 ? -0.822 -4.676 -12.047 1 98.62 308 ILE B C 1
ATOM 4999 O O . ILE B 1 308 ? -0.473 -5.133 -10.961 1 98.62 308 ILE B O 1
ATOM 5003 N N . LEU B 1 309 ? -0.373 -5.16 -13.195 1 97.81 309 LEU B N 1
ATOM 5004 C CA . LEU B 1 309 ? 0.358 -6.422 -13.227 1 97.81 309 LEU B CA 1
ATOM 5005 C C . LEU B 1 309 ? 1.729 -6.273 -12.578 1 97.81 309 LEU B C 1
ATOM 5007 O O . LEU B 1 309 ? 2.15 -7.141 -11.805 1 97.81 309 LEU B O 1
ATOM 5011 N N . GLN B 1 310 ? 2.414 -5.223 -12.859 1 97.12 310 GLN B N 1
ATOM 5012 C CA . GLN B 1 310 ? 3.719 -4.984 -12.25 1 97.12 310 GLN B CA 1
ATOM 5013 C C . GLN B 1 310 ? 3.605 -4.887 -10.734 1 97.12 310 GLN B C 1
ATOM 5015 O O . GLN B 1 310 ? 4.414 -5.469 -10.008 1 97.12 310 GLN B O 1
ATOM 5020 N N . HIS B 1 311 ? 2.594 -4.082 -10.273 1 98.62 311 HIS B N 1
ATOM 5021 C CA . HIS B 1 311 ? 2.348 -3.9 -8.844 1 98.62 311 HIS B CA 1
ATOM 5022 C C . HIS B 1 311 ? 2.127 -5.238 -8.148 1 98.62 311 HIS B C 1
ATOM 5024 O O . HIS B 1 311 ? 2.727 -5.504 -7.105 1 98.62 311 HIS B O 1
ATOM 5030 N N . LEU B 1 312 ? 1.381 -6.07 -8.789 1 98.06 312 LEU B N 1
ATOM 5031 C CA . LEU B 1 312 ? 1.029 -7.391 -8.273 1 98.06 312 LEU B CA 1
ATOM 5032 C C . LEU B 1 312 ? 2.25 -8.305 -8.242 1 98.06 312 LEU B C 1
ATOM 5034 O O . LEU B 1 312 ? 2.582 -8.867 -7.195 1 98.06 312 LEU B O 1
ATOM 5038 N N . LEU B 1 313 ? 2.992 -8.43 -9.336 1 97.31 313 LEU B N 1
ATOM 5039 C CA . LEU B 1 313 ? 4.062 -9.406 -9.5 1 97.31 313 LEU B CA 1
ATOM 5040 C C . LEU B 1 313 ? 5.273 -9.039 -8.648 1 97.31 313 LEU B C 1
ATOM 5042 O O . LEU B 1 313 ? 6.027 -9.914 -8.219 1 97.31 313 LEU B O 1
ATOM 5046 N N . ARG B 1 314 ? 5.375 -7.742 -8.352 1 98.06 314 ARG B N 1
ATOM 5047 C CA . ARG B 1 314 ? 6.539 -7.289 -7.598 1 98.06 314 ARG B CA 1
ATOM 5048 C C . ARG B 1 314 ? 6.203 -7.129 -6.117 1 98.06 314 ARG B C 1
ATOM 5050 O O . ARG B 1 314 ? 7.074 -6.785 -5.312 1 98.06 314 ARG B O 1
ATOM 5057 N N . GLY B 1 315 ? 4.973 -7.371 -5.734 1 98.75 315 GLY B N 1
ATOM 5058 C CA . GLY B 1 315 ? 4.609 -7.23 -4.336 1 98.75 315 GLY B CA 1
ATOM 5059 C C . GLY B 1 315 ? 4.867 -5.84 -3.787 1 98.75 315 GLY B C 1
ATOM 5060 O O . GLY B 1 315 ? 5.316 -5.688 -2.65 1 98.75 315 GLY B O 1
ATOM 5061 N N . GLN B 1 316 ? 4.684 -4.82 -4.613 1 98.88 316 GLN B N 1
ATOM 5062 C CA . GLN B 1 316 ? 4.93 -3.449 -4.18 1 98.88 316 GLN B CA 1
ATOM 5063 C C . GLN B 1 316 ? 3.805 -2.947 -3.279 1 98.88 316 GLN B C 1
ATOM 5065 O O . GLN B 1 316 ? 2.68 -3.443 -3.346 1 98.88 316 GLN B O 1
ATOM 5070 N N . GLU B 1 317 ? 4.121 -2.035 -2.428 1 98.94 317 GLU B N 1
ATOM 5071 C CA . GLU B 1 317 ? 3.135 -1.424 -1.541 1 98.94 317 GLU B CA 1
ATOM 5072 C C . GLU B 1 317 ? 3.074 0.088 -1.741 1 98.94 317 GLU B C 1
ATOM 5074 O O . GLU B 1 317 ? 4.105 0.765 -1.714 1 98.94 317 GLU B O 1
ATOM 5079 N N . TYR B 1 318 ? 1.943 0.545 -2.092 1 98.94 318 TYR B N 1
ATOM 5080 C CA . 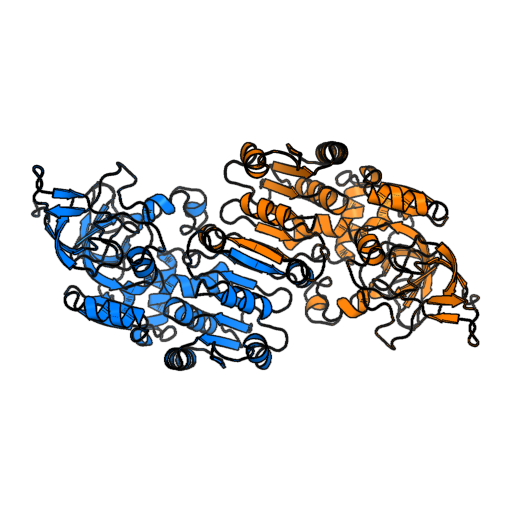TYR B 1 318 ? 1.632 1.968 -2.174 1 98.94 318 TYR B CA 1
ATOM 5081 C C . TYR B 1 318 ? 0.762 2.402 -1 1 98.94 318 TYR B C 1
ATOM 5083 O O . TYR B 1 318 ? -0.406 2.018 -0.908 1 98.94 318 TYR B O 1
ATOM 5091 N N . VAL B 1 319 ? 1.318 3.303 -0.067 1 98.94 319 VAL B N 1
ATOM 5092 C CA . VAL B 1 319 ? 0.667 3.564 1.213 1 98.94 319 VAL B CA 1
ATOM 5093 C C . VAL B 1 319 ? 0.43 5.066 1.375 1 98.94 319 VAL B C 1
ATOM 5095 O O . VAL B 1 319 ? 1.311 5.875 1.072 1 98.94 319 VAL B O 1
ATOM 5098 N N . GLY B 1 320 ? -0.758 5.387 1.752 1 98.88 320 GLY B N 1
ATOM 5099 C CA . GLY B 1 320 ? -1.032 6.766 2.123 1 98.88 320 GLY B CA 1
ATOM 5100 C C . GLY B 1 320 ? -0.44 7.152 3.467 1 98.88 320 GLY B C 1
ATOM 5101 O O . GLY B 1 320 ? -0.428 6.348 4.398 1 98.88 320 GLY B O 1
ATOM 5102 N N . CYS B 1 321 ? -0.018 8.422 3.553 1 98.88 321 CYS B N 1
ATOM 5103 C CA . CYS B 1 321 ? 0.605 8.875 4.789 1 98.88 321 CYS B CA 1
ATOM 5104 C C . CYS B 1 321 ? 0.126 10.281 5.156 1 98.88 321 CYS B C 1
ATOM 5106 O O . CYS B 1 321 ? 0.532 11.258 4.535 1 98.88 321 CYS B O 1
ATOM 5108 N N . ALA B 1 322 ? -0.663 10.352 6.18 1 98.38 322 ALA B N 1
ATOM 5109 C CA . ALA B 1 322 ? -1.098 11.633 6.727 1 98.38 322 ALA B CA 1
ATOM 5110 C C . ALA B 1 322 ? -0.286 12.008 7.965 1 98.38 322 ALA B C 1
ATOM 5112 O O . ALA B 1 322 ? -0.207 11.234 8.922 1 98.38 322 ALA B O 1
ATOM 5113 N N . GLY B 1 323 ? 0.328 13.148 7.938 1 98.06 323 GLY B N 1
ATOM 5114 C CA . GLY B 1 323 ? 1.032 13.68 9.094 1 98.06 323 GLY B CA 1
ATOM 5115 C C . GLY B 1 323 ? 2.129 12.758 9.594 1 98.06 323 GLY B C 1
ATOM 5116 O O . GLY B 1 323 ? 2.426 12.734 10.797 1 98.06 323 GLY B O 1
ATOM 5117 N N . GLY B 1 324 ? 2.639 11.844 8.734 1 98.69 324 GLY B N 1
ATOM 5118 C CA . GLY B 1 324 ? 3.691 10.922 9.117 1 98.69 324 GLY B CA 1
ATOM 5119 C C . GLY B 1 324 ? 3.227 9.859 10.102 1 98.69 324 GLY B C 1
ATOM 5120 O O . GLY B 1 324 ? 4.043 9.141 10.68 1 98.69 324 GLY B O 1
ATOM 5121 N N . ASP B 1 325 ? 1.902 9.891 10.328 1 98.69 325 ASP B N 1
ATOM 5122 C CA . ASP B 1 325 ? 1.312 9 11.336 1 98.69 325 ASP B CA 1
ATOM 5123 C C . ASP B 1 325 ? 1.984 9.188 12.695 1 98.69 325 ASP B C 1
ATOM 5125 O O . ASP B 1 325 ? 2.264 8.211 13.391 1 98.69 325 ASP B O 1
ATOM 5129 N N . CYS B 1 326 ? 2.205 10.414 13.039 1 98.12 326 CYS B N 1
ATOM 5130 C CA . CYS B 1 326 ? 2.918 10.734 14.266 1 98.12 326 CYS B CA 1
ATOM 5131 C C . CYS B 1 326 ? 1.948 10.922 15.43 1 98.12 326 CYS B C 1
ATOM 5133 O O . CYS B 1 326 ? 0.792 11.297 15.219 1 98.12 326 CYS B O 1
ATOM 5135 N N . ILE B 1 327 ? 2.436 10.547 16.578 1 98.38 327 ILE B N 1
ATOM 5136 C CA . ILE B 1 327 ? 1.866 11.07 17.812 1 98.38 327 ILE B CA 1
ATOM 5137 C C . ILE B 1 327 ? 2.621 12.328 18.234 1 98.38 327 ILE B C 1
ATOM 5139 O O . ILE B 1 327 ? 3.758 12.25 18.703 1 98.38 327 ILE B O 1
ATOM 5143 N N . PRO B 1 328 ? 1.985 13.492 18.094 1 98.12 328 PRO B N 1
ATOM 5144 C CA . PRO B 1 328 ? 2.73 14.734 18.312 1 98.12 328 PRO B CA 1
ATOM 5145 C C . PRO B 1 328 ? 3.412 14.781 19.672 1 98.12 328 PRO B C 1
ATOM 5147 O O . PRO B 1 328 ? 4.57 15.188 19.781 1 98.12 328 PRO B O 1
ATOM 5150 N N . GLY B 1 329 ? 2.814 14.312 20.688 1 98.06 329 GLY B N 1
ATOM 5151 C CA . GLY B 1 329 ? 3.359 14.336 22.031 1 98.06 329 GLY B CA 1
ATOM 5152 C C . GLY B 1 329 ? 4.609 13.492 22.188 1 98.06 329 GLY B C 1
ATOM 5153 O O . GLY B 1 329 ? 5.355 13.641 23.156 1 98.06 329 GLY B O 1
ATOM 5154 N N . GLU B 1 330 ? 4.828 12.617 21.25 1 98.5 330 GLU B N 1
ATOM 5155 C CA . GLU B 1 330 ? 6.023 11.773 21.25 1 98.5 330 GLU B CA 1
ATOM 5156 C C . GLU B 1 330 ? 7.035 12.258 20.219 1 98.5 330 GLU B C 1
ATOM 5158 O O . GLU B 1 330 ? 8.227 12.359 20.5 1 98.5 330 GLU B O 1
ATOM 5163 N N . MET B 1 331 ? 6.598 12.602 19.078 1 98.75 331 MET B N 1
ATOM 5164 C CA . MET B 1 331 ? 7.465 12.93 17.953 1 98.75 331 MET B CA 1
ATOM 5165 C C . MET B 1 331 ? 8.18 14.258 18.172 1 98.75 331 MET B C 1
ATOM 5167 O O . MET B 1 331 ? 9.375 14.375 17.906 1 98.75 331 MET B O 1
ATOM 5171 N N . LEU B 1 332 ? 7.453 15.273 18.672 1 98.75 332 LEU B N 1
ATOM 5172 C CA . LEU B 1 332 ? 8.055 16.594 18.781 1 98.75 332 LEU B CA 1
ATOM 5173 C C . LEU B 1 332 ? 9.18 16.594 19.812 1 98.75 332 LEU B C 1
ATOM 5175 O O . LEU B 1 332 ? 10.289 17.047 19.531 1 98.75 332 LEU B O 1
ATOM 5179 N N . PRO B 1 333 ? 8.961 16.016 21.031 1 98.62 333 PRO B N 1
ATOM 5180 C CA . PRO B 1 333 ? 10.094 15.93 21.953 1 98.62 333 PRO B CA 1
ATOM 5181 C C . PRO B 1 333 ? 11.25 15.109 21.391 1 98.62 333 PRO B C 1
ATOM 5183 O O . PRO B 1 333 ? 12.414 15.461 21.594 1 98.62 333 PRO B O 1
ATOM 5186 N N . TYR B 1 334 ? 10.953 14.055 20.656 1 98.75 334 TYR B N 1
ATOM 5187 C CA . TYR B 1 334 ? 11.984 13.234 20.031 1 98.75 334 TYR B CA 1
ATOM 5188 C C . TYR B 1 334 ? 12.836 14.062 19.078 1 98.75 334 TYR B C 1
ATOM 5190 O O . TYR B 1 334 ? 14.062 14 19.109 1 98.75 334 TYR B O 1
ATOM 5198 N N . LEU B 1 335 ? 12.195 14.852 18.281 1 98.81 335 LEU B N 1
ATOM 5199 C CA . LEU B 1 335 ? 12.906 15.656 17.281 1 98.81 335 LEU B CA 1
ATOM 5200 C C . LEU B 1 335 ? 13.719 16.75 17.969 1 98.81 335 LEU B C 1
ATOM 5202 O O . LEU B 1 335 ? 14.82 17.078 17.516 1 98.81 335 LEU B O 1
ATOM 5206 N N . MET B 1 336 ? 13.18 17.328 19.016 1 98.75 336 MET B N 1
ATOM 5207 C CA . MET B 1 336 ? 13.93 18.328 19.766 1 98.75 336 MET B CA 1
ATOM 5208 C C . MET B 1 336 ? 15.203 17.719 20.359 1 98.75 336 MET B C 1
ATOM 5210 O O . MET B 1 336 ? 16.281 18.328 20.281 1 98.75 336 MET B O 1
ATOM 5214 N N . ASP B 1 337 ? 15.078 16.484 20.859 1 98.69 337 ASP B N 1
ATOM 5215 C CA . ASP B 1 337 ? 16.234 15.789 21.422 1 98.69 337 ASP B CA 1
ATOM 5216 C C . ASP B 1 337 ? 17.266 15.5 20.344 1 98.69 337 ASP B C 1
ATOM 5218 O O . ASP B 1 337 ? 18.469 15.672 20.562 1 98.69 337 ASP B O 1
ATOM 5222 N N . GLN B 1 338 ? 16.812 15.055 19.203 1 98.75 338 GLN B N 1
ATOM 5223 C CA . GLN B 1 338 ? 17.734 14.734 18.109 1 98.75 338 GLN B CA 1
ATOM 5224 C C . GLN B 1 338 ? 18.438 15.992 17.609 1 98.75 338 GLN B C 1
ATOM 5226 O O . GLN B 1 338 ? 19.609 15.945 17.234 1 98.75 338 GLN B O 1
ATOM 5231 N N . GLN B 1 339 ? 17.719 17.047 17.5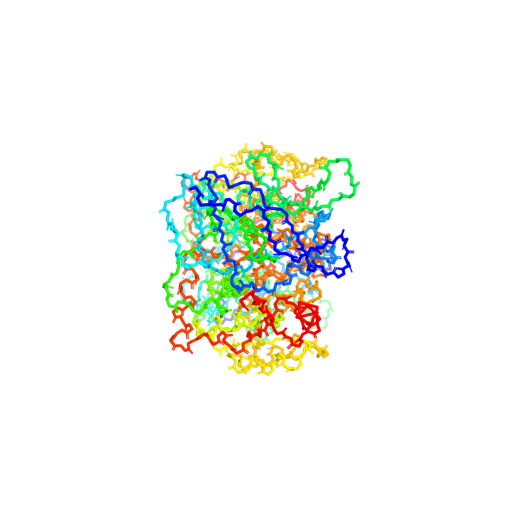47 1 98.69 339 GLN B N 1
ATOM 5232 C CA . GLN B 1 339 ? 18.328 18.312 17.156 1 98.69 339 GLN B CA 1
ATOM 5233 C C . GLN B 1 339 ? 19.391 18.75 18.156 1 98.69 339 GLN B C 1
ATOM 5235 O O . GLN B 1 339 ? 20.5 19.125 17.75 1 98.69 339 GLN B O 1
ATOM 5240 N N . GLN B 1 340 ? 19.109 18.656 19.391 1 97.94 340 GLN B N 1
ATOM 5241 C CA . GLN B 1 340 ? 20.047 19.031 20.453 1 97.94 340 GLN B CA 1
ATOM 5242 C C . GLN B 1 340 ? 21.297 18.156 20.406 1 97.94 340 GLN B C 1
ATOM 5244 O O . GLN B 1 340 ? 22.391 18.625 20.688 1 97.94 340 GLN B O 1
ATOM 5249 N N . ALA B 1 341 ? 21.094 16.938 20.016 1 98.25 341 ALA B N 1
ATOM 5250 C CA . ALA B 1 341 ? 22.188 15.977 19.953 1 98.25 341 ALA B CA 1
ATOM 5251 C C . ALA B 1 341 ? 23 16.141 18.672 1 98.25 341 ALA B C 1
ATOM 5253 O O . ALA B 1 341 ? 24.031 15.492 18.484 1 98.25 341 ALA B O 1
ATOM 5254 N N . GLY B 1 342 ? 22.531 16.906 17.719 1 97.94 342 GLY B N 1
ATOM 5255 C CA . GLY B 1 342 ? 23.25 17.156 16.484 1 97.94 342 GLY B CA 1
ATOM 5256 C C . GLY B 1 342 ? 22.891 16.203 15.367 1 97.94 342 GLY B C 1
ATOM 5257 O O . GLY B 1 342 ? 23.469 16.25 14.289 1 97.94 342 GLY B O 1
ATOM 5258 N N . ASN B 1 343 ? 21.859 15.383 15.578 1 98.31 343 ASN B N 1
ATOM 5259 C CA . ASN B 1 343 ? 21.484 14.344 14.617 1 98.31 343 ASN B CA 1
ATOM 5260 C C . ASN B 1 343 ? 20.422 14.844 13.641 1 98.31 343 ASN B C 1
ATOM 5262 O O . ASN B 1 343 ? 20.156 14.203 12.625 1 98.31 343 ASN B O 1
ATOM 5266 N N . PHE B 1 344 ? 19.859 15.984 13.969 1 98.62 344 PHE B N 1
ATOM 5267 C CA . PHE B 1 344 ? 18.766 16.531 13.188 1 98.62 344 PHE B CA 1
ATOM 5268 C C . PHE B 1 344 ? 18.922 18.047 13.031 1 98.62 344 PHE B C 1
ATOM 5270 O O . PHE B 1 344 ? 18.219 18.812 13.688 1 98.62 344 PHE B O 1
ATOM 5277 N N . PRO B 1 345 ? 19.75 18.469 12.125 1 98.44 345 PRO B N 1
ATOM 5278 C CA . PRO B 1 345 ? 20.109 19.891 12.008 1 98.44 345 PRO B CA 1
ATOM 5279 C C . PRO B 1 345 ? 19 20.734 11.391 1 98.44 345 PRO B C 1
ATOM 5281 O O . PRO B 1 345 ? 19.156 21.266 10.289 1 98.44 345 PRO B O 1
ATOM 5284 N N . LEU B 1 346 ? 17.984 20.938 12.148 1 98.69 346 LEU B N 1
ATOM 5285 C CA . LEU B 1 346 ? 16.797 21.688 11.742 1 98.69 346 LEU B CA 1
ATOM 5286 C C . LEU B 1 346 ? 17.156 23.109 11.344 1 98.69 346 LEU B C 1
ATOM 5288 O O . LEU B 1 346 ? 16.578 23.656 10.406 1 98.69 346 LEU B O 1
ATOM 5292 N N . GLU B 1 347 ? 18.125 23.672 11.969 1 98.19 347 GLU B N 1
ATOM 5293 C CA . GLU B 1 347 ? 18.531 25.062 11.75 1 98.19 347 GLU B CA 1
ATOM 5294 C C . GLU B 1 347 ? 19.031 25.266 10.32 1 98.19 347 GLU B C 1
ATOM 5296 O O . GLU B 1 347 ? 19.047 26.391 9.82 1 98.19 347 GLU B O 1
ATOM 5301 N N . GLU B 1 348 ? 19.422 24.156 9.648 1 98.06 348 GLU B N 1
ATOM 5302 C CA . GLU B 1 348 ? 19.984 24.25 8.305 1 98.06 348 GLU B CA 1
ATOM 5303 C C . GLU B 1 348 ? 18.891 24.531 7.277 1 98.06 348 GLU B C 1
ATOM 5305 O O . GLU B 1 348 ? 19.172 24.938 6.148 1 98.06 348 GLU B O 1
ATOM 5310 N N . ILE B 1 349 ? 17.594 24.391 7.699 1 98.25 349 ILE B N 1
ATOM 5311 C CA . ILE B 1 349 ? 16.578 24.531 6.656 1 98.25 349 ILE B CA 1
ATOM 5312 C C . ILE B 1 349 ? 15.57 25.609 7.066 1 98.25 349 ILE B C 1
ATOM 5314 O O . ILE B 1 349 ? 14.68 25.953 6.289 1 98.25 349 ILE B O 1
ATOM 5318 N N . VAL B 1 350 ? 15.734 26.25 8.234 1 98.56 350 VAL B N 1
ATOM 5319 C CA . VAL B 1 350 ? 14.773 27.234 8.734 1 98.56 350 VAL B CA 1
ATOM 5320 C C . VAL B 1 350 ? 15.258 28.641 8.414 1 98.56 350 VAL B C 1
ATOM 5322 O O . VAL B 1 350 ? 16.453 28.938 8.555 1 98.56 350 VAL B O 1
ATOM 5325 N N . SER B 1 351 ? 14.375 29.453 7.949 1 98.5 351 SER B N 1
ATOM 5326 C CA . SER B 1 351 ? 14.602 30.891 7.75 1 98.5 351 SER B CA 1
ATOM 5327 C C . SER B 1 351 ? 13.562 31.719 8.5 1 98.5 351 SER B C 1
ATOM 5329 O O . SER B 1 351 ? 12.383 31.375 8.531 1 98.5 351 SER B O 1
ATOM 5331 N N . TYR B 1 352 ? 14.031 32.812 9.094 1 98.62 352 TYR B N 1
ATOM 5332 C CA . TYR B 1 352 ? 13.148 33.625 9.945 1 98.62 352 TYR B CA 1
ATOM 5333 C C . TYR B 1 352 ? 12.758 34.938 9.266 1 98.62 352 TYR B C 1
ATOM 5335 O O . TYR B 1 352 ? 13.586 35.562 8.602 1 98.62 352 TYR B O 1
ATOM 5343 N N . TYR B 1 353 ? 11.547 35.25 9.414 1 98.75 353 TYR B N 1
ATOM 5344 C CA . TYR B 1 353 ? 10.977 36.5 8.93 1 98.75 353 TYR B CA 1
ATOM 5345 C C . TYR B 1 353 ? 10.156 37.188 10.016 1 98.75 353 TYR B C 1
ATOM 5347 O O . TYR B 1 353 ? 9.445 36.531 10.773 1 98.75 353 TYR B O 1
ATOM 5355 N N . ASP B 1 354 ? 10.219 38.531 10.078 1 98.31 354 ASP B N 1
ATOM 5356 C CA . ASP B 1 354 ? 9.234 39.25 10.875 1 98.31 354 ASP B CA 1
ATOM 5357 C C . ASP B 1 354 ? 7.832 39.094 10.297 1 98.31 354 ASP B C 1
ATOM 5359 O O . ASP B 1 354 ? 7.656 39.125 9.078 1 98.31 354 ASP B O 1
ATOM 5363 N N . ALA B 1 355 ? 6.859 38.969 11.148 1 97.75 355 ALA B N 1
ATOM 5364 C CA . ALA B 1 355 ? 5.48 38.844 10.672 1 97.75 355 ALA B CA 1
ATOM 5365 C C . ALA B 1 355 ? 5.102 40 9.766 1 97.75 355 ALA B C 1
ATOM 5367 O O . ALA B 1 355 ? 4.332 39.844 8.82 1 97.75 355 ALA B O 1
ATOM 5368 N N . LYS B 1 356 ? 5.66 41.156 9.984 1 97.19 356 LYS B N 1
ATOM 5369 C CA . LYS B 1 356 ? 5.402 42.312 9.172 1 97.19 356 LYS B CA 1
ATOM 5370 C C . LYS B 1 356 ? 5.961 42.156 7.758 1 97.19 356 LYS B C 1
ATOM 5372 O O . LYS B 1 356 ? 5.527 42.844 6.828 1 97.19 356 LYS B O 1
ATOM 5377 N N . ASP B 1 357 ? 6.941 41.25 7.621 1 97.81 357 ASP B N 1
ATOM 5378 C CA . ASP B 1 357 ? 7.543 40.969 6.324 1 97.81 357 ASP B CA 1
ATOM 5379 C C . ASP B 1 357 ? 6.945 39.719 5.711 1 97.81 357 ASP B C 1
ATOM 5381 O O . ASP B 1 357 ? 7.625 39 4.969 1 97.81 357 ASP B O 1
ATOM 5385 N N . HIS B 1 358 ? 5.723 39.406 6.051 1 98.25 358 HIS B N 1
ATOM 5386 C CA . HIS B 1 358 ? 5.066 38.156 5.625 1 98.25 358 HIS B CA 1
ATOM 5387 C C . HIS B 1 358 ? 5.043 38.062 4.102 1 98.25 358 HIS B C 1
ATOM 5389 O O . HIS B 1 358 ? 5.152 36.969 3.559 1 98.25 358 HIS B O 1
ATOM 5395 N N . ALA B 1 359 ? 4.891 39.125 3.381 1 98.19 359 ALA B N 1
ATOM 5396 C CA . ALA B 1 359 ? 4.852 39.094 1.921 1 98.19 359 ALA B CA 1
ATOM 5397 C C . ALA B 1 359 ? 6.125 38.469 1.359 1 98.19 359 ALA B C 1
ATOM 5399 O O . ALA B 1 359 ? 6.059 37.594 0.478 1 98.19 359 ALA B O 1
ATOM 5400 N N . ARG B 1 360 ? 7.191 38.906 1.89 1 98.38 360 ARG B N 1
ATOM 5401 C CA . ARG B 1 360 ? 8.477 38.344 1.464 1 98.38 360 ARG B CA 1
ATOM 5402 C C . ARG B 1 360 ? 8.586 36.875 1.854 1 98.38 360 ARG B C 1
ATOM 5404 O O . ARG B 1 360 ? 9.086 36.062 1.077 1 98.38 360 ARG B O 1
ATOM 5411 N N . ALA B 1 361 ? 8.18 36.531 3.041 1 98.44 361 ALA B N 1
ATOM 5412 C CA . ALA B 1 361 ? 8.242 35.156 3.52 1 98.44 361 ALA B CA 1
ATOM 5413 C C . ALA B 1 361 ? 7.465 34.219 2.596 1 98.44 361 ALA B C 1
ATOM 5415 O O . ALA B 1 361 ? 7.957 33.156 2.221 1 98.44 361 ALA B O 1
ATOM 5416 N N . PHE B 1 362 ? 6.27 34.625 2.199 1 98.19 362 PHE B N 1
ATOM 5417 C CA . PHE B 1 362 ? 5.426 33.781 1.356 1 98.19 362 PHE B CA 1
ATOM 5418 C C . PHE B 1 362 ? 5.973 33.719 -0.066 1 98.19 362 PHE B C 1
ATOM 5420 O O . PHE B 1 362 ? 5.902 32.688 -0.719 1 98.19 362 PHE B O 1
ATOM 5427 N N . GLU B 1 363 ? 6.523 34.812 -0.574 1 97.81 363 GLU B N 1
ATOM 5428 C CA . GLU B 1 363 ? 7.172 34.812 -1.881 1 97.81 363 GLU B CA 1
ATOM 5429 C C . GLU B 1 363 ? 8.367 33.875 -1.897 1 97.81 363 GLU B C 1
ATOM 5431 O O . GLU B 1 363 ? 8.516 33.062 -2.828 1 97.81 363 GLU B O 1
ATOM 5436 N N . ASP B 1 364 ? 9.156 33.969 -0.84 1 97.88 364 ASP B N 1
ATOM 5437 C CA . ASP B 1 364 ? 10.344 33.125 -0.746 1 97.88 364 ASP B CA 1
ATOM 5438 C C . ASP B 1 364 ? 9.953 31.656 -0.594 1 97.88 364 ASP B C 1
ATOM 5440 O O . ASP B 1 364 ? 10.641 30.766 -1.104 1 97.88 364 ASP B O 1
ATOM 5444 N N . SER B 1 365 ? 8.898 31.375 0.105 1 97.06 365 SER B N 1
ATOM 5445 C CA . SER B 1 365 ? 8.398 30.016 0.235 1 97.06 365 SER B CA 1
ATOM 5446 C C . SER B 1 365 ? 7.918 29.469 -1.108 1 97.06 365 SER B C 1
ATOM 5448 O O . SER B 1 365 ? 8.242 28.344 -1.478 1 97.06 365 SER B O 1
ATOM 5450 N N . ARG B 1 366 ? 7.207 30.266 -1.909 1 95.56 366 ARG B N 1
ATOM 5451 C CA . ARG B 1 366 ? 6.664 29.859 -3.199 1 95.56 366 ARG B CA 1
ATOM 5452 C C . ARG B 1 366 ? 7.781 29.625 -4.211 1 95.56 366 ARG B C 1
ATOM 5454 O O . ARG B 1 366 ? 7.719 28.672 -5 1 95.56 366 ARG B O 1
ATOM 5461 N N . SER B 1 367 ? 8.781 30.5 -4.176 1 94.56 367 SER B N 1
ATOM 5462 C CA . SER B 1 367 ? 9.859 30.422 -5.156 1 94.56 367 SER B CA 1
ATOM 5463 C C . SER B 1 367 ? 10.852 29.312 -4.805 1 94.56 367 SER B C 1
ATOM 5465 O O . SER B 1 367 ? 11.656 28.906 -5.641 1 94.56 367 SER B O 1
ATOM 5467 N N . GLY B 1 368 ? 10.828 28.906 -3.547 1 93.81 368 GLY B N 1
ATOM 5468 C CA . GLY B 1 368 ? 11.758 27.875 -3.098 1 93.81 368 GLY B CA 1
ATOM 5469 C C . GLY B 1 368 ? 13.023 28.453 -2.492 1 93.81 368 GLY B C 1
ATOM 5470 O O . GLY B 1 368 ? 13.898 27.703 -2.057 1 93.81 368 GLY B O 1
ATOM 5471 N N . LYS B 1 369 ? 13.086 29.75 -2.438 1 95.94 369 LYS B N 1
ATOM 5472 C CA . LYS B 1 369 ? 14.242 30.375 -1.79 1 95.94 369 LYS B CA 1
ATOM 5473 C C . LYS B 1 369 ? 14.312 30 -0.314 1 95.94 369 LYS B C 1
ATOM 5475 O O . LYS B 1 369 ? 15.391 29.688 0.2 1 95.94 369 LYS B O 1
ATOM 5480 N N . ALA B 1 370 ? 13.234 30.078 0.338 1 97.5 370 ALA B N 1
ATOM 5481 C CA . ALA B 1 370 ? 13.156 29.562 1.705 1 97.5 370 ALA B CA 1
ATOM 5482 C C . ALA B 1 370 ? 12.641 28.125 1.728 1 97.5 370 ALA B C 1
ATOM 5484 O O . ALA B 1 370 ? 11.617 27.828 1.106 1 97.5 370 ALA B O 1
ATOM 5485 N N . ILE B 1 371 ? 13.352 27.281 2.355 1 97.88 371 ILE B N 1
ATOM 5486 C CA . ILE B 1 371 ? 12.906 25.906 2.488 1 97.88 371 ILE B CA 1
ATOM 5487 C C . ILE B 1 371 ? 11.805 25.812 3.547 1 97.88 371 ILE B C 1
ATOM 5489 O O . ILE B 1 371 ? 10.703 25.344 3.268 1 97.88 371 ILE B O 1
ATOM 5493 N N . LYS B 1 372 ? 12.094 26.328 4.734 1 98.62 372 LYS B N 1
ATOM 5494 C CA . LYS B 1 372 ? 11.117 26.422 5.816 1 98.62 372 LYS B CA 1
ATOM 5495 C C . LYS B 1 372 ? 11.094 27.828 6.41 1 98.62 372 LYS B C 1
ATOM 5497 O O . LYS B 1 372 ? 11.891 28.141 7.301 1 98.62 372 LYS B O 1
ATOM 5502 N N . ALA B 1 373 ? 10.133 28.594 5.984 1 98.81 373 ALA B N 1
ATOM 5503 C CA . ALA B 1 373 ? 9.992 29.969 6.496 1 98.81 373 ALA B CA 1
ATOM 5504 C C . ALA B 1 373 ? 9.227 29.984 7.812 1 98.81 373 ALA B C 1
ATOM 5506 O O . ALA B 1 373 ? 8.227 29.266 7.965 1 98.81 373 ALA B O 1
ATOM 5507 N N . VAL B 1 374 ? 9.688 30.75 8.75 1 98.88 374 VAL B N 1
ATOM 5508 C CA . VAL B 1 374 ? 9.062 30.938 10.055 1 98.88 374 VAL B CA 1
ATOM 5509 C C . VAL B 1 374 ? 8.758 32.406 10.273 1 98.88 374 VAL B C 1
ATOM 5511 O O . VAL B 1 374 ? 9.648 33.25 10.172 1 98.88 374 VAL B O 1
ATOM 5514 N N . LEU B 1 375 ? 7.512 32.719 10.531 1 98.81 375 LEU B N 1
ATOM 5515 C CA . LEU B 1 375 ? 7.102 34.062 10.883 1 98.81 375 LEU B CA 1
ATOM 5516 C C . LEU B 1 375 ? 7.266 34.312 12.383 1 98.81 375 LEU B C 1
ATOM 5518 O O . LEU B 1 375 ? 6.742 33.562 13.203 1 98.81 375 LEU B O 1
ATOM 5522 N N . CYS B 1 376 ? 7.953 35.344 12.719 1 98.62 376 CYS B N 1
ATOM 5523 C CA . CYS B 1 376 ? 8.172 35.719 14.109 1 98.62 376 CYS B CA 1
ATOM 5524 C C . CYS B 1 376 ? 7.332 36.938 14.484 1 98.62 376 CYS B C 1
ATOM 5526 O O . CYS B 1 376 ? 7.344 37.938 13.781 1 98.62 376 CYS B O 1
ATOM 5528 N N . TRP B 1 377 ? 6.535 36.875 15.555 1 95.94 377 TRP B N 1
ATOM 5529 C CA . TRP B 1 377 ? 5.641 37.938 16 1 95.94 377 TRP B CA 1
ATOM 5530 C C . TRP B 1 377 ? 6.305 38.781 17.078 1 95.94 377 TRP B C 1
ATOM 5532 O O . TRP B 1 377 ? 5.832 39.875 17.391 1 95.94 377 TRP B O 1
ATOM 5542 N N . THR B 1 378 ? 7.551 38.656 17.625 1 77 378 THR B N 1
ATOM 5543 C CA . THR B 1 378 ? 8.18 39.438 18.672 1 77 378 THR B CA 1
ATOM 5544 C C . THR B 1 378 ? 8.703 40.75 18.125 1 77 378 THR B C 1
ATOM 5546 O O . THR B 1 378 ? 9.016 40.875 16.938 1 77 378 THR B O 1
#

Sequence (756 aa):
MAGTLTTTEALVLLALKAPLQLQRIHLSPLQEDEVLVEIHATGICHTDLSCMDGMLPISTPAVLGHEGAGVVLAVGTDVSHVSKGDKVLLSINVCQKCPNCLAGHPNYCDQGMPRNFGGCRVSDGSTTMSIDTDTEDGTVPCFSSFFGQSSFSRHAVVDQSCVLKVPHDTDLKLFAPLGCGISTGVGSVVNTLDLKDGSSLAVFGVGSVGLSAVMAGKLRNAGTIIAIDLNPHRLEVARKLGATHVVHGNSADVVAEVKTHAPSGVNYAVDCTGAARVIETMMECLAVRGRAAQVGLTAPDRTVPIKILQHLLRGQEYVGCAGGDCIPGEMLPYLMDQQQAGNFPLEEIVSYYDAKDHARAFEDSRSGKAIKAVLCWTMAGTLTTTEALVLLALKAPLQLQRIHLSPLQEDEVLVEIHATGICHTDLSCMDGMLPISTPAVLGHEGAGVVLAVGTDVSHVSKGDKVLLSINVCQKCPNCLAGHPNYCDQGMPRNFGGCRVSDGSTTMSIDTDTEDGTVPCFSSFFGQSSFSRHAVVDQSCVLKVPHDTDLKLFAPLGCGISTGVGSVVNTLDLKDGSSLAVFGVGSVGLSAVMAGKLRNAGTIIAIDLNPHRLEVARKLGATHVVHGNSADVVAEVKTHAPSGVNYAVDCTGAARVIETMMECLAVRGRAAQVGLTAPDRTVPIKILQHLLRGQEYVGCAGGDCIPGEMLPYLMDQQQAGNFPLEEIVSYYDAKDHARAFEDSRSGKAIKAVLCWT